Protein AF-A0A9P0I0X2-F1 (afdb_monomer)

Foldseek 3Di:
DDDDDDPPDDDDPDPDDDPPPLVVVVVLVVLLVLLLCLQVPQDDPPRDSQNVVQCVVCVVVLNNDTDDDLVSVCVSPVVSSVCCVVCVPSNVVSSVVSVFQDDKAWDDPVPDDPPDDTDIAREGEDRPRPPPDDPPFAKDFDFDKDWAADDPPPDPDPDDDDDDPPDDTGIHTYGPDIDTDPATDDPPDPDDPVLVVVLLVLLQDPCNLLLQLCQQPVLQPDPSLVSSVLLLQLQWAFWDQDPVRDIDDGGAFEAEAEDPPNCPVVSLVSSQRLKNHEAEDEQQGQALVQAAWDWDQDPPVSDTDIDGHPPRSQVVIYYHYHPVVNHDPVSVVSVVVVQPDDDDPVLSHLYYDYDYDDDDPVVVVVNVVSNVCCVVVPPPPPPPCPVSHDDSSSSNSSSVVLNVQENADEDPVRVVVLVVVLVVVQVVQVVVCVVVVDHDPDHSDVVNSVSVRSSQRSVCSSSSHNYRDDPSVPVPPVSVPPDD

Secondary structure (DSSP, 8-state):
--------------S---SHHHHHHHHHHHHHHHHHHHHHH--BTTTB-HHHHHHHHHHHTT-------HHHHHHH-HHHHHHHHH-HHHHHHHHHHHHH---EEE--GGGSPTTPPPPEEEEEE-GGGTTSS-TT--EEEEEE--EE---------TT------TT--EE-EEEEEEEE-TTTS---PPPPHHHHHHHHHHHH-TTHHHHHHHHS-TTS-S-HHHHHHHHHHHH----EE-TTSPEEP----EEEEE-TTSSHHHHHHHHHHHSSSEEEEETTT--HHHHS-EEEE-TTT--EEEEP-HHHHTTTSEEEEE-GGGS-HHHHHHHHHHT-SSS-GGGG-SEEEEE-----HHHHHHHHHHHHHHHHTTT-TT----TTPPPHHHHHHHHHHHHHH---B--HHHHHHHHHHHHHHHHHHHHHHHHHSS--SS---HHHHHHHHHHHHHHHHHTT-SB--GGGGTTTSSTT----

Organism: Spodoptera littoralis (NCBI:txid7109)

Nearest PDB structures (foldseek):
  7qhs-assembly1_2  TM=6.774E-01  e=3.201E-30  Saccharomyces cerevisiae
  8p63-assembly1_2  TM=6.779E-01  e=1.312E-28  Saccharomyces cerevisiae
  8xgc-assembly1_2  TM=6.600E-01  e=4.720E-29  Saccharomyces cerevisiae
  9bcx-assembly1_4  TM=6.907E-01  e=1.877E-25  Saccharomyces cerevisiae
  8rif-assembly1_E  TM=6.581E-01  e=1.597E-25  Saccharomyces cerevisiae

Solvent-accessible surface area (backbone atoms only — not comparable to full-atom values): 29317 Å² total; per-residue (Å²): 140,85,92,83,88,76,88,76,84,76,81,78,79,72,90,82,85,75,77,60,68,64,53,52,57,55,47,52,55,52,50,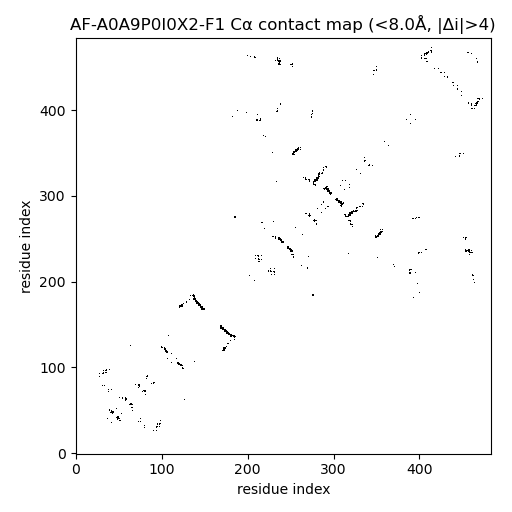27,52,51,46,37,45,48,49,73,65,46,55,51,101,77,80,44,40,61,58,47,52,45,40,53,52,28,48,76,70,72,40,95,63,70,92,77,61,64,69,60,42,37,74,75,39,51,71,60,36,51,46,39,72,76,40,46,84,70,43,52,60,38,47,56,47,38,77,48,79,82,54,76,44,70,64,62,83,87,78,55,62,91,92,64,79,86,58,70,49,46,40,45,50,55,83,89,52,55,88,73,64,64,93,88,46,48,64,50,73,43,59,52,72,53,76,41,75,53,76,82,80,83,70,93,63,91,89,64,97,72,84,83,78,81,83,75,58,47,72,36,36,40,44,79,42,76,45,66,46,95,83,62,52,80,70,82,70,81,77,50,74,66,57,51,50,52,52,49,57,47,31,69,42,92,59,44,66,63,33,51,22,60,41,50,54,73,89,58,81,74,62,63,63,59,31,43,51,50,52,36,48,62,41,23,27,50,71,43,74,46,95,86,71,52,68,48,84,17,75,68,41,79,42,85,46,66,60,90,88,72,54,60,71,60,49,45,56,46,48,31,71,37,36,59,37,42,39,78,44,44,22,77,79,42,45,44,54,46,39,37,74,27,78,44,68,40,86,87,79,69,44,81,42,78,45,69,8,50,58,62,76,25,68,97,42,42,77,39,73,42,59,70,84,65,34,56,69,70,35,50,50,54,54,42,53,79,71,50,79,94,77,64,76,74,80,67,41,62,41,78,46,77,48,77,89,75,94,42,74,71,57,48,53,51,50,49,54,49,55,48,50,58,65,71,49,74,78,56,91,71,64,67,67,57,98,61,58,60,56,61,70,57,52,20,52,47,35,49,51,34,53,74,75,44,71,35,44,83,32,73,76,49,52,54,53,52,52,54,49,52,52,50,54,50,52,51,52,55,51,49,29,67,73,67,76,44,79,68,96,71,80,91,51,72,61,56,56,53,31,55,49,29,55,51,26,7,53,26,25,65,46,67,32,61,61,51,58,80,73,72,62,66,80,54,61,59,79,77,60,67,81,132

pLDDT: mean 72.03, std 15.9, range [25.59, 91.0]

Mean predicted aligned error: 16.56 Å

Sequence (484 aa):
MEGFDDPGVFFSDNFGVEENESQDQLNLQAVKKKFKEFIRQFHTGNFNYKYRDALKRNYNLSHYWVEINIEDLSSFDEVLAEKLYKKPTEHLPILEEAAKEVLKLQEAPESIPQGEMPRHLTVYCERVLCERVAPGAGLLCLGYIPLKKLPKLGIFAEGRPRQRLVGVRSSYLRAVGLTAEEGVTGGLRPFTAEEEEQFRRLAASPDIYDRIAMSIAPSVFGAVDMKKAIACLLFGGSRKRLPDGLTRRGDINILLLGDPGTAKSQLLKFVEKVAPIGVYTSGKGSSAAGLTASVIRDPGSRNFVMEGGAMVLADGGVVCIDEFDKMREDDRVAIHEAWSSKLFLLLRFDMIFIVKDEHDQNRDITLAKHIISVHMGGDSVERETAAGELPLALLRRYSAYCRARCGPRLSASAAERLRARYVLMRTGASQHERQVDKRLSIPITVRQLEAIVRISESLARCNCSLLLQKSTSQKRYDCSKCPH

Radius of gyration: 30.85 Å; Cα contacts (8 Å, |Δi|>4): 524; chains: 1; bounding box: 115×57×82 Å

Structure (mmCIF, N/CA/C/O backbone):
data_AF-A0A9P0I0X2-F1
#
_entry.id   AF-A0A9P0I0X2-F1
#
loop_
_atom_site.group_PDB
_atom_site.id
_atom_site.type_symbol
_atom_site.label_atom_id
_atom_site.label_alt_id
_atom_site.label_comp_id
_atom_site.label_asym_id
_atom_site.label_entity_id
_atom_site.label_seq_id
_atom_site.pdbx_PDB_ins_code
_atom_site.Cartn_x
_atom_site.Cartn_y
_atom_site.Cartn_z
_atom_site.occupancy
_atom_site.B_iso_or_equiv
_atom_site.auth_seq_id
_atom_site.auth_comp_id
_atom_site.auth_asym_id
_atom_site.auth_atom_id
_atom_site.pdbx_PDB_model_num
ATOM 1 N N . MET A 1 1 ? 79.063 5.836 -27.114 1.00 44.53 1 MET A N 1
ATOM 2 C CA . MET A 1 1 ? 79.184 4.434 -27.566 1.00 44.53 1 MET A CA 1
ATOM 3 C C . MET A 1 1 ? 78.293 3.642 -26.638 1.00 44.53 1 MET A C 1
ATOM 5 O O . MET A 1 1 ? 78.526 3.731 -25.447 1.00 44.53 1 MET A O 1
ATOM 9 N N . GLU A 1 2 ? 77.196 3.011 -27.019 1.00 42.25 2 GLU A N 1
ATOM 10 C CA . GLU A 1 2 ? 76.581 2.616 -28.289 1.00 42.25 2 GLU A CA 1
ATOM 11 C C . GLU A 1 2 ? 75.063 2.633 -28.034 1.00 42.25 2 GLU A C 1
ATOM 13 O O . GLU A 1 2 ? 74.631 2.412 -26.904 1.00 42.25 2 GLU A O 1
ATOM 18 N N . GLY A 1 3 ? 74.249 2.942 -29.038 1.00 45.97 3 GLY A N 1
ATOM 19 C CA . GLY A 1 3 ? 72.805 3.060 -28.843 1.00 45.97 3 GLY A CA 1
ATOM 20 C C . GLY A 1 3 ? 72.090 3.369 -30.142 1.00 45.97 3 GLY A C 1
ATOM 21 O O . GLY A 1 3 ? 71.533 4.450 -30.290 1.00 45.97 3 GLY A O 1
ATOM 22 N N . PHE A 1 4 ? 72.165 2.436 -31.084 1.00 52.44 4 PHE A N 1
ATOM 23 C CA . PHE A 1 4 ? 71.317 2.377 -32.266 1.00 52.44 4 PHE A CA 1
ATOM 24 C C . PHE A 1 4 ? 71.009 0.902 -32.509 1.00 52.44 4 PHE A C 1
ATOM 26 O O . PHE A 1 4 ? 71.934 0.117 -32.698 1.00 52.44 4 PHE A O 1
ATOM 33 N N . ASP A 1 5 ? 69.739 0.530 -32.339 1.00 43.75 5 ASP A N 1
ATOM 34 C CA . ASP A 1 5 ? 68.935 -0.187 -33.339 1.00 43.75 5 ASP A CA 1
ATOM 35 C C . ASP A 1 5 ? 67.735 -0.861 -32.663 1.00 43.75 5 ASP A C 1
ATOM 37 O O . ASP A 1 5 ? 67.793 -2.004 -32.218 1.00 43.75 5 ASP A O 1
ATOM 41 N N . ASP A 1 6 ? 66.619 -0.136 -32.624 1.00 50.47 6 ASP A N 1
ATOM 42 C CA . ASP A 1 6 ? 65.300 -0.758 -32.688 1.00 50.47 6 ASP A CA 1
ATOM 43 C C . ASP A 1 6 ? 64.612 -0.115 -33.905 1.00 50.47 6 ASP A C 1
ATOM 45 O O . ASP A 1 6 ? 64.334 1.093 -33.879 1.00 50.47 6 ASP A O 1
ATOM 49 N N . PRO A 1 7 ? 64.452 -0.827 -35.038 1.00 48.12 7 PRO A N 1
ATOM 50 C CA . PRO A 1 7 ? 63.871 -0.256 -36.242 1.00 48.12 7 PRO A CA 1
ATOM 51 C C . PRO A 1 7 ? 62.370 -0.064 -36.019 1.00 48.12 7 PRO A C 1
ATOM 53 O O . PRO A 1 7 ? 61.549 -0.938 -36.294 1.00 48.12 7 PRO A O 1
ATOM 56 N N . GLY A 1 8 ? 62.007 1.111 -35.507 1.00 45.62 8 GLY A N 1
ATOM 57 C CA . GLY A 1 8 ? 60.630 1.576 -35.466 1.00 45.62 8 GLY A CA 1
ATOM 58 C C . GLY A 1 8 ? 60.074 1.639 -36.885 1.00 45.62 8 GLY A C 1
ATOM 59 O O . GLY A 1 8 ? 60.494 2.463 -37.696 1.00 45.62 8 GLY A O 1
ATOM 60 N N . VAL A 1 9 ? 59.134 0.751 -37.197 1.00 52.12 9 VAL A N 1
ATOM 61 C CA . VAL A 1 9 ? 58.366 0.802 -38.440 1.00 52.12 9 VAL A CA 1
ATOM 62 C C . VAL A 1 9 ? 57.439 2.013 -38.358 1.00 52.12 9 VAL A C 1
ATOM 64 O O . VAL A 1 9 ? 56.461 2.009 -37.612 1.00 52.12 9 VAL A O 1
ATOM 67 N N . PHE A 1 10 ? 57.753 3.063 -39.111 1.00 42.97 10 PHE A N 1
ATOM 68 C CA . PHE A 1 10 ? 56.876 4.217 -39.272 1.00 42.97 10 PHE A CA 1
ATOM 69 C C . PHE A 1 10 ? 55.920 3.962 -40.438 1.00 42.97 10 PHE A C 1
ATOM 71 O O . PHE A 1 10 ? 56.342 3.879 -41.590 1.00 42.97 10 PHE A O 1
ATOM 78 N N . PHE A 1 11 ? 54.627 3.861 -40.137 1.00 41.53 11 PHE A N 1
ATOM 79 C CA . PHE A 1 11 ? 53.580 4.029 -41.138 1.00 41.53 11 PHE A CA 1
ATOM 80 C C . PHE A 1 11 ? 53.363 5.528 -41.359 1.00 41.53 11 PHE A C 1
ATOM 82 O O . PHE A 1 11 ? 52.998 6.252 -40.433 1.00 41.53 11 PHE A O 1
ATOM 89 N N . SER A 1 12 ? 53.599 5.999 -42.582 1.00 40.72 12 SER A N 1
ATOM 90 C CA . SER A 1 12 ? 53.021 7.254 -43.052 1.00 40.72 12 SER A CA 1
ATOM 91 C C . SER A 1 12 ? 51.653 6.930 -43.638 1.00 40.72 12 SER A C 1
ATOM 93 O O . SER A 1 12 ? 51.576 6.357 -44.729 1.00 40.72 12 SER A O 1
ATOM 95 N N . ASP A 1 13 ? 50.583 7.289 -42.933 1.00 36.12 13 ASP A N 1
ATOM 96 C CA . ASP A 1 13 ? 49.264 7.327 -43.552 1.00 36.12 13 ASP A CA 1
ATOM 97 C C . ASP A 1 13 ? 49.298 8.412 -44.629 1.00 36.12 13 ASP A C 1
ATOM 99 O O . ASP A 1 13 ? 49.353 9.615 -44.355 1.00 36.12 13 ASP A O 1
ATOM 103 N N . ASN A 1 14 ? 49.338 7.964 -45.883 1.00 38.31 14 ASN A N 1
ATOM 104 C CA . ASN A 1 14 ? 49.023 8.809 -47.018 1.00 38.31 14 ASN A CA 1
ATOM 105 C C . ASN A 1 14 ? 47.642 9.411 -46.757 1.00 38.31 14 ASN A C 1
ATOM 107 O O . ASN A 1 14 ? 46.650 8.693 -46.638 1.00 38.31 14 ASN A O 1
ATOM 111 N N . PHE A 1 15 ? 47.598 10.738 -46.661 1.00 47.19 15 PHE A N 1
ATOM 112 C CA . PHE A 1 15 ? 46.366 11.499 -46.555 1.00 47.19 15 PHE A CA 1
ATOM 113 C C . PHE A 1 15 ? 45.419 11.119 -47.692 1.00 47.19 15 PHE A C 1
ATOM 115 O O . PHE A 1 15 ? 45.647 11.465 -48.852 1.00 47.19 15 PHE A O 1
ATOM 122 N N . GLY A 1 16 ? 44.340 10.435 -47.324 1.00 46.97 16 GLY A N 1
ATOM 123 C CA . GLY A 1 16 ? 43.192 10.223 -48.187 1.00 46.97 16 GLY A CA 1
ATOM 124 C C . GLY A 1 16 ? 42.535 8.872 -47.975 1.00 46.97 16 GLY A C 1
ATOM 125 O O . GLY A 1 16 ? 42.731 8.023 -48.824 1.00 46.97 16 GLY A O 1
ATOM 126 N N . VAL A 1 17 ? 41.788 8.701 -46.872 1.00 41.91 17 VAL A N 1
ATOM 127 C CA . VAL A 1 17 ? 40.429 8.104 -46.753 1.00 41.91 17 VAL A CA 1
ATOM 128 C C . VAL A 1 17 ? 40.004 8.212 -45.266 1.00 41.91 17 VAL A C 1
ATOM 130 O O . VAL A 1 17 ? 39.963 7.214 -44.561 1.00 41.91 17 VAL A O 1
ATOM 133 N N . GLU A 1 18 ? 39.698 9.406 -44.740 1.00 37.19 18 GLU A N 1
ATOM 134 C CA . GLU A 1 18 ? 39.177 9.545 -43.352 1.00 37.19 18 GLU A CA 1
ATOM 135 C C . GLU A 1 18 ? 37.747 10.120 -43.256 1.00 37.19 18 GLU A C 1
ATOM 137 O O . GLU A 1 18 ? 37.193 10.249 -42.164 1.00 37.19 18 GLU A O 1
ATOM 142 N N . GLU A 1 19 ? 37.074 10.398 -44.376 1.00 38.44 19 GLU A N 1
ATOM 143 C CA . GLU A 1 19 ? 35.684 10.889 -44.337 1.00 38.44 19 GLU A CA 1
ATOM 144 C C . GLU A 1 19 ? 34.623 9.774 -44.206 1.00 38.44 19 GLU A C 1
ATOM 146 O O . GLU A 1 19 ? 33.484 10.061 -43.838 1.00 38.44 19 GLU A O 1
ATOM 151 N N . ASN A 1 20 ? 34.976 8.497 -44.415 1.00 42.16 20 ASN A N 1
ATOM 152 C CA . ASN A 1 20 ? 33.991 7.402 -44.463 1.00 42.16 20 ASN A CA 1
ATOM 153 C C . ASN A 1 20 ? 33.724 6.706 -43.109 1.00 42.16 20 ASN A C 1
ATOM 155 O O . ASN A 1 20 ? 32.582 6.342 -42.827 1.00 42.16 20 ASN A O 1
ATOM 159 N N . GLU A 1 21 ? 34.709 6.564 -42.214 1.00 41.56 21 GLU A N 1
ATOM 160 C CA . GLU A 1 21 ? 34.521 5.773 -40.977 1.00 41.56 21 GLU A CA 1
ATOM 161 C C . GLU A 1 21 ? 33.634 6.461 -39.922 1.00 41.56 21 GLU A C 1
ATOM 163 O O . GLU A 1 21 ? 32.933 5.811 -39.138 1.00 41.56 21 GLU A O 1
ATOM 168 N N . SER A 1 22 ? 33.626 7.795 -39.901 1.00 41.84 22 SER A N 1
ATOM 169 C CA . SER A 1 22 ? 32.798 8.580 -38.978 1.00 41.84 22 SER A CA 1
ATOM 170 C C . SER A 1 22 ? 31.329 8.643 -39.418 1.00 41.84 22 SER A C 1
ATOM 172 O O . SER A 1 22 ? 30.432 8.643 -38.566 1.00 41.84 22 SER A O 1
ATOM 174 N N . GLN A 1 23 ? 31.067 8.609 -40.731 1.00 47.56 23 GLN A N 1
ATOM 175 C CA . GLN A 1 23 ? 29.716 8.471 -41.277 1.00 47.56 23 GLN A CA 1
ATOM 176 C C . GLN A 1 23 ? 29.130 7.090 -40.970 1.00 47.56 23 GLN A C 1
ATOM 178 O O . GLN A 1 23 ? 27.977 7.013 -40.544 1.00 47.56 23 GLN A O 1
ATOM 183 N N . ASP A 1 24 ? 29.920 6.018 -41.075 1.00 50.16 24 ASP A N 1
ATOM 184 C CA . ASP A 1 24 ? 29.448 4.653 -40.823 1.00 50.16 24 ASP A CA 1
ATOM 185 C C . ASP A 1 24 ? 29.045 4.411 -39.358 1.00 50.16 24 ASP A C 1
ATOM 187 O O . ASP A 1 24 ? 27.997 3.815 -39.099 1.00 50.16 24 ASP A O 1
ATOM 191 N N . GLN A 1 25 ? 29.767 4.953 -38.368 1.00 51.59 25 GLN A N 1
ATOM 192 C CA . GLN A 1 25 ? 29.376 4.811 -36.952 1.00 51.59 25 GLN A CA 1
ATOM 193 C C . GLN A 1 25 ? 28.094 5.582 -36.583 1.00 51.59 25 GLN A C 1
ATOM 195 O O . GLN A 1 25 ? 27.284 5.101 -35.779 1.00 51.59 25 GLN A O 1
ATOM 200 N N . LEU A 1 26 ? 27.874 6.763 -37.174 1.00 52.59 26 LEU A N 1
ATOM 201 C CA . LEU A 1 26 ? 26.610 7.503 -37.051 1.00 52.59 26 LEU A CA 1
ATOM 202 C C . LEU A 1 26 ? 25.460 6.749 -37.738 1.00 52.59 26 LEU A C 1
ATOM 204 O O . LEU A 1 26 ? 24.346 6.696 -37.207 1.00 52.59 26 LEU A O 1
ATOM 208 N N . ASN A 1 27 ? 25.751 6.098 -38.867 1.00 65.94 27 ASN A N 1
ATOM 209 C CA . ASN A 1 27 ? 24.823 5.232 -39.589 1.00 65.94 27 ASN A CA 1
ATOM 210 C C . ASN A 1 27 ? 24.427 4.017 -38.731 1.00 65.94 27 ASN A C 1
ATOM 212 O O . ASN A 1 27 ? 23.241 3.722 -38.620 1.00 65.94 27 ASN A O 1
ATOM 216 N N . LEU A 1 28 ? 25.372 3.373 -38.030 1.00 65.75 28 LEU A N 1
ATOM 217 C CA . LEU A 1 28 ? 25.104 2.221 -37.154 1.00 65.75 28 LEU A CA 1
ATOM 218 C C . LEU A 1 28 ? 24.153 2.554 -35.990 1.00 65.75 28 LEU A C 1
ATOM 220 O O . LEU A 1 28 ? 23.248 1.774 -35.687 1.00 65.75 28 LEU A O 1
ATOM 224 N N . GLN A 1 29 ? 24.309 3.710 -35.335 1.00 67.00 29 GLN A N 1
ATOM 225 C CA . GLN A 1 29 ? 23.404 4.116 -34.247 1.00 67.00 29 GLN A CA 1
ATOM 226 C C . GLN A 1 29 ? 22.014 4.519 -34.751 1.00 67.00 29 GLN A C 1
ATOM 228 O O . GLN A 1 29 ? 21.012 4.235 -34.088 1.00 67.00 29 GLN A O 1
ATOM 233 N N . ALA A 1 30 ? 21.935 5.166 -35.916 1.00 74.25 30 ALA A N 1
ATOM 234 C CA . ALA A 1 30 ? 20.662 5.465 -36.564 1.00 74.25 30 ALA A CA 1
ATOM 235 C C . ALA A 1 30 ? 19.932 4.171 -36.955 1.00 74.25 30 ALA A C 1
ATOM 237 O O . ALA A 1 30 ? 18.747 4.013 -36.668 1.00 74.25 30 ALA A O 1
ATOM 238 N N . VAL A 1 31 ? 20.666 3.206 -37.511 1.00 78.50 31 VAL A N 1
ATOM 239 C CA . VAL A 1 31 ? 20.183 1.862 -37.844 1.00 78.50 31 VAL A CA 1
ATOM 240 C C . VAL A 1 31 ? 19.693 1.119 -36.594 1.00 78.50 31 VAL A C 1
ATOM 242 O O . VAL A 1 31 ? 18.603 0.553 -36.608 1.00 78.50 31 VAL A O 1
ATOM 245 N N . LYS A 1 32 ? 20.410 1.209 -35.467 1.00 77.31 32 LYS A N 1
ATOM 246 C CA . LYS A 1 32 ? 19.977 0.634 -34.180 1.00 77.31 32 LYS A CA 1
ATOM 247 C C . LYS A 1 32 ? 18.647 1.206 -33.683 1.00 77.31 32 LYS A C 1
ATOM 249 O O . LYS A 1 32 ? 17.784 0.461 -33.221 1.00 77.31 32 LYS A O 1
ATOM 254 N N . LYS A 1 33 ? 18.466 2.529 -33.775 1.00 79.56 33 LYS A N 1
ATOM 255 C CA . LYS A 1 33 ? 17.201 3.188 -33.404 1.00 79.56 33 LYS A CA 1
ATOM 256 C C . LYS A 1 33 ? 16.052 2.731 -34.298 1.00 79.56 33 LYS A C 1
ATOM 258 O O . LYS A 1 33 ? 14.992 2.406 -33.775 1.00 79.56 33 LYS A O 1
ATOM 263 N N . LYS A 1 34 ? 16.290 2.617 -35.604 1.00 81.75 34 LYS A N 1
ATOM 264 C CA . LYS A 1 34 ? 15.298 2.122 -36.563 1.00 81.75 34 LYS A CA 1
ATOM 265 C C . LYS A 1 34 ? 14.908 0.665 -36.311 1.00 81.75 34 LYS A C 1
ATOM 267 O O . LYS A 1 34 ? 13.724 0.351 -36.301 1.00 81.75 34 LYS A O 1
ATOM 272 N N . PHE A 1 35 ? 15.864 -0.211 -35.992 1.00 81.88 35 PHE A N 1
ATOM 273 C CA . PHE A 1 35 ? 15.562 -1.589 -35.579 1.00 81.88 35 PHE A CA 1
ATOM 274 C C . PHE A 1 35 ? 14.753 -1.651 -34.274 1.00 81.88 35 PHE A C 1
ATOM 276 O O . PHE A 1 35 ? 13.837 -2.464 -34.139 1.00 81.88 35 PHE A O 1
ATOM 283 N N . LYS A 1 36 ? 15.036 -0.758 -33.319 1.00 79.44 36 LYS A N 1
ATOM 284 C CA . LYS A 1 36 ? 14.251 -0.636 -32.082 1.00 79.44 36 LYS A CA 1
ATOM 285 C C . LYS A 1 36 ? 12.819 -0.170 -32.353 1.00 79.44 36 LYS A C 1
ATOM 287 O O . LYS A 1 36 ? 11.890 -0.653 -31.708 1.00 79.44 36 LYS A O 1
ATOM 292 N N . GLU A 1 37 ? 12.641 0.772 -33.272 1.00 81.38 37 GLU A N 1
ATOM 293 C CA . GLU A 1 37 ? 11.325 1.251 -33.698 1.00 81.38 37 GLU A CA 1
ATOM 294 C C . GLU A 1 37 ? 10.554 0.162 -34.440 1.00 81.38 37 GLU A C 1
ATOM 296 O O . GLU A 1 37 ? 9.402 -0.069 -34.090 1.00 81.38 37 GLU A O 1
ATOM 301 N N . PHE A 1 38 ? 11.202 -0.596 -35.327 1.00 84.25 38 PHE A N 1
ATOM 302 C CA . PHE A 1 38 ? 10.606 -1.745 -36.014 1.00 84.25 38 PHE A CA 1
ATOM 303 C C . PHE A 1 38 ? 10.023 -2.770 -35.029 1.00 84.25 38 PHE A C 1
ATOM 305 O O . PHE A 1 38 ? 8.833 -3.074 -35.080 1.00 84.25 38 PHE A O 1
ATOM 312 N N . ILE A 1 39 ? 10.812 -3.230 -34.049 1.00 79.81 39 ILE A N 1
ATOM 313 C CA . ILE A 1 39 ? 10.345 -4.215 -33.053 1.00 79.81 39 ILE A CA 1
ATOM 314 C C . ILE A 1 39 ? 9.194 -3.656 -32.192 1.00 79.81 39 ILE A C 1
ATOM 316 O O . ILE A 1 39 ? 8.329 -4.405 -31.734 1.00 79.81 39 ILE A O 1
ATOM 320 N N . ARG A 1 40 ? 9.166 -2.338 -31.952 1.00 74.75 40 ARG A N 1
ATOM 321 C CA . ARG A 1 40 ? 8.164 -1.687 -31.092 1.00 74.75 40 ARG A CA 1
ATOM 322 C C . ARG A 1 40 ? 6.874 -1.309 -31.810 1.00 74.75 40 ARG A C 1
ATOM 324 O O . ARG A 1 40 ? 5.822 -1.341 -31.178 1.00 74.75 40 ARG A O 1
ATOM 331 N N . GLN A 1 41 ? 6.966 -0.879 -33.062 1.00 80.69 41 GLN A N 1
ATOM 332 C CA . GLN A 1 41 ? 5.885 -0.208 -33.781 1.00 80.69 41 GLN A CA 1
ATOM 333 C C . GLN A 1 41 ? 5.251 -1.089 -34.855 1.00 80.69 41 GLN A C 1
ATOM 335 O O . GLN A 1 41 ? 4.123 -0.799 -35.245 1.00 80.69 41 GLN A O 1
ATOM 340 N N . PHE A 1 42 ? 5.916 -2.161 -35.305 1.00 81.69 42 PHE A N 1
ATOM 341 C CA . PHE A 1 42 ? 5.377 -3.017 -36.358 1.00 81.69 42 PHE A CA 1
ATOM 342 C C . PHE A 1 42 ? 4.066 -3.685 -35.919 1.00 81.69 42 PHE A C 1
ATOM 344 O O . PHE A 1 42 ? 4.042 -4.532 -35.018 1.00 81.69 42 PHE A O 1
ATOM 351 N N . HIS A 1 43 ? 2.973 -3.296 -36.576 1.00 78.81 43 HIS A N 1
ATOM 352 C CA . HIS A 1 43 ? 1.633 -3.819 -36.355 1.00 78.81 43 HIS A CA 1
ATOM 353 C C . HIS A 1 43 ? 1.033 -4.298 -37.679 1.00 78.81 43 HIS A C 1
ATOM 355 O O . HIS A 1 43 ? 1.144 -3.641 -38.711 1.00 78.81 43 HIS A O 1
ATOM 361 N N . THR A 1 44 ? 0.335 -5.427 -37.651 1.00 73.44 44 THR A N 1
ATOM 362 C CA . THR A 1 44 ? -0.570 -5.813 -38.750 1.00 73.44 44 THR A CA 1
ATOM 363 C C . THR A 1 44 ? -1.957 -5.219 -38.489 1.00 73.44 44 THR A C 1
ATOM 365 O O . THR A 1 44 ? -2.240 -4.840 -37.352 1.00 73.44 44 THR A O 1
ATOM 368 N N . GLY A 1 45 ? -2.803 -5.097 -39.523 1.00 56.00 45 GLY A N 1
ATOM 369 C CA . GLY A 1 45 ? -4.020 -4.256 -39.600 1.00 56.00 45 GLY A CA 1
ATOM 370 C C . GLY A 1 45 ? -5.085 -4.338 -38.487 1.00 56.00 45 GLY A C 1
ATOM 371 O O . GLY A 1 45 ? -6.070 -3.618 -38.556 1.00 56.00 45 GLY A O 1
ATOM 372 N N . ASN A 1 46 ? -4.873 -5.135 -37.438 1.00 59.22 46 ASN A N 1
ATOM 373 C CA . ASN A 1 46 ? -5.738 -5.278 -36.266 1.00 59.22 46 ASN A CA 1
ATOM 374 C C . ASN A 1 46 ? -5.066 -4.825 -34.945 1.00 59.22 46 ASN A C 1
ATOM 376 O O . ASN A 1 46 ? -5.377 -5.379 -33.895 1.00 59.22 46 ASN A O 1
ATOM 380 N N . PHE A 1 47 ? -4.116 -3.874 -34.973 1.00 62.72 47 PHE A N 1
ATOM 381 C CA . PHE A 1 47 ? -3.338 -3.425 -33.792 1.00 62.72 47 PHE A CA 1
ATOM 382 C C . PHE A 1 47 ? -2.571 -4.547 -33.065 1.00 62.72 47 PHE A C 1
ATOM 384 O O . PHE A 1 47 ? -2.214 -4.420 -31.894 1.00 62.72 47 PHE A O 1
ATOM 391 N N . ASN A 1 48 ? -2.303 -5.651 -33.761 1.00 68.25 48 ASN A N 1
ATOM 392 C CA . ASN A 1 48 ? -1.583 -6.786 -33.205 1.00 68.25 48 ASN A CA 1
ATOM 393 C C . ASN A 1 48 ? -0.081 -6.594 -33.460 1.00 68.25 48 ASN A C 1
ATOM 395 O O . ASN A 1 48 ? 0.356 -6.557 -34.619 1.00 68.25 48 ASN A O 1
ATOM 399 N N . TYR A 1 49 ? 0.707 -6.437 -32.394 1.00 81.50 49 TYR A N 1
ATOM 400 C CA . TYR A 1 49 ? 2.143 -6.178 -32.493 1.00 81.50 49 TYR A CA 1
ATOM 401 C C . TYR A 1 49 ? 2.893 -7.503 -32.627 1.00 81.50 49 TYR A C 1
ATOM 403 O O . TYR A 1 49 ? 3.452 -8.020 -31.662 1.00 81.50 49 TYR A O 1
ATOM 411 N N . LYS A 1 50 ? 2.927 -8.045 -33.849 1.00 76.19 50 LYS A N 1
ATOM 412 C CA . LYS A 1 50 ? 3.458 -9.381 -34.180 1.00 76.19 50 LYS A CA 1
ATOM 413 C C . LYS A 1 50 ? 4.785 -9.701 -33.481 1.00 76.19 50 LYS A C 1
ATOM 415 O O . LYS A 1 50 ? 4.870 -10.704 -32.782 1.00 76.19 50 LYS A O 1
ATOM 420 N N . TYR A 1 51 ? 5.794 -8.836 -33.611 1.00 78.62 51 TYR A N 1
ATOM 421 C CA . TYR A 1 51 ? 7.130 -9.080 -33.052 1.00 78.62 51 TYR A CA 1
ATOM 422 C C . TYR A 1 51 ? 7.234 -8.798 -31.560 1.00 78.62 51 TYR A C 1
ATOM 424 O O . TYR A 1 51 ? 7.908 -9.537 -30.852 1.00 78.62 51 TYR A O 1
ATOM 432 N N . ARG A 1 52 ? 6.534 -7.784 -31.052 1.00 73.81 52 ARG A N 1
ATOM 433 C CA . ARG A 1 52 ? 6.493 -7.485 -29.616 1.00 73.81 52 ARG A CA 1
ATOM 434 C C . ARG A 1 52 ? 5.811 -8.607 -28.836 1.00 73.81 52 ARG A C 1
ATOM 436 O O . ARG A 1 52 ? 6.315 -9.025 -27.797 1.00 73.81 52 ARG A O 1
ATOM 443 N N . ASP A 1 53 ? 4.685 -9.094 -29.347 1.00 73.94 53 ASP A N 1
ATOM 444 C CA . ASP A 1 53 ? 3.876 -10.121 -28.701 1.00 73.94 53 ASP A CA 1
ATOM 445 C C . ASP A 1 53 ? 4.491 -11.512 -28.883 1.00 73.94 53 ASP A C 1
ATOM 447 O O . ASP A 1 53 ? 4.476 -12.299 -27.938 1.00 73.94 53 ASP A O 1
ATOM 451 N N . ALA A 1 54 ? 5.117 -11.801 -30.031 1.00 68.88 54 ALA A N 1
ATOM 452 C CA . ALA A 1 54 ? 5.908 -13.018 -30.221 1.00 68.88 54 ALA A CA 1
ATOM 453 C C . ALA A 1 54 ? 7.146 -13.039 -29.318 1.00 68.88 54 ALA A C 1
ATOM 455 O O . ALA A 1 54 ? 7.401 -14.049 -28.667 1.00 68.88 54 ALA A O 1
ATOM 456 N N . LEU A 1 55 ? 7.867 -11.917 -29.210 1.00 65.69 55 LEU A N 1
ATOM 457 C CA . LEU A 1 55 ? 9.018 -11.804 -28.319 1.00 65.69 55 LEU A CA 1
ATOM 458 C C . LEU A 1 55 ? 8.576 -11.993 -26.868 1.00 65.69 55 LEU A C 1
ATOM 460 O O . LEU A 1 55 ? 9.155 -12.814 -26.174 1.00 65.69 55 LEU A O 1
ATOM 464 N N . LYS A 1 56 ? 7.477 -11.363 -26.441 1.00 65.00 56 LYS A N 1
ATOM 465 C CA . LYS A 1 56 ? 6.885 -11.580 -25.112 1.00 65.00 56 LYS A CA 1
ATOM 466 C C . LYS A 1 56 ? 6.440 -13.034 -24.886 1.00 65.00 56 LYS A C 1
ATOM 468 O O . LYS A 1 56 ? 6.661 -13.588 -23.813 1.00 65.00 56 LYS A O 1
ATOM 473 N N . ARG A 1 57 ? 5.809 -13.674 -25.877 1.00 64.06 57 ARG A N 1
ATOM 474 C CA . ARG A 1 57 ? 5.310 -15.057 -25.782 1.00 64.06 57 ARG A CA 1
ATOM 475 C C . ARG A 1 57 ? 6.446 -16.074 -25.690 1.00 64.06 57 ARG A C 1
ATOM 477 O O . ARG A 1 57 ? 6.411 -16.923 -24.804 1.00 64.06 57 ARG A O 1
ATOM 484 N N . ASN A 1 58 ? 7.436 -15.976 -26.571 1.00 57.72 58 ASN A N 1
ATOM 485 C CA . ASN A 1 58 ? 8.601 -16.860 -26.584 1.00 57.72 58 ASN A CA 1
ATOM 486 C C . ASN A 1 58 ? 9.453 -16.647 -25.330 1.00 57.72 58 ASN A C 1
ATOM 488 O O . ASN A 1 58 ? 9.907 -17.613 -24.722 1.00 57.72 58 ASN A O 1
ATOM 492 N N . TYR A 1 59 ? 9.555 -15.403 -24.866 1.00 55.09 59 TYR A N 1
ATOM 493 C CA . TYR A 1 59 ? 10.233 -15.062 -23.625 1.00 55.09 59 TYR A CA 1
ATOM 494 C C . TYR A 1 59 ? 9.582 -15.707 -22.391 1.00 55.09 59 TYR A C 1
ATOM 496 O O . TYR A 1 59 ? 10.278 -16.329 -21.589 1.00 55.09 59 TYR A O 1
ATOM 504 N N . ASN A 1 60 ? 8.247 -15.674 -22.286 1.00 53.53 60 ASN A N 1
ATOM 505 C CA . ASN A 1 60 ? 7.505 -16.356 -21.215 1.00 53.53 60 ASN A CA 1
ATOM 506 C C . ASN A 1 60 ? 7.706 -17.881 -21.222 1.00 53.53 60 ASN A C 1
ATOM 508 O O . ASN A 1 60 ? 7.621 -18.522 -20.177 1.00 53.53 60 ASN A O 1
ATOM 512 N N . LEU A 1 61 ? 7.969 -18.463 -22.395 1.00 62.59 61 LEU A N 1
ATOM 513 C CA . LEU A 1 61 ? 8.260 -19.888 -22.570 1.00 62.59 61 LEU A CA 1
ATOM 514 C C . LEU A 1 61 ? 9.757 -20.221 -22.406 1.00 62.59 61 LEU A C 1
ATOM 516 O O . LEU A 1 61 ? 10.144 -21.368 -22.598 1.00 62.59 61 LEU A O 1
ATOM 520 N N . SER A 1 62 ? 10.603 -19.249 -22.031 1.00 53.00 62 SER A N 1
ATOM 521 C CA . SER A 1 62 ? 12.074 -19.375 -21.969 1.00 53.00 62 SER A CA 1
ATOM 522 C C . SER A 1 62 ? 12.744 -19.713 -23.312 1.00 53.00 62 SER A C 1
ATOM 524 O O . SER A 1 62 ? 13.864 -20.224 -23.359 1.00 53.00 62 SER A O 1
ATOM 526 N N . HIS A 1 63 ? 12.080 -19.399 -24.424 1.00 51.44 63 HIS A N 1
ATOM 527 C CA . HIS A 1 63 ? 12.630 -19.481 -25.771 1.00 51.44 63 HIS A CA 1
ATOM 528 C C . HIS A 1 63 ? 13.217 -18.120 -26.169 1.00 51.44 63 HIS A C 1
ATOM 530 O O . HIS A 1 63 ? 12.500 -17.172 -26.481 1.00 51.44 63 HIS A O 1
ATOM 536 N N . TYR A 1 64 ? 14.548 -18.013 -26.150 1.00 61.94 64 TYR A N 1
ATOM 537 C CA . TYR A 1 64 ? 15.283 -16.769 -26.429 1.00 61.94 64 TYR A CA 1
ATOM 538 C C . TYR A 1 64 ? 15.562 -16.561 -27.920 1.00 61.94 64 TYR A C 1
ATOM 540 O O . TYR A 1 64 ? 16.686 -16.267 -28.322 1.00 61.94 64 TYR A O 1
ATOM 548 N N . TRP A 1 65 ? 14.535 -16.737 -28.741 1.00 63.56 65 TRP A N 1
ATOM 549 C CA . TRP A 1 65 ? 14.594 -16.493 -30.173 1.00 63.56 65 TRP A CA 1
ATOM 550 C C . TRP A 1 65 ? 13.293 -15.842 -30.637 1.00 63.56 65 TRP A C 1
ATOM 552 O O . TRP A 1 65 ? 12.210 -16.081 -30.094 1.00 63.56 65 TRP A O 1
ATOM 562 N N . VAL A 1 66 ? 13.412 -14.989 -31.646 1.00 65.56 66 VAL A N 1
ATOM 563 C CA . VAL A 1 66 ? 12.281 -14.395 -32.348 1.00 65.56 66 VAL A CA 1
ATOM 564 C C . VAL A 1 66 ? 12.529 -14.586 -33.835 1.00 65.56 66 VAL A C 1
ATOM 566 O O . VAL A 1 66 ? 13.586 -14.225 -34.347 1.00 65.56 66 VAL A O 1
ATOM 569 N N . GLU A 1 67 ? 11.572 -15.201 -34.517 1.00 67.12 67 GLU A N 1
ATOM 570 C CA . GLU A 1 67 ? 11.602 -15.317 -35.970 1.00 67.12 67 GLU A CA 1
ATOM 571 C C . GLU A 1 67 ? 11.141 -13.990 -36.560 1.00 67.12 67 GLU A C 1
ATOM 573 O O . GLU A 1 67 ? 10.016 -13.554 -36.311 1.00 67.12 67 GLU A O 1
ATOM 578 N N . ILE A 1 68 ? 12.030 -13.330 -37.299 1.00 73.81 68 ILE A N 1
ATOM 579 C CA . ILE A 1 68 ? 11.746 -12.077 -37.995 1.00 73.81 68 ILE A CA 1
ATOM 580 C C . ILE A 1 68 ? 11.625 -12.384 -39.481 1.00 73.81 68 ILE A C 1
ATOM 582 O O . ILE A 1 68 ? 12.576 -12.866 -40.093 1.00 73.81 68 ILE A O 1
ATOM 586 N N . ASN A 1 69 ? 10.466 -12.081 -40.065 1.00 76.75 69 ASN A N 1
ATOM 587 C CA . ASN A 1 69 ? 10.292 -12.175 -41.509 1.00 76.75 69 ASN A CA 1
ATOM 588 C C . ASN A 1 69 ? 10.920 -10.948 -42.162 1.00 76.75 69 ASN A C 1
ATOM 590 O O . ASN A 1 69 ? 10.635 -9.810 -41.783 1.00 76.75 69 ASN A O 1
ATOM 594 N N . ILE A 1 70 ? 11.757 -11.178 -43.168 1.00 73.81 70 ILE A N 1
ATOM 595 C CA . ILE A 1 70 ? 12.471 -10.096 -43.851 1.00 73.81 70 ILE A CA 1
ATOM 596 C C . ILE A 1 70 ? 11.515 -9.265 -44.727 1.00 73.81 70 ILE A C 1
ATOM 598 O O . ILE A 1 70 ? 11.706 -8.062 -44.874 1.00 73.81 70 ILE A O 1
ATOM 602 N N . GLU A 1 71 ? 10.429 -9.868 -45.215 1.00 80.00 71 GLU A N 1
ATOM 603 C CA . GLU A 1 71 ? 9.350 -9.171 -45.932 1.00 80.00 71 GLU A CA 1
ATOM 604 C C . GLU A 1 71 ? 8.680 -8.098 -45.056 1.00 80.00 71 GLU A C 1
ATOM 606 O O . GLU A 1 71 ? 8.433 -6.979 -45.505 1.00 80.00 71 GLU A O 1
ATOM 611 N N . ASP A 1 72 ? 8.479 -8.399 -43.769 1.00 82.12 72 ASP A N 1
ATOM 612 C CA . ASP A 1 72 ? 7.903 -7.458 -42.806 1.00 82.12 72 ASP A CA 1
ATOM 613 C C . ASP A 1 72 ? 8.866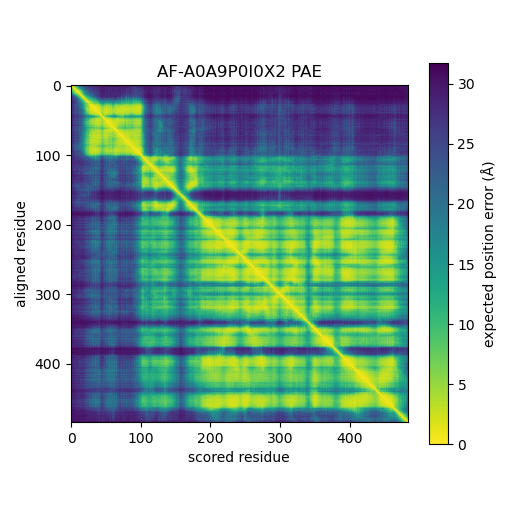 -6.286 -42.540 1.00 82.12 72 ASP A C 1
ATOM 615 O O . ASP A 1 72 ? 8.435 -5.136 -42.445 1.00 82.12 72 ASP A O 1
ATOM 619 N N . LEU A 1 73 ? 10.177 -6.549 -42.481 1.00 80.38 73 LEU A N 1
ATOM 620 C CA . LEU A 1 73 ? 11.198 -5.504 -42.363 1.00 80.38 73 LEU A CA 1
ATOM 621 C C . LEU A 1 73 ? 11.246 -4.617 -43.617 1.00 80.38 73 LEU A C 1
ATOM 623 O O . LEU A 1 73 ? 11.311 -3.396 -43.490 1.00 80.38 73 LEU A O 1
ATOM 627 N N . SER A 1 74 ? 11.146 -5.220 -44.807 1.00 82.62 74 SER A N 1
ATOM 628 C CA . SER A 1 74 ? 11.095 -4.505 -46.088 1.00 82.62 74 SER A CA 1
ATOM 629 C C . SER A 1 74 ? 9.868 -3.603 -46.197 1.00 82.62 74 SER A C 1
ATOM 631 O O . SER A 1 74 ? 9.959 -2.525 -46.775 1.00 82.62 74 SER A O 1
ATOM 633 N N . SER A 1 75 ? 8.731 -4.018 -45.627 1.00 83.19 75 SER A N 1
ATOM 634 C CA . SER A 1 75 ? 7.509 -3.205 -45.610 1.00 83.19 75 SER A CA 1
ATOM 635 C C . SER A 1 75 ? 7.583 -2.000 -44.663 1.00 83.19 75 SER A C 1
ATOM 637 O O . SER A 1 75 ? 6.867 -1.021 -44.860 1.00 83.19 75 SER A O 1
ATOM 639 N N . PHE A 1 76 ? 8.436 -2.063 -43.633 1.00 82.50 76 PHE A N 1
ATOM 640 C CA . PHE A 1 76 ? 8.603 -0.994 -42.648 1.00 82.50 76 PHE A CA 1
ATOM 641 C C . PHE A 1 76 ? 9.676 0.018 -43.069 1.00 82.50 76 PHE A C 1
ATOM 643 O O . PHE A 1 76 ? 9.450 1.223 -42.986 1.00 82.50 76 PHE A O 1
ATOM 650 N N . ASP A 1 77 ? 10.840 -0.460 -43.517 1.00 82.81 77 ASP A N 1
ATOM 651 C CA . ASP A 1 77 ? 11.926 0.375 -44.039 1.00 82.81 77 ASP A CA 1
ATOM 652 C C . ASP A 1 77 ? 12.756 -0.424 -45.063 1.00 82.81 77 ASP A C 1
ATOM 654 O O . ASP A 1 77 ? 13.588 -1.266 -44.710 1.00 82.81 77 ASP A O 1
ATOM 658 N N . GLU A 1 78 ? 12.528 -0.145 -46.348 1.00 82.69 78 GLU A N 1
ATOM 659 C CA . GLU A 1 78 ? 13.188 -0.802 -47.486 1.00 82.69 78 GLU A CA 1
ATOM 660 C C . GLU A 1 78 ? 14.717 -0.638 -47.440 1.00 82.69 78 GLU A C 1
ATOM 662 O O . GLU A 1 78 ? 15.466 -1.589 -47.666 1.00 82.69 78 GLU A O 1
ATOM 667 N N . VAL A 1 79 ? 15.197 0.539 -47.026 1.00 83.00 79 VAL A N 1
ATOM 668 C CA . VAL A 1 79 ? 16.633 0.853 -46.930 1.00 83.00 79 VAL A CA 1
ATOM 669 C C . VAL A 1 79 ? 17.297 0.047 -45.812 1.00 83.00 79 VAL A C 1
ATOM 671 O O . VAL A 1 79 ? 18.469 -0.325 -45.901 1.00 83.00 79 VAL A O 1
ATOM 674 N N . LEU A 1 80 ? 16.564 -0.221 -44.732 1.00 79.44 80 LEU A N 1
ATOM 675 C CA . LEU A 1 80 ? 17.045 -1.020 -43.608 1.00 79.44 80 LEU A CA 1
ATOM 676 C C . LEU A 1 80 ? 17.138 -2.507 -43.973 1.00 79.44 80 LEU A C 1
ATOM 678 O O . LEU A 1 80 ? 18.122 -3.161 -43.620 1.00 79.44 80 LEU A O 1
ATOM 682 N N . ALA A 1 81 ? 16.149 -3.021 -44.709 1.00 78.75 81 ALA A N 1
ATOM 683 C CA . ALA A 1 81 ? 16.150 -4.389 -45.216 1.00 78.75 81 ALA A CA 1
ATOM 684 C C . ALA A 1 81 ? 17.281 -4.609 -46.233 1.00 78.75 81 ALA A C 1
ATOM 686 O O . ALA A 1 81 ? 18.027 -5.582 -46.123 1.00 78.75 81 ALA A O 1
ATOM 687 N N . GLU A 1 82 ? 17.488 -3.669 -47.159 1.00 82.00 82 GLU A N 1
ATOM 688 C CA . GLU A 1 82 ? 18.569 -3.738 -48.146 1.00 82.00 82 GLU A CA 1
ATOM 689 C C . GLU A 1 82 ? 19.958 -3.744 -47.482 1.00 82.00 82 GLU A C 1
ATOM 691 O O . GLU A 1 82 ? 20.843 -4.510 -47.871 1.00 82.00 82 GLU A O 1
ATOM 696 N N . LYS A 1 83 ? 20.149 -2.943 -46.424 1.00 80.25 83 LYS A N 1
ATOM 697 C CA . LYS A 1 83 ? 21.382 -2.951 -45.618 1.00 80.25 83 LYS A CA 1
ATOM 698 C C . LYS A 1 83 ? 21.604 -4.290 -44.914 1.00 80.25 83 LYS A C 1
ATOM 700 O O . LYS A 1 83 ? 22.729 -4.789 -44.915 1.00 80.25 83 LYS A O 1
ATOM 705 N N . LEU A 1 84 ? 20.548 -4.893 -44.364 1.00 78.38 84 LEU A N 1
ATOM 706 C CA . LEU A 1 84 ? 20.620 -6.212 -43.728 1.00 78.38 84 LEU A CA 1
ATOM 707 C C . LEU A 1 84 ? 20.996 -7.314 -44.738 1.00 78.38 84 LEU A C 1
ATOM 709 O O . LEU A 1 84 ? 21.786 -8.192 -44.397 1.00 78.38 84 LEU A O 1
ATOM 713 N N . TYR A 1 85 ? 20.506 -7.229 -45.981 1.00 79.31 85 TYR A N 1
ATOM 714 C CA . TYR A 1 85 ? 20.886 -8.139 -47.069 1.00 79.31 85 TYR A CA 1
ATOM 715 C C . TYR A 1 85 ? 22.332 -7.949 -47.534 1.00 79.31 85 TYR A C 1
ATOM 717 O O . TYR A 1 85 ? 23.038 -8.928 -47.768 1.00 79.31 85 TYR A O 1
ATOM 725 N N . LYS A 1 86 ? 22.786 -6.697 -47.665 1.00 80.50 86 LYS A N 1
ATOM 726 C CA . LYS A 1 86 ? 24.141 -6.377 -48.137 1.00 80.50 86 LYS A CA 1
ATOM 727 C C . LYS A 1 86 ? 25.221 -6.711 -47.105 1.00 80.50 86 LYS A C 1
ATOM 729 O O . LYS A 1 86 ? 26.314 -7.115 -47.493 1.00 80.50 86 LYS A O 1
ATOM 734 N N . LYS A 1 87 ? 24.940 -6.529 -45.807 1.00 79.88 87 LYS A N 1
ATOM 735 C CA . LYS A 1 87 ? 25.902 -6.738 -44.709 1.00 79.88 87 LYS A CA 1
ATOM 736 C C . LYS A 1 87 ? 25.247 -7.376 -43.467 1.00 79.88 87 LYS A C 1
ATOM 738 O O . LYS A 1 87 ? 25.061 -6.706 -42.446 1.00 79.88 87 LYS A O 1
ATOM 743 N N . PRO A 1 88 ? 24.922 -8.680 -43.497 1.00 74.31 88 PRO A N 1
ATOM 744 C CA . PRO A 1 88 ? 24.253 -9.346 -42.376 1.00 74.31 88 PRO A CA 1
ATOM 745 C C . PRO A 1 88 ? 25.131 -9.439 -41.117 1.00 74.31 88 PRO A C 1
ATOM 747 O O . PRO A 1 88 ? 24.622 -9.346 -40.004 1.00 74.31 88 PRO A O 1
ATOM 750 N N . THR A 1 89 ? 26.452 -9.564 -41.265 1.00 74.19 89 THR A N 1
ATOM 751 C CA . THR A 1 89 ? 27.402 -9.710 -40.146 1.00 74.19 89 THR A CA 1
ATOM 752 C C . THR A 1 89 ? 27.483 -8.482 -39.240 1.00 74.19 89 THR A C 1
ATOM 754 O O . THR A 1 89 ? 27.674 -8.629 -38.037 1.00 74.19 89 THR A O 1
ATOM 757 N N . GLU A 1 90 ? 27.308 -7.279 -39.787 1.00 77.62 90 GLU A N 1
ATOM 758 C CA . GLU A 1 90 ? 27.361 -6.025 -39.026 1.00 77.62 90 GLU A CA 1
ATOM 759 C C . GLU A 1 90 ? 25.997 -5.659 -38.430 1.00 77.62 90 GLU A C 1
ATOM 761 O O . GLU A 1 90 ? 25.914 -5.172 -37.305 1.00 77.62 90 GLU A O 1
ATOM 766 N N . HIS A 1 91 ? 24.908 -5.909 -39.162 1.00 76.94 91 HIS A N 1
ATOM 767 C CA . HIS A 1 91 ? 23.576 -5.438 -38.778 1.00 76.94 91 HIS A CA 1
ATOM 768 C C . HIS A 1 91 ? 22.800 -6.399 -37.869 1.00 76.94 91 HIS A C 1
ATOM 770 O O . HIS A 1 91 ? 21.986 -5.942 -37.063 1.00 76.94 91 HIS A O 1
ATOM 776 N N . LEU A 1 92 ? 23.076 -7.703 -37.926 1.00 72.62 92 LEU A N 1
ATOM 777 C CA . LEU A 1 92 ? 22.407 -8.705 -37.091 1.00 72.62 92 LEU A CA 1
ATOM 778 C C . LEU A 1 92 ? 22.765 -8.573 -35.589 1.00 72.62 92 LEU A C 1
ATOM 780 O O . LEU A 1 92 ? 21.847 -8.576 -34.766 1.00 72.62 92 LEU A O 1
ATOM 784 N N . PRO A 1 93 ? 24.028 -8.307 -35.192 1.00 78.06 93 PRO A N 1
ATOM 785 C CA . PRO A 1 93 ? 24.363 -7.989 -33.799 1.00 78.06 93 PRO A CA 1
ATOM 786 C C . PRO A 1 93 ? 23.700 -6.699 -33.296 1.00 78.06 93 PRO A C 1
ATOM 788 O O . PRO A 1 93 ? 23.283 -6.615 -32.143 1.00 78.06 93 PRO A O 1
ATOM 791 N N . ILE A 1 94 ? 23.551 -5.689 -34.159 1.00 80.81 94 ILE A N 1
ATOM 792 C CA . ILE A 1 94 ? 22.914 -4.410 -33.806 1.00 80.81 94 ILE A CA 1
ATOM 793 C C . ILE A 1 94 ? 21.418 -4.601 -33.546 1.00 80.81 94 ILE A C 1
ATOM 795 O O . ILE A 1 94 ? 20.875 -4.000 -32.616 1.00 80.81 94 ILE A O 1
ATOM 799 N N . LEU A 1 95 ? 20.762 -5.445 -34.345 1.00 72.12 95 LEU A N 1
ATOM 800 C CA . LEU A 1 95 ? 19.373 -5.848 -34.149 1.00 72.12 95 LEU A CA 1
ATOM 801 C C . LEU A 1 95 ? 19.193 -6.558 -32.797 1.00 72.12 95 LEU A C 1
ATOM 803 O O . LEU A 1 95 ? 18.283 -6.218 -32.038 1.00 72.12 95 LEU A O 1
ATOM 807 N N . GLU A 1 96 ? 20.103 -7.471 -32.444 1.00 70.81 96 GLU A N 1
ATOM 808 C CA . GLU A 1 96 ? 20.095 -8.105 -31.124 1.00 70.81 96 GLU A CA 1
ATOM 809 C C . GLU A 1 96 ? 20.323 -7.110 -29.981 1.00 70.81 96 GLU A C 1
ATOM 811 O O . GLU A 1 96 ? 19.687 -7.207 -28.932 1.00 70.81 96 GLU A O 1
ATOM 816 N N . GLU A 1 97 ? 21.245 -6.160 -30.139 1.00 66.44 97 GLU A N 1
ATOM 817 C CA . GLU A 1 97 ? 21.494 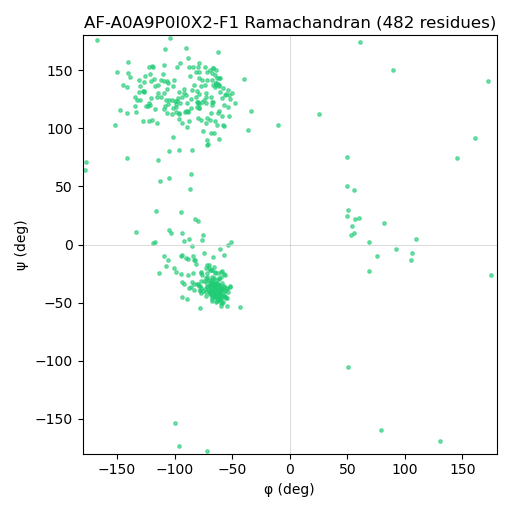-5.142 -29.121 1.00 66.44 97 GLU A CA 1
ATOM 818 C C . GLU A 1 97 ? 20.318 -4.170 -28.964 1.00 66.44 97 GLU A C 1
ATOM 820 O O . GLU A 1 97 ? 20.019 -3.743 -27.848 1.00 66.44 97 GLU A O 1
ATOM 825 N N . ALA A 1 98 ? 19.639 -3.811 -30.056 1.00 64.06 98 ALA A N 1
ATOM 826 C CA . ALA A 1 98 ? 18.456 -2.953 -30.029 1.00 64.06 98 ALA A CA 1
ATOM 827 C C . ALA A 1 98 ? 17.321 -3.580 -29.202 1.00 64.06 98 ALA A C 1
ATOM 829 O O . ALA A 1 98 ? 16.616 -2.865 -28.483 1.00 64.06 98 ALA A O 1
ATOM 830 N N . ALA A 1 99 ? 17.192 -4.911 -29.245 1.00 59.31 99 ALA A N 1
ATOM 831 C CA . ALA A 1 99 ? 16.259 -5.660 -28.410 1.00 59.31 99 ALA A CA 1
ATOM 832 C C . ALA A 1 99 ? 16.635 -5.650 -26.908 1.00 59.31 99 ALA A C 1
ATOM 834 O O . ALA A 1 99 ? 15.759 -5.837 -26.066 1.00 59.31 99 ALA A O 1
ATOM 835 N N . LYS A 1 100 ? 17.907 -5.390 -26.555 1.00 57.19 100 LYS A N 1
ATOM 836 C CA . LYS A 1 100 ? 18.454 -5.500 -25.183 1.00 57.19 100 LYS A CA 1
ATOM 837 C C . LYS A 1 100 ? 18.450 -4.177 -24.363 1.00 57.19 100 LYS A C 1
ATOM 839 O O . LYS A 1 100 ? 18.399 -4.224 -23.138 1.00 57.19 100 LYS A O 1
ATOM 844 N N . GLU A 1 101 ? 18.468 -2.982 -24.972 1.00 54.66 101 GLU A N 1
ATOM 845 C CA . GLU A 1 101 ? 18.704 -1.670 -24.295 1.00 54.66 101 GLU A CA 1
ATOM 846 C C . GLU A 1 101 ? 17.469 -0.956 -23.664 1.00 54.66 101 GLU A C 1
ATOM 848 O O . GLU A 1 101 ? 17.122 0.167 -24.055 1.00 54.66 101 GLU A O 1
ATOM 853 N N . VAL A 1 102 ? 16.764 -1.544 -22.690 1.00 55.75 102 VAL A N 1
ATOM 854 C CA . VAL A 1 102 ? 15.523 -0.925 -22.137 1.00 55.75 102 VAL A CA 1
ATOM 855 C C . VAL A 1 102 ? 15.556 -0.585 -20.624 1.00 55.75 102 VAL A C 1
ATOM 857 O O . VAL A 1 102 ? 14.597 -0.002 -20.129 1.00 55.75 102 VAL A O 1
ATOM 860 N N . LEU A 1 103 ? 16.647 -0.820 -19.877 1.00 52.41 103 LEU A N 1
ATOM 861 C CA . LEU A 1 103 ? 16.661 -0.703 -18.397 1.00 52.41 103 LEU A CA 1
ATOM 862 C C . LEU A 1 103 ? 17.414 0.533 -17.837 1.00 52.41 103 LEU A C 1
ATOM 864 O O . LEU A 1 103 ? 18.469 0.924 -18.333 1.00 52.41 103 LEU A O 1
ATOM 868 N N . LYS A 1 104 ? 16.870 1.150 -16.772 1.00 56.22 104 LYS A N 1
ATOM 869 C CA . LYS A 1 104 ? 17.439 2.297 -16.025 1.00 56.22 104 LYS A CA 1
ATOM 870 C C . LYS A 1 104 ? 17.417 2.013 -14.516 1.00 56.22 104 LYS A C 1
ATOM 872 O O . LYS A 1 104 ? 16.441 1.454 -14.029 1.00 56.22 104 LYS A O 1
ATOM 877 N N . LEU A 1 105 ? 18.465 2.420 -13.798 1.00 59.38 105 LEU A N 1
ATOM 878 C CA . LEU A 1 105 ? 18.659 2.218 -12.357 1.00 59.38 105 LEU A CA 1
ATOM 879 C C . LEU A 1 105 ? 18.744 3.559 -11.624 1.00 59.38 105 LEU A C 1
ATOM 881 O O . LEU A 1 105 ? 19.361 4.494 -12.131 1.00 59.38 105 LEU A O 1
ATOM 885 N N . GLN A 1 106 ? 18.175 3.638 -10.424 1.00 67.25 106 GLN A N 1
ATOM 886 C CA . GLN A 1 106 ? 18.222 4.811 -9.550 1.00 67.25 106 GLN A CA 1
ATOM 887 C C . GLN A 1 106 ? 18.869 4.452 -8.205 1.00 67.25 106 GLN A C 1
ATOM 889 O O . GLN A 1 106 ? 18.730 3.320 -7.744 1.00 67.25 106 GLN A O 1
ATOM 894 N N . GLU A 1 107 ? 19.583 5.404 -7.599 1.00 74.06 107 GLU A N 1
ATOM 895 C CA . GLU A 1 107 ? 20.157 5.259 -6.254 1.00 74.06 107 GLU A CA 1
ATOM 896 C C . GLU A 1 107 ? 19.070 5.113 -5.177 1.00 74.06 107 GLU A C 1
ATOM 898 O O . GLU A 1 107 ? 17.967 5.654 -5.304 1.00 74.06 107 GLU A O 1
ATOM 903 N N . ALA A 1 108 ? 19.392 4.392 -4.099 1.00 67.69 108 ALA A N 1
ATOM 904 C CA . ALA A 1 108 ? 18.496 4.257 -2.959 1.00 67.69 108 ALA A CA 1
ATOM 905 C C . ALA A 1 108 ? 18.343 5.613 -2.240 1.00 67.69 108 ALA A C 1
ATOM 907 O O . ALA A 1 108 ? 19.327 6.337 -2.084 1.00 67.69 108 ALA A O 1
ATOM 908 N N . PRO A 1 109 ? 17.139 5.964 -1.753 1.00 65.44 109 PRO A N 1
ATOM 909 C CA . PRO A 1 109 ? 16.894 7.256 -1.111 1.00 65.44 109 PRO A CA 1
ATOM 910 C C . PRO A 1 109 ? 17.716 7.468 0.171 1.00 65.44 109 PRO A C 1
ATOM 912 O O . PRO A 1 109 ? 17.978 8.606 0.547 1.00 65.44 109 PRO A O 1
ATOM 915 N N . GLU A 1 110 ? 18.141 6.387 0.828 1.00 70.19 110 GLU A N 1
ATOM 916 C CA . GLU A 1 110 ? 18.918 6.421 2.075 1.00 70.19 110 GLU A CA 1
ATOM 917 C C . GLU A 1 110 ? 20.396 6.776 1.854 1.00 70.19 110 GLU A C 1
ATOM 919 O O . GLU A 1 110 ? 21.042 7.299 2.757 1.00 70.19 110 GLU A O 1
ATOM 924 N N . SER A 1 111 ? 20.930 6.536 0.651 1.00 70.12 111 SER A N 1
ATOM 925 C CA . SER A 1 111 ? 22.336 6.795 0.312 1.00 70.12 111 SER A CA 1
ATOM 926 C C . SER A 1 111 ? 22.587 8.188 -0.277 1.00 70.12 111 SER A C 1
ATOM 928 O O . SER A 1 111 ? 23.709 8.484 -0.685 1.00 70.12 111 SER A O 1
ATOM 930 N N . ILE A 1 112 ? 21.559 9.039 -0.362 1.00 73.44 112 ILE A N 1
ATOM 931 C CA . ILE A 1 112 ? 21.664 10.368 -0.976 1.00 73.44 112 ILE A CA 1
ATOM 932 C C . ILE A 1 112 ? 22.170 11.375 0.071 1.00 73.44 112 ILE A C 1
ATOM 934 O O . ILE A 1 112 ? 21.539 11.527 1.122 1.00 73.44 112 ILE A O 1
ATOM 938 N N . PRO A 1 113 ? 23.267 12.109 -0.191 1.00 74.56 113 PRO A N 1
ATOM 939 C CA . PRO A 1 113 ? 23.696 13.194 0.684 1.00 74.56 113 PRO A CA 1
ATOM 940 C C . PRO A 1 113 ? 22.647 14.315 0.709 1.00 74.56 113 PRO A C 1
ATOM 942 O O . PRO A 1 113 ? 22.067 14.678 -0.317 1.00 74.56 113 PRO A O 1
ATOM 945 N N . GLN A 1 114 ? 22.393 14.876 1.895 1.00 72.62 114 GLN A N 1
ATOM 946 C CA . GLN A 1 114 ? 21.365 15.903 2.075 1.00 72.62 114 GLN A CA 1
ATOM 947 C C . GLN A 1 114 ? 21.628 17.110 1.159 1.00 72.62 114 GLN A C 1
ATOM 949 O O . GLN A 1 114 ? 22.664 17.761 1.264 1.00 72.62 114 GLN A O 1
ATOM 954 N N . GLY A 1 115 ? 20.670 17.415 0.278 1.00 75.31 115 GLY A N 1
ATOM 955 C CA . GLY A 1 115 ? 20.714 18.572 -0.624 1.00 75.31 115 GLY A CA 1
ATOM 956 C C . GLY A 1 115 ? 21.005 18.261 -2.097 1.00 75.31 115 GLY A C 1
ATOM 957 O O . GLY A 1 115 ? 20.861 19.163 -2.921 1.00 75.31 115 GLY A O 1
ATOM 958 N N . GLU A 1 116 ? 21.348 17.020 -2.463 1.00 70.62 116 GLU A N 1
ATOM 959 C CA . GLU A 1 116 ? 21.525 16.622 -3.869 1.00 70.62 116 GLU A CA 1
ATOM 960 C C . GLU A 1 116 ? 20.289 15.920 -4.459 1.00 70.62 116 GLU A C 1
ATOM 962 O O . GLU A 1 116 ? 19.504 15.283 -3.756 1.00 70.62 116 GLU A O 1
ATOM 967 N N . MET A 1 117 ? 20.112 16.030 -5.782 1.00 65.44 117 MET A N 1
ATOM 968 C CA . MET A 1 117 ? 19.101 15.254 -6.505 1.00 65.44 117 MET A CA 1
ATOM 969 C C . MET A 1 117 ? 19.571 13.802 -6.694 1.00 65.44 117 MET A C 1
ATOM 971 O O . MET A 1 117 ? 20.744 13.599 -7.018 1.00 65.44 117 MET A O 1
ATOM 975 N N . PRO A 1 118 ? 18.672 12.803 -6.574 1.00 67.62 118 PRO A N 1
ATOM 976 C CA . PRO A 1 118 ? 19.012 11.402 -6.807 1.00 67.62 118 PRO A CA 1
ATOM 977 C C . PRO A 1 118 ? 19.596 11.209 -8.203 1.00 67.62 118 PRO A C 1
ATOM 979 O O . PRO A 1 118 ? 18.997 11.616 -9.207 1.00 67.62 118 PRO A O 1
ATOM 982 N N . ARG A 1 119 ? 20.756 10.555 -8.276 1.00 73.62 119 ARG A N 1
ATOM 983 C CA . ARG A 1 119 ? 21.391 10.242 -9.554 1.00 73.62 119 ARG A CA 1
ATOM 984 C C . ARG A 1 119 ? 20.859 8.907 -10.070 1.00 73.62 119 ARG A C 1
ATOM 986 O O . ARG A 1 119 ? 20.401 8.041 -9.323 1.00 73.62 119 ARG A O 1
ATOM 993 N N . HIS A 1 120 ? 20.876 8.760 -11.389 1.00 73.06 120 HIS A N 1
ATOM 994 C CA . HIS A 1 120 ? 20.458 7.539 -12.066 1.00 73.06 120 HIS A CA 1
ATOM 995 C C . HIS A 1 120 ? 21.571 7.053 -12.988 1.00 73.06 120 HIS A C 1
ATOM 997 O O . HIS A 1 120 ? 22.281 7.845 -13.610 1.00 73.06 120 HIS A O 1
ATOM 1003 N N . LEU A 1 121 ? 21.701 5.735 -13.093 1.00 69.69 121 LEU A N 1
ATOM 1004 C CA . LEU A 1 121 ? 22.677 5.062 -13.934 1.00 69.69 121 LEU A CA 1
ATOM 1005 C C . LEU A 1 121 ? 21.943 4.168 -14.932 1.00 69.69 121 LEU A C 1
ATOM 1007 O O . LEU A 1 121 ? 20.951 3.518 -14.613 1.00 69.69 121 LEU A O 1
ATOM 1011 N N . THR A 1 122 ? 22.418 4.121 -16.172 1.00 75.31 122 THR A N 1
ATOM 1012 C CA . THR A 1 122 ? 21.864 3.172 -17.146 1.00 75.31 122 THR A CA 1
ATOM 1013 C C . THR A 1 122 ? 22.499 1.807 -16.913 1.00 75.31 122 THR A C 1
ATOM 1015 O O . THR A 1 122 ? 23.729 1.705 -16.882 1.00 75.31 122 THR A O 1
ATOM 1018 N N . VAL A 1 123 ? 21.669 0.774 -16.754 1.00 73.56 123 VAL A N 1
ATOM 1019 C CA . VAL A 1 123 ? 22.123 -0.604 -16.533 1.00 73.56 123 VAL A CA 1
ATOM 1020 C C . VAL A 1 123 ? 21.834 -1.436 -17.768 1.00 73.56 123 VAL A C 1
ATOM 1022 O O . VAL A 1 123 ? 20.725 -1.435 -18.296 1.00 73.56 123 VAL A O 1
ATOM 1025 N N . TYR A 1 124 ? 22.850 -2.157 -18.217 1.00 74.62 124 TYR A N 1
ATOM 1026 C CA . TYR A 1 124 ? 22.778 -3.097 -19.318 1.00 74.62 124 TYR A CA 1
ATOM 1027 C C . TYR A 1 124 ? 22.640 -4.495 -18.742 1.00 74.62 124 TYR A C 1
ATOM 1029 O O . TYR A 1 124 ? 23.560 -4.996 -18.099 1.00 74.62 124 TYR A O 1
ATOM 1037 N N . CYS A 1 125 ? 21.491 -5.111 -18.983 1.00 68.38 125 CYS A N 1
ATOM 1038 C CA . CYS A 1 125 ? 21.198 -6.469 -18.551 1.00 68.38 125 CYS A CA 1
ATOM 1039 C C . CYS A 1 125 ? 21.258 -7.395 -19.762 1.00 68.38 125 CYS A C 1
ATOM 1041 O O . CYS A 1 125 ? 20.780 -7.045 -20.842 1.00 68.38 125 CYS A O 1
ATOM 1043 N N . GLU A 1 126 ? 21.837 -8.579 -19.591 1.00 65.31 126 GLU A N 1
ATOM 1044 C CA . GLU A 1 126 ? 21.980 -9.550 -20.672 1.00 65.31 126 GLU A CA 1
ATOM 1045 C C . GLU A 1 126 ? 21.122 -10.789 -20.447 1.00 65.31 126 GLU A C 1
ATOM 1047 O O . GLU A 1 126 ? 21.049 -11.320 -19.337 1.00 65.31 126 GLU A O 1
ATOM 1052 N N . ARG A 1 127 ? 20.540 -11.297 -21.541 1.00 68.25 127 ARG A N 1
ATOM 1053 C CA . ARG A 1 127 ? 19.913 -12.624 -21.639 1.00 68.25 127 ARG A CA 1
ATOM 1054 C C . ARG A 1 127 ? 18.908 -12.885 -20.502 1.00 68.25 127 ARG A C 1
ATOM 1056 O O . ARG A 1 127 ? 17.818 -12.327 -20.500 1.00 68.25 127 ARG A O 1
ATOM 1063 N N . VAL A 1 128 ? 19.303 -13.717 -19.537 1.00 57.41 128 VAL A N 1
ATOM 1064 C CA . VAL A 1 128 ? 18.506 -14.233 -18.410 1.00 57.41 128 VAL A CA 1
ATOM 1065 C C . VAL A 1 128 ? 18.246 -13.213 -17.298 1.00 57.41 128 VAL A C 1
ATOM 1067 O O . VAL A 1 128 ? 17.524 -13.515 -16.346 1.00 57.41 128 VAL A O 1
ATOM 1070 N N . LEU A 1 129 ? 18.868 -12.034 -17.378 1.00 64.38 129 LEU A N 1
ATOM 1071 C CA . LEU A 1 129 ? 18.703 -10.948 -16.413 1.00 64.38 129 LEU A CA 1
ATOM 1072 C C . LEU A 1 129 ? 17.540 -10.007 -16.767 1.00 64.38 129 LEU A C 1
ATOM 1074 O O . LEU A 1 129 ? 17.130 -9.208 -15.926 1.00 64.38 129 LEU A O 1
ATOM 1078 N N . CYS A 1 130 ? 16.990 -10.098 -17.980 1.00 62.06 130 CYS A N 1
ATOM 1079 C CA . CYS A 1 130 ? 15.806 -9.338 -18.372 1.00 62.06 130 CYS A CA 1
ATOM 1080 C C . CYS A 1 130 ? 14.565 -9.809 -17.580 1.00 62.06 130 CYS A C 1
ATOM 1082 O O . CYS A 1 130 ? 14.505 -10.945 -17.117 1.00 62.06 130 CYS A O 1
ATOM 1084 N N . GLU A 1 131 ? 13.588 -8.924 -17.360 1.00 60.53 131 GLU A N 1
ATOM 1085 C CA . GLU A 1 131 ? 12.308 -9.188 -16.657 1.00 60.53 131 GLU A CA 1
ATOM 1086 C C . GLU A 1 131 ? 12.375 -9.819 -15.247 1.00 60.53 131 GLU A C 1
ATOM 1088 O O . GLU A 1 131 ? 11.340 -10.121 -14.659 1.00 60.53 131 GLU A O 1
ATOM 1093 N N . ARG A 1 132 ? 13.559 -9.963 -14.638 1.00 61.16 132 ARG A N 1
ATOM 1094 C CA . ARG A 1 132 ? 13.684 -10.430 -13.245 1.00 61.16 132 ARG A CA 1
ATOM 1095 C C . ARG A 1 132 ? 13.185 -9.421 -12.215 1.00 61.16 132 ARG A C 1
ATOM 1097 O O . ARG A 1 132 ? 12.919 -9.791 -11.077 1.00 61.16 132 ARG A O 1
ATOM 1104 N N . VAL A 1 133 ? 13.131 -8.147 -12.592 1.00 61.78 133 VAL A N 1
ATOM 1105 C CA . VAL A 1 133 ? 12.912 -7.030 -11.674 1.00 61.78 133 VAL A CA 1
ATOM 1106 C C . VAL A 1 133 ? 11.834 -6.118 -12.252 1.00 61.78 133 VAL A C 1
ATOM 1108 O O . VAL A 1 133 ? 11.948 -5.656 -13.388 1.00 61.78 133 VAL A O 1
ATOM 1111 N N . ALA A 1 134 ? 10.782 -5.873 -11.470 1.00 64.44 134 ALA A N 1
ATOM 1112 C CA . ALA A 1 134 ? 9.748 -4.898 -11.797 1.00 64.44 134 ALA A CA 1
ATOM 1113 C C . ALA A 1 134 ? 10.239 -3.471 -11.479 1.00 64.44 134 ALA A C 1
ATOM 1115 O O . ALA A 1 134 ? 11.021 -3.285 -10.543 1.00 64.44 134 ALA A O 1
ATOM 1116 N N . PRO A 1 135 ? 9.794 -2.446 -12.225 1.00 61.03 135 PRO A N 1
ATOM 1117 C CA . PRO A 1 135 ? 10.132 -1.063 -11.905 1.00 61.03 135 PRO A CA 1
ATOM 1118 C C . PRO A 1 135 ? 9.677 -0.709 -10.480 1.00 61.03 135 PRO A C 1
ATOM 1120 O O . PRO A 1 135 ? 8.565 -1.045 -10.078 1.00 61.03 135 PRO A O 1
ATOM 1123 N N . GLY A 1 136 ? 10.553 -0.045 -9.722 1.00 62.22 136 GLY A N 1
ATOM 1124 C CA . GLY A 1 136 ? 10.333 0.302 -8.311 1.00 62.22 136 GLY A CA 1
ATOM 1125 C C . GLY A 1 136 ? 10.864 -0.724 -7.304 1.00 62.22 136 GLY A C 1
ATOM 1126 O O . GLY A 1 136 ? 10.805 -0.479 -6.102 1.00 62.22 136 GLY A O 1
ATOM 1127 N N . ALA A 1 137 ? 11.398 -1.856 -7.766 1.00 61.75 137 ALA A N 1
ATOM 1128 C CA . ALA A 1 137 ? 11.996 -2.852 -6.892 1.00 61.75 137 ALA A CA 1
ATOM 1129 C C . ALA A 1 137 ? 13.395 -2.471 -6.400 1.00 61.75 137 ALA A C 1
ATOM 1131 O O . ALA A 1 137 ? 14.243 -2.057 -7.190 1.00 61.75 137 ALA A O 1
ATOM 1132 N N . GLY A 1 138 ? 13.643 -2.691 -5.105 1.00 66.44 138 GLY A N 1
ATOM 1133 C CA . GLY A 1 138 ? 14.997 -2.740 -4.559 1.00 66.44 138 GLY A CA 1
ATOM 1134 C C . GLY A 1 138 ? 15.767 -3.874 -5.229 1.00 66.44 138 GLY A C 1
ATOM 1135 O O . GLY A 1 138 ? 15.254 -4.987 -5.377 1.00 66.44 138 GLY A O 1
ATOM 1136 N N . LEU A 1 139 ? 16.971 -3.582 -5.704 1.00 70.31 139 LEU A N 1
ATOM 1137 C CA . LEU A 1 139 ? 17.764 -4.530 -6.470 1.00 70.31 139 LEU A CA 1
ATOM 1138 C C . LEU A 1 139 ? 19.233 -4.421 -6.086 1.00 70.31 139 LEU A C 1
ATOM 1140 O O . LEU A 1 139 ? 19.807 -3.337 -6.017 1.00 70.31 139 LEU A O 1
ATOM 1144 N N . LEU A 1 140 ? 19.847 -5.579 -5.901 1.00 72.12 140 LEU A N 1
ATOM 1145 C CA . LEU A 1 140 ? 21.281 -5.722 -5.778 1.00 72.12 140 LEU A CA 1
ATOM 1146 C C . LEU A 1 140 ? 21.813 -6.107 -7.163 1.00 72.12 140 LEU A C 1
ATOM 1148 O O . LEU A 1 140 ? 21.571 -7.209 -7.668 1.00 72.12 140 LEU A O 1
ATOM 1152 N N . CYS A 1 141 ? 22.490 -5.160 -7.811 1.00 70.50 141 CYS A N 1
ATOM 1153 C CA . CYS A 1 141 ? 23.107 -5.363 -9.117 1.00 70.50 141 CYS A CA 1
ATOM 1154 C C . CYS A 1 141 ? 24.606 -5.596 -8.949 1.00 70.50 141 CYS A C 1
ATOM 1156 O O . CYS A 1 141 ? 25.339 -4.701 -8.535 1.00 70.50 141 CYS A O 1
ATOM 1158 N N . LEU A 1 142 ? 25.071 -6.778 -9.347 1.00 71.81 142 LEU A N 1
ATOM 1159 C CA . LEU A 1 142 ? 26.488 -7.077 -9.495 1.00 71.81 142 LEU A CA 1
ATOM 1160 C C . LEU A 1 142 ? 26.875 -6.852 -10.951 1.00 71.81 142 LEU A C 1
ATOM 1162 O O . LEU A 1 142 ? 26.305 -7.447 -11.868 1.00 71.81 142 LEU A O 1
ATOM 1166 N N . GLY A 1 143 ? 27.842 -5.977 -11.176 1.00 73.06 143 GLY A N 1
ATOM 1167 C CA . GLY A 1 143 ? 28.266 -5.604 -12.512 1.00 73.06 143 GLY A CA 1
ATOM 1168 C C . GLY A 1 143 ? 29.570 -4.830 -12.500 1.00 73.06 143 GLY A C 1
ATOM 1169 O O . GLY A 1 143 ? 30.102 -4.497 -11.445 1.00 73.06 143 GLY A O 1
ATOM 1170 N N . TYR A 1 144 ? 30.069 -4.527 -13.690 1.00 75.56 144 TYR A N 1
ATOM 1171 C CA . TYR A 1 144 ? 31.219 -3.648 -13.874 1.00 75.56 144 TYR A CA 1
ATOM 1172 C C . TYR A 1 144 ? 30.802 -2.424 -14.686 1.00 75.56 144 TYR A C 1
ATOM 1174 O O . TYR A 1 144 ? 29.847 -2.481 -15.464 1.00 75.56 144 TYR A O 1
ATOM 1182 N N . ILE A 1 145 ? 31.501 -1.305 -14.495 1.00 80.44 145 ILE A N 1
ATOM 1183 C CA . ILE A 1 145 ? 31.212 -0.036 -15.173 1.00 80.44 145 ILE A CA 1
ATOM 1184 C C . ILE A 1 145 ? 32.210 0.143 -16.324 1.00 80.44 145 ILE A C 1
ATOM 1186 O O . ILE A 1 145 ? 33.313 0.648 -16.104 1.00 80.44 145 ILE A O 1
ATOM 1190 N N . PRO A 1 146 ? 31.883 -0.280 -17.557 1.00 75.44 146 PRO A N 1
ATOM 1191 C CA . PRO A 1 146 ? 32.685 0.075 -18.717 1.00 75.44 146 PRO A CA 1
ATOM 1192 C C . PRO A 1 146 ? 32.507 1.556 -19.081 1.00 75.44 146 PRO A C 1
ATOM 1194 O O . PRO A 1 146 ? 31.436 2.153 -18.941 1.00 75.44 146 PRO A O 1
ATOM 1197 N N . LEU A 1 147 ? 33.570 2.148 -19.622 1.00 75.06 147 LEU A N 1
ATOM 1198 C CA . LEU A 1 147 ? 33.530 3.493 -20.188 1.00 75.06 147 LEU A CA 1
ATOM 1199 C C . LEU A 1 147 ? 33.124 3.405 -21.659 1.00 75.06 147 LEU A C 1
ATOM 1201 O O . LEU A 1 147 ? 33.890 2.912 -22.489 1.00 75.06 147 LEU A O 1
ATOM 1205 N N . LYS A 1 148 ? 31.948 3.935 -22.009 1.00 65.38 148 LYS A N 1
ATOM 1206 C CA . LYS A 1 148 ? 31.596 4.151 -23.414 1.00 65.38 148 LYS A CA 1
ATOM 1207 C C . LYS A 1 148 ? 32.283 5.428 -23.872 1.00 65.38 148 LYS A C 1
ATOM 1209 O O . LYS A 1 148 ? 32.060 6.510 -23.317 1.00 65.38 148 LYS A O 1
ATOM 1214 N N . LYS A 1 149 ? 33.117 5.325 -24.907 1.00 58.88 149 LYS A N 1
ATOM 1215 C CA . LYS A 1 149 ? 33.524 6.517 -25.654 1.00 58.88 149 LYS A CA 1
ATOM 1216 C C . LYS A 1 149 ? 32.239 7.099 -26.239 1.00 58.88 149 LYS A C 1
ATOM 1218 O O . LYS A 1 149 ? 31.584 6.433 -27.040 1.00 58.88 149 LYS A O 1
ATOM 1223 N N . LEU A 1 150 ? 31.841 8.299 -25.807 1.00 53.69 150 LEU A N 1
ATOM 1224 C CA . LEU A 1 150 ? 30.890 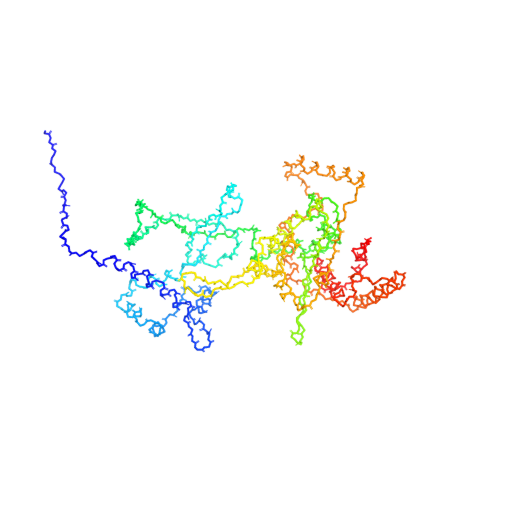9.036 -26.628 1.00 53.69 150 LEU A CA 1
ATOM 1225 C C . LEU A 1 150 ? 31.594 9.304 -27.957 1.00 53.69 150 LEU A C 1
ATOM 1227 O O . LEU A 1 150 ? 32.780 9.660 -27.938 1.00 53.69 150 LEU A O 1
ATOM 1231 N N . PRO A 1 151 ? 30.896 9.164 -29.093 1.00 49.53 151 PRO A N 1
ATOM 1232 C CA . PRO A 1 151 ? 31.385 9.798 -30.301 1.00 49.53 151 PRO A CA 1
ATOM 1233 C C . PRO A 1 151 ? 31.602 11.272 -29.950 1.00 49.53 151 PRO A C 1
ATOM 1235 O O . PRO A 1 151 ? 30.729 11.896 -29.338 1.00 49.53 151 PRO A O 1
ATOM 1238 N N . LYS A 1 152 ? 32.794 11.808 -30.240 1.00 46.91 152 LYS A N 1
ATOM 1239 C CA . LYS A 1 152 ? 33.041 13.246 -30.119 1.00 46.91 152 LYS A CA 1
ATOM 1240 C C . LYS A 1 152 ? 32.002 13.903 -31.019 1.00 46.91 152 LYS A C 1
ATOM 1242 O O . LYS A 1 152 ? 32.133 13.849 -32.236 1.00 46.91 152 LYS A O 1
ATOM 1247 N N . LEU A 1 153 ? 30.937 14.432 -30.428 1.00 42.66 153 LEU A N 1
ATOM 1248 C CA . LEU A 1 153 ? 29.891 15.120 -31.163 1.00 42.66 153 LEU A CA 1
ATOM 1249 C C . LEU A 1 153 ? 30.509 16.446 -31.615 1.00 42.66 153 LEU A C 1
ATOM 1251 O O . LEU A 1 153 ? 30.473 17.446 -30.901 1.00 42.66 153 LEU A O 1
ATOM 1255 N N . GLY A 1 154 ? 31.197 16.417 -32.754 1.00 44.97 154 GLY A N 1
ATOM 1256 C CA . GLY A 1 154 ? 31.642 17.612 -33.445 1.00 44.97 154 GLY A CA 1
ATOM 1257 C C . GLY A 1 154 ? 30.399 18.303 -33.969 1.00 44.97 154 GLY A C 1
ATOM 1258 O O . GLY A 1 154 ? 29.869 17.909 -34.999 1.00 44.97 154 GLY A O 1
ATOM 1259 N N . ILE A 1 155 ? 29.890 19.285 -33.231 1.00 43.59 155 ILE A N 1
ATOM 1260 C CA . ILE A 1 155 ? 28.819 20.139 -33.730 1.00 43.59 155 ILE A CA 1
ATOM 1261 C C . ILE A 1 155 ? 29.366 21.551 -33.838 1.00 43.59 155 ILE A C 1
ATOM 1263 O O . ILE A 1 155 ? 29.524 22.263 -32.846 1.00 43.59 155 ILE A O 1
ATOM 1267 N N . PHE A 1 156 ? 29.630 21.933 -35.085 1.00 40.69 156 PHE A N 1
ATOM 1268 C CA . PHE A 1 156 ? 29.542 23.311 -35.530 1.00 40.69 156 PHE A CA 1
ATOM 1269 C C . PHE A 1 156 ? 28.114 23.797 -35.255 1.00 40.69 156 PHE A C 1
ATOM 1271 O O . PHE A 1 156 ? 27.172 23.434 -35.952 1.00 40.69 156 PHE A O 1
ATOM 1278 N N . ALA A 1 157 ? 27.950 24.578 -34.191 1.00 36.97 157 ALA A N 1
ATOM 1279 C CA . ALA A 1 157 ? 26.804 25.452 -34.006 1.00 36.97 157 ALA A CA 1
ATOM 1280 C C . ALA A 1 157 ? 27.367 26.869 -33.913 1.00 36.97 157 ALA A C 1
ATOM 1282 O O . ALA A 1 157 ? 28.043 27.213 -32.939 1.00 36.97 157 ALA A O 1
ATOM 1283 N N . GLU A 1 158 ? 27.158 27.651 -34.969 1.00 40.62 158 GLU A N 1
ATOM 1284 C CA . GLU A 1 158 ? 27.564 29.051 -35.038 1.00 40.62 158 GLU A CA 1
ATOM 1285 C C . GLU A 1 158 ? 27.019 29.837 -33.834 1.00 40.62 158 GLU A C 1
ATOM 1287 O O . GLU A 1 158 ? 25.842 29.745 -33.482 1.00 40.62 158 GLU A O 1
ATOM 1292 N N . GLY A 1 159 ? 27.887 30.634 -33.204 1.00 40.28 159 GLY A N 1
ATOM 1293 C CA . GLY A 1 159 ? 27.450 31.791 -32.416 1.00 40.28 159 GLY A CA 1
ATOM 1294 C C . GLY A 1 159 ? 27.579 31.744 -30.890 1.00 40.28 159 GLY A C 1
ATOM 1295 O O . GLY A 1 159 ? 27.168 32.708 -30.248 1.00 40.28 159 GLY A O 1
ATOM 1296 N N . ARG A 1 160 ? 28.172 30.720 -30.256 1.00 43.31 160 ARG A N 1
ATOM 1297 C CA . ARG A 1 160 ? 28.609 30.844 -28.842 1.00 43.31 160 ARG A CA 1
ATOM 1298 C C . ARG A 1 160 ? 30.021 30.300 -28.630 1.00 43.31 160 ARG A C 1
ATOM 1300 O O . ARG A 1 160 ? 30.249 29.130 -28.935 1.00 43.31 160 ARG A O 1
ATOM 1307 N N . PRO A 1 161 ? 30.954 31.075 -28.041 1.00 37.47 161 PRO A N 1
ATOM 1308 C CA . PRO A 1 161 ? 32.241 30.527 -27.647 1.00 37.47 161 PRO A CA 1
ATOM 1309 C C . PRO A 1 161 ? 31.989 29.554 -26.492 1.00 37.47 161 PRO A C 1
ATOM 1311 O O . PRO A 1 161 ? 31.530 29.949 -25.420 1.00 37.47 161 PRO A O 1
ATOM 1314 N N . ARG A 1 162 ? 32.221 28.258 -26.716 1.00 44.91 162 ARG A N 1
ATOM 1315 C CA . ARG A 1 162 ? 32.123 27.241 -25.666 1.00 44.91 162 ARG A CA 1
ATOM 1316 C C . ARG A 1 162 ? 33.445 26.515 -25.491 1.00 44.91 162 ARG A C 1
ATOM 1318 O O . ARG A 1 162 ? 34.026 25.964 -26.421 1.00 44.91 162 ARG A O 1
ATOM 1325 N N . GLN A 1 163 ? 33.874 26.545 -24.240 1.00 47.12 163 GLN A N 1
ATOM 1326 C CA . GLN A 1 163 ? 35.004 25.855 -23.648 1.00 47.12 163 GLN A CA 1
ATOM 1327 C C . GLN A 1 163 ? 35.004 24.376 -24.064 1.00 47.12 163 GLN A C 1
ATOM 1329 O O . GLN A 1 163 ? 34.031 23.655 -23.838 1.00 47.12 163 GLN A O 1
ATOM 1334 N N . ARG A 1 164 ? 36.090 23.931 -24.708 1.00 42.06 164 ARG A N 1
ATOM 1335 C CA . ARG A 1 164 ? 36.306 22.526 -25.077 1.00 42.06 164 ARG A CA 1
ATOM 1336 C C . ARG A 1 164 ? 36.385 21.685 -23.799 1.00 42.06 164 ARG A C 1
ATOM 1338 O O . ARG A 1 164 ? 37.425 21.672 -23.148 1.00 42.06 164 ARG A O 1
ATOM 1345 N N . LEU A 1 165 ? 35.322 20.959 -23.449 1.00 48.28 165 LEU A N 1
ATOM 1346 C CA . LEU A 1 165 ? 35.425 19.877 -22.467 1.00 48.28 165 LEU A CA 1
ATOM 1347 C C . LEU A 1 165 ? 36.099 18.676 -23.139 1.00 48.28 165 LEU A C 1
ATOM 1349 O O . LEU A 1 165 ? 35.484 17.906 -23.878 1.00 48.28 165 LEU A O 1
ATOM 1353 N N . VAL A 1 166 ? 37.403 18.557 -22.919 1.00 51.00 166 VAL A N 1
ATOM 1354 C CA . VAL A 1 166 ? 38.226 17.450 -23.403 1.00 51.00 166 VAL A CA 1
ATOM 1355 C C . VAL A 1 166 ? 37.824 16.162 -22.673 1.00 51.00 166 VAL A C 1
ATOM 1357 O O . VAL A 1 166 ? 37.823 16.109 -21.450 1.00 51.00 166 VAL A O 1
ATOM 1360 N N . GLY A 1 167 ? 37.513 15.102 -23.426 1.00 62.31 167 GLY A N 1
ATOM 1361 C CA . GLY A 1 167 ? 37.562 13.723 -22.920 1.00 62.31 167 GLY A CA 1
ATOM 1362 C C . GLY A 1 167 ? 36.371 13.204 -22.103 1.00 62.31 167 GLY A C 1
ATOM 1363 O O . GLY A 1 167 ? 36.529 12.187 -21.431 1.00 62.31 167 GLY A O 1
ATOM 1364 N N . VAL A 1 168 ? 35.188 13.822 -22.165 1.00 59.91 168 VAL A N 1
ATOM 1365 C CA . VAL A 1 168 ? 34.008 13.330 -21.425 1.00 59.91 168 VAL A CA 1
ATOM 1366 C C . VAL A 1 168 ? 33.526 11.985 -21.993 1.00 59.91 168 VAL A C 1
ATOM 1368 O O . VAL A 1 168 ? 33.173 11.878 -23.169 1.00 59.91 168 VAL A O 1
ATOM 1371 N N . ARG A 1 169 ? 33.516 10.944 -21.153 1.00 68.00 169 ARG A N 1
ATOM 1372 C CA . ARG A 1 169 ? 33.021 9.589 -21.462 1.00 68.00 169 ARG A CA 1
ATOM 1373 C C . ARG A 1 169 ? 31.732 9.331 -20.682 1.00 68.00 169 ARG A C 1
ATOM 1375 O O . ARG A 1 169 ? 31.594 9.820 -19.567 1.00 68.00 169 ARG A O 1
ATOM 1382 N N . SER A 1 170 ? 30.806 8.559 -21.251 1.00 68.31 170 SER A N 1
ATOM 1383 C CA . SER A 1 170 ? 29.593 8.141 -20.543 1.00 68.31 170 SER A CA 1
ATOM 1384 C C . SER A 1 170 ? 29.864 6.793 -19.906 1.00 68.31 170 SER A C 1
ATOM 1386 O O . SER A 1 170 ? 30.316 5.854 -20.565 1.00 68.31 170 SER A O 1
ATOM 1388 N N . SER A 1 171 ? 29.612 6.711 -18.609 1.00 73.88 171 SER A N 1
ATOM 1389 C CA . SER A 1 171 ? 29.612 5.457 -17.878 1.00 73.88 171 SER A CA 1
ATOM 1390 C C . SER A 1 171 ? 28.233 4.811 -17.969 1.00 73.88 171 SER A C 1
ATOM 1392 O O . SER A 1 171 ? 27.197 5.477 -17.988 1.00 73.88 171 SER A O 1
ATOM 1394 N N . TYR A 1 172 ? 28.229 3.489 -18.034 1.00 78.19 172 TYR A N 1
ATOM 1395 C CA . TYR A 1 172 ? 27.042 2.677 -17.818 1.00 78.19 172 TYR A CA 1
ATOM 1396 C C . TYR A 1 172 ? 27.447 1.445 -17.019 1.00 78.19 172 TYR A C 1
ATOM 1398 O O . TYR A 1 172 ? 28.615 1.069 -17.033 1.00 78.19 172 TYR A O 1
ATOM 1406 N N . LEU A 1 173 ? 26.508 0.820 -16.318 1.00 75.38 173 LEU A N 1
ATOM 1407 C CA . LEU A 1 173 ? 26.771 -0.406 -15.566 1.00 75.38 173 LEU A CA 1
ATOM 1408 C C . LEU A 1 173 ? 26.352 -1.607 -16.409 1.00 75.38 173 LEU A C 1
ATOM 1410 O O . LEU A 1 173 ? 25.213 -1.668 -16.861 1.00 75.38 173 LEU A O 1
ATOM 1414 N N . ARG A 1 174 ? 27.246 -2.568 -16.629 1.00 77.88 174 ARG A N 1
ATOM 1415 C CA . ARG A 1 174 ? 26.905 -3.852 -17.251 1.00 77.88 174 ARG A CA 1
ATOM 1416 C C . ARG A 1 174 ? 26.654 -4.874 -16.150 1.00 77.88 174 ARG A C 1
ATOM 1418 O O . ARG A 1 174 ? 27.576 -5.224 -15.417 1.00 77.88 174 ARG A O 1
ATOM 1425 N N . ALA A 1 175 ? 25.405 -5.309 -16.018 1.00 73.25 175 ALA A N 1
ATOM 1426 C CA . ALA A 1 175 ? 24.973 -6.265 -15.011 1.00 73.25 175 ALA A CA 1
ATOM 1427 C C . ALA A 1 175 ? 25.402 -7.683 -15.403 1.00 73.25 175 ALA A C 1
ATOM 1429 O O . ALA A 1 175 ? 25.036 -8.189 -16.463 1.00 73.25 175 ALA A O 1
ATOM 1430 N N . VAL A 1 176 ? 26.169 -8.317 -14.520 1.00 70.81 176 VAL A N 1
ATOM 1431 C CA . VAL A 1 176 ? 26.557 -9.734 -14.583 1.00 70.81 176 VAL A CA 1
ATOM 1432 C C . VAL A 1 176 ? 25.576 -10.582 -13.771 1.00 70.81 176 VAL A C 1
ATOM 1434 O O . VAL A 1 176 ? 25.269 -11.710 -14.145 1.00 70.81 176 VAL A O 1
ATOM 1437 N N . GLY A 1 177 ? 25.032 -10.019 -12.689 1.00 64.31 177 GLY A N 1
ATOM 1438 C CA . GLY A 1 177 ? 24.013 -10.645 -11.858 1.00 64.31 177 GLY A CA 1
ATOM 1439 C C . GLY A 1 177 ? 23.022 -9.615 -11.330 1.00 64.31 177 GLY A C 1
ATOM 1440 O O . GLY A 1 177 ? 23.409 -8.532 -10.896 1.00 64.31 177 GLY A O 1
ATOM 1441 N N . LEU A 1 178 ? 21.739 -9.965 -11.365 1.00 67.19 178 LEU A N 1
ATOM 1442 C CA . LEU A 1 178 ? 20.668 -9.199 -10.737 1.00 67.19 178 LEU A CA 1
ATOM 1443 C C . LEU A 1 178 ? 19.951 -10.096 -9.744 1.00 67.19 178 LEU A C 1
ATOM 1445 O O . LEU A 1 178 ? 19.400 -11.140 -10.118 1.00 67.19 178 LEU A O 1
ATOM 1449 N N . THR A 1 179 ? 19.934 -9.654 -8.498 1.00 68.19 179 THR A N 1
ATOM 1450 C CA . THR A 1 179 ? 19.133 -10.239 -7.430 1.00 68.19 179 THR A CA 1
ATOM 1451 C C . THR A 1 179 ? 18.214 -9.151 -6.901 1.00 68.19 179 THR A C 1
ATOM 1453 O O . THR A 1 179 ? 18.683 -8.099 -6.471 1.00 68.19 179 THR A O 1
ATOM 1456 N N . ALA A 1 180 ? 16.904 -9.375 -6.981 1.00 66.75 180 ALA A N 1
ATOM 1457 C CA . ALA A 1 180 ? 15.940 -8.489 -6.342 1.00 66.75 180 ALA A CA 1
ATOM 1458 C C . ALA A 1 180 ? 16.101 -8.602 -4.822 1.00 66.75 180 ALA A C 1
ATOM 1460 O O . ALA A 1 180 ? 16.277 -9.702 -4.299 1.00 66.75 180 ALA A O 1
ATOM 1461 N N . GLU A 1 181 ? 16.068 -7.471 -4.130 1.00 62.53 181 GLU A N 1
ATOM 1462 C CA . GLU A 1 181 ? 16.183 -7.449 -2.680 1.00 62.53 181 GLU A CA 1
ATOM 1463 C C . GLU A 1 181 ? 14.873 -7.945 -2.052 1.00 62.53 181 GLU A C 1
ATOM 1465 O O . GLU A 1 181 ? 13.781 -7.431 -2.335 1.00 62.53 181 GLU A O 1
ATOM 1470 N N . GLU A 1 182 ? 14.977 -8.977 -1.210 1.00 53.94 182 GLU A N 1
ATOM 1471 C CA . GLU A 1 182 ? 13.846 -9.548 -0.483 1.00 53.94 182 GLU A CA 1
ATOM 1472 C C . GLU A 1 182 ? 13.389 -8.568 0.606 1.00 53.94 182 GLU A C 1
ATOM 1474 O O . GLU A 1 182 ? 13.805 -8.634 1.757 1.00 53.94 182 GLU A O 1
ATOM 1479 N N . GLY A 1 183 ? 12.518 -7.627 0.247 1.00 49.75 183 GLY A N 1
ATOM 1480 C CA . GLY A 1 183 ? 11.952 -6.719 1.243 1.00 49.75 183 GLY A CA 1
ATOM 1481 C C . GLY A 1 183 ? 11.063 -5.614 0.703 1.00 49.75 183 GLY A C 1
ATOM 1482 O O . GLY A 1 183 ? 10.175 -5.166 1.422 1.00 49.75 183 GLY A O 1
ATOM 1483 N N . VAL A 1 184 ? 11.242 -5.185 -0.552 1.00 45.34 184 VAL A N 1
ATOM 1484 C CA . VAL A 1 184 ? 10.667 -3.896 -0.980 1.00 45.34 184 VAL A CA 1
ATOM 1485 C C . VAL A 1 184 ? 9.559 -4.018 -2.029 1.00 45.34 184 VAL A C 1
ATOM 1487 O O . VAL A 1 184 ? 8.651 -3.191 -2.018 1.00 45.34 184 VAL A O 1
ATOM 1490 N N . THR A 1 185 ? 9.489 -5.076 -2.846 1.00 42.03 185 THR A N 1
ATOM 1491 C CA . THR A 1 185 ? 8.472 -5.146 -3.925 1.00 42.03 185 THR A CA 1
ATOM 1492 C C . THR A 1 185 ? 7.950 -6.544 -4.251 1.00 42.03 185 THR A C 1
ATOM 1494 O O . THR A 1 185 ? 8.653 -7.401 -4.769 1.00 42.03 185 THR A O 1
ATOM 1497 N N . GLY A 1 186 ? 6.650 -6.724 -4.001 1.00 45.44 186 GLY A N 1
ATOM 1498 C CA . GLY A 1 186 ? 5.624 -6.923 -5.038 1.00 45.44 186 GLY A CA 1
ATOM 1499 C C . GLY A 1 186 ? 5.594 -8.205 -5.878 1.00 45.44 186 GLY A C 1
ATOM 1500 O O . GLY A 1 186 ? 4.526 -8.547 -6.377 1.00 45.44 186 GLY A O 1
ATOM 1501 N N . GLY A 1 187 ? 6.691 -8.942 -6.025 1.00 47.50 187 GLY A N 1
ATOM 1502 C CA . GLY A 1 187 ? 6.638 -10.304 -6.542 1.00 47.50 187 GLY A CA 1
ATOM 1503 C C . GLY A 1 187 ? 6.206 -11.221 -5.409 1.00 47.50 187 GLY A C 1
ATOM 1504 O O . GLY A 1 187 ? 6.973 -11.423 -4.471 1.00 47.50 187 GLY A O 1
ATOM 1505 N N . LEU A 1 188 ? 4.983 -11.759 -5.452 1.00 52.84 188 LEU A N 1
ATOM 1506 C CA . LEU A 1 188 ? 4.561 -12.806 -4.519 1.00 52.84 188 LEU A CA 1
ATOM 1507 C C . LEU A 1 188 ? 5.463 -14.028 -4.728 1.00 52.84 188 LEU A C 1
ATOM 1509 O O . LEU A 1 188 ? 5.167 -14.896 -5.548 1.00 52.84 188 LEU A O 1
ATOM 1513 N N . ARG A 1 189 ? 6.572 -14.091 -3.981 1.00 63.38 189 ARG A N 1
ATOM 1514 C CA . ARG A 1 189 ? 7.326 -15.327 -3.793 1.00 63.38 189 ARG A CA 1
ATOM 1515 C C . ARG A 1 189 ? 6.312 -16.393 -3.367 1.00 63.38 189 ARG A C 1
ATOM 1517 O O . ARG A 1 189 ? 5.519 -16.119 -2.457 1.00 63.38 189 ARG A O 1
ATOM 1524 N N . PRO A 1 190 ? 6.301 -17.575 -4.006 1.00 66.50 190 PRO A N 1
ATOM 1525 C CA . PRO A 1 190 ? 5.445 -18.657 -3.553 1.00 66.50 190 PRO A CA 1
ATOM 1526 C C . PRO A 1 190 ? 5.756 -18.940 -2.082 1.00 66.50 190 PRO A C 1
ATOM 1528 O O . PRO A 1 190 ? 6.921 -19.039 -1.689 1.00 66.50 190 PRO A O 1
ATOM 1531 N N . PHE A 1 191 ? 4.708 -18.988 -1.264 1.00 78.38 191 PHE A N 1
ATOM 1532 C CA . PHE A 1 191 ? 4.838 -19.226 0.168 1.00 78.38 191 PHE A CA 1
ATOM 1533 C C . PHE A 1 191 ? 5.459 -20.601 0.409 1.00 78.38 191 PHE A C 1
ATOM 1535 O O . PHE A 1 191 ? 5.106 -21.573 -0.265 1.00 78.38 191 PHE A O 1
ATOM 1542 N N . THR A 1 192 ? 6.390 -20.688 1.357 1.00 86.56 192 THR A N 1
ATOM 1543 C CA . THR A 1 192 ? 6.901 -21.996 1.778 1.00 86.56 192 THR A CA 1
ATOM 1544 C C . THR A 1 192 ? 5.840 -22.710 2.615 1.00 86.56 192 THR A C 1
ATOM 1546 O O . THR A 1 192 ? 5.007 -22.075 3.265 1.00 86.56 192 THR A O 1
ATOM 1549 N N . ALA A 1 193 ? 5.854 -24.045 2.621 1.00 86.31 193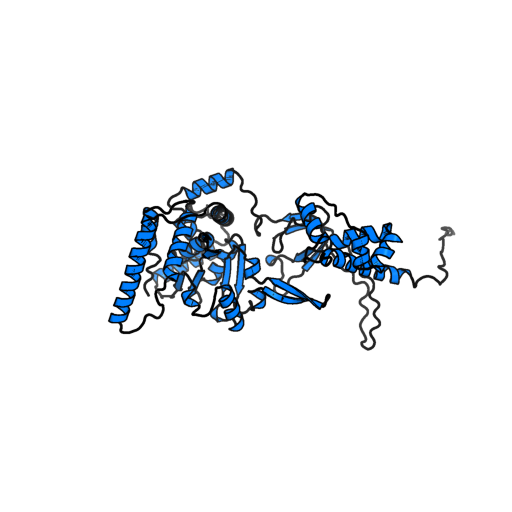 ALA A N 1
ATOM 1550 C CA . ALA A 1 193 ? 4.899 -24.822 3.414 1.00 86.31 193 ALA A CA 1
ATOM 1551 C C . ALA A 1 193 ? 4.982 -24.492 4.919 1.00 86.31 193 ALA A C 1
ATOM 1553 O O . ALA A 1 193 ? 3.964 -24.486 5.609 1.00 86.31 193 ALA A O 1
ATOM 1554 N N . GLU A 1 194 ? 6.181 -24.163 5.408 1.00 87.88 194 GLU A N 1
ATOM 1555 C CA . GLU A 1 194 ? 6.427 -23.742 6.790 1.00 87.88 194 GLU A CA 1
ATOM 1556 C C . GLU A 1 194 ? 5.796 -22.379 7.106 1.00 87.88 194 GLU A C 1
ATOM 1558 O O . GLU A 1 194 ? 5.119 -22.237 8.124 1.00 87.88 194 GLU A O 1
ATOM 1563 N N . GLU A 1 195 ? 5.955 -21.390 6.218 1.00 85.81 195 GLU A N 1
ATOM 1564 C CA . GLU A 1 195 ? 5.329 -20.069 6.361 1.00 85.81 195 GLU A CA 1
ATOM 1565 C C . GLU A 1 195 ? 3.801 -20.173 6.353 1.00 85.81 195 GLU A C 1
ATOM 1567 O O . GLU A 1 195 ? 3.125 -19.539 7.162 1.00 85.81 195 GLU A O 1
ATOM 1572 N N . GLU A 1 196 ? 3.234 -21.001 5.471 1.00 84.62 196 GLU A N 1
ATOM 1573 C CA . GLU A 1 196 ? 1.785 -21.212 5.431 1.00 84.62 196 GLU A CA 1
ATOM 1574 C C . GLU A 1 196 ? 1.249 -21.809 6.728 1.00 84.62 196 GLU A C 1
ATOM 1576 O O . GLU A 1 196 ? 0.178 -21.416 7.197 1.00 84.62 196 GLU A O 1
ATOM 1581 N N . GLU A 1 197 ? 1.981 -22.750 7.317 1.00 87.12 197 GLU A N 1
ATOM 1582 C CA . GLU A 1 197 ? 1.604 -23.361 8.583 1.00 87.12 197 GLU A CA 1
ATOM 1583 C C . GLU A 1 197 ? 1.681 -22.349 9.735 1.00 87.12 197 GLU A C 1
ATOM 1585 O O . GLU A 1 197 ? 0.761 -22.272 10.553 1.00 87.12 197 GLU A O 1
ATOM 1590 N N . GLN A 1 198 ? 2.705 -21.490 9.757 1.00 87.81 198 GLN A N 1
ATOM 1591 C CA . GLN A 1 198 ? 2.779 -20.370 10.699 1.00 87.81 198 GLN A CA 1
ATOM 1592 C C . GLN A 1 198 ? 1.593 -19.409 10.531 1.00 87.81 198 GLN A C 1
ATOM 1594 O O . GLN A 1 198 ? 0.956 -19.039 11.519 1.00 87.81 198 GLN A O 1
ATOM 1599 N N . PHE A 1 199 ? 1.231 -19.051 9.295 1.00 87.69 199 PHE A N 1
ATOM 1600 C CA . PHE A 1 199 ? 0.081 -18.185 9.024 1.00 87.69 199 PHE A CA 1
ATOM 1601 C C . PHE A 1 199 ? -1.247 -18.820 9.439 1.00 87.69 199 PHE A C 1
ATOM 1603 O O . PHE A 1 199 ? -2.100 -18.124 9.989 1.00 87.69 199 PHE A O 1
ATOM 1610 N N . ARG A 1 200 ? -1.430 -20.133 9.242 1.00 85.31 200 ARG A N 1
ATOM 1611 C CA . ARG A 1 200 ? -2.629 -20.844 9.720 1.00 85.31 200 ARG A CA 1
ATOM 1612 C C . ARG A 1 200 ? -2.707 -20.877 11.242 1.00 85.31 200 ARG A C 1
ATOM 1614 O O . ARG A 1 200 ? -3.778 -20.622 11.788 1.00 85.31 200 ARG A O 1
ATOM 1621 N N . ARG A 1 201 ? -1.591 -21.139 11.929 1.00 86.75 201 ARG A N 1
ATOM 1622 C CA . ARG A 1 201 ? -1.530 -21.114 13.401 1.00 86.75 201 ARG A CA 1
ATOM 1623 C C . ARG A 1 201 ? -1.860 -19.733 13.954 1.00 86.75 201 ARG A C 1
ATOM 1625 O O . ARG A 1 201 ? -2.626 -19.626 14.908 1.00 86.75 201 ARG A O 1
ATOM 1632 N N . LEU A 1 202 ? -1.343 -18.679 13.323 1.00 84.69 202 LEU A N 1
ATOM 1633 C CA . LEU A 1 202 ? -1.675 -17.301 13.681 1.00 84.69 202 LEU A CA 1
ATOM 1634 C C . LEU A 1 202 ? -3.162 -17.013 13.458 1.00 84.69 202 LEU A C 1
ATOM 1636 O O . LEU A 1 202 ? -3.824 -16.526 14.374 1.00 84.69 202 LEU A O 1
ATOM 1640 N N . ALA A 1 203 ? -3.709 -17.371 12.295 1.00 84.25 203 ALA A N 1
ATOM 1641 C CA . ALA A 1 203 ? -5.120 -17.160 11.970 1.00 84.25 203 ALA A CA 1
ATOM 1642 C C . ALA A 1 203 ? -6.084 -17.901 12.917 1.00 84.25 203 ALA A C 1
ATOM 1644 O O . ALA A 1 203 ? -7.195 -17.426 13.150 1.00 84.25 203 ALA A O 1
ATOM 1645 N N . ALA A 1 204 ? -5.665 -19.043 13.472 1.00 83.38 204 ALA A N 1
ATOM 1646 C CA . ALA A 1 204 ? -6.446 -19.814 14.438 1.00 83.38 204 ALA A CA 1
ATOM 1647 C C . ALA A 1 204 ? -6.514 -19.158 15.830 1.00 83.38 204 ALA A C 1
ATOM 1649 O O . ALA A 1 204 ? -7.414 -19.472 16.610 1.00 83.38 204 ALA A O 1
ATOM 1650 N N . SER A 1 205 ? -5.587 -18.249 16.154 1.00 83.12 205 SER A N 1
ATOM 1651 C CA . SER A 1 205 ? -5.579 -17.576 17.454 1.00 83.12 205 SER A CA 1
ATOM 1652 C C . SER A 1 205 ? -6.721 -16.542 17.566 1.00 83.12 205 SER A C 1
ATOM 1654 O O . SER A 1 205 ? -6.887 -15.702 16.678 1.00 83.12 205 SER A O 1
ATOM 1656 N N . PRO A 1 206 ? -7.526 -16.563 18.648 1.00 76.62 206 PRO A N 1
ATOM 1657 C CA . PRO A 1 206 ? -8.714 -15.710 18.778 1.00 76.62 206 PRO A CA 1
ATOM 1658 C C . PRO A 1 206 ? -8.399 -14.220 19.005 1.00 76.62 206 PRO A C 1
ATOM 1660 O O . PRO A 1 206 ? -9.262 -13.373 18.756 1.00 76.62 206 PRO A O 1
ATOM 1663 N N . ASP A 1 207 ? -7.169 -13.899 19.416 1.00 83.31 207 ASP A N 1
ATOM 1664 C CA . ASP A 1 207 ? -6.722 -12.543 19.766 1.00 83.31 207 ASP A CA 1
ATOM 1665 C C . ASP A 1 207 ? -5.867 -11.883 18.669 1.00 83.31 207 ASP A C 1
ATOM 1667 O O . ASP A 1 207 ? -5.297 -10.809 18.870 1.00 83.31 207 ASP A O 1
ATOM 1671 N N . ILE A 1 208 ? -5.798 -12.489 17.475 1.00 84.75 208 ILE A N 1
ATOM 1672 C CA . ILE A 1 208 ? -4.973 -11.999 16.361 1.00 84.75 208 ILE A CA 1
ATOM 1673 C C . ILE A 1 208 ? -5.266 -10.540 15.993 1.00 84.75 208 ILE A C 1
ATOM 1675 O O . ILE A 1 208 ? -4.351 -9.781 15.684 1.00 84.75 208 ILE A O 1
ATOM 1679 N N . TYR A 1 209 ? -6.530 -10.122 16.048 1.00 84.25 209 TYR A N 1
ATOM 1680 C CA . TYR A 1 209 ? -6.921 -8.777 15.638 1.00 84.25 209 TYR A CA 1
ATOM 1681 C C . TYR A 1 209 ? -6.368 -7.695 16.570 1.00 84.25 209 TYR A C 1
ATOM 1683 O O . TYR A 1 209 ? -5.800 -6.708 16.104 1.00 84.25 209 TYR A O 1
ATOM 1691 N N . ASP A 1 210 ? -6.499 -7.892 17.883 1.00 85.25 210 ASP A N 1
ATOM 1692 C CA . ASP A 1 210 ? -5.973 -6.950 18.871 1.00 85.25 210 ASP A CA 1
ATOM 1693 C C . ASP A 1 210 ? -4.434 -6.981 18.873 1.00 85.25 210 ASP A C 1
ATOM 1695 O O . ASP A 1 210 ? -3.794 -5.933 18.946 1.00 85.25 210 ASP A O 1
ATOM 1699 N N . ARG A 1 211 ? -3.840 -8.160 18.645 1.00 85.81 211 ARG A N 1
ATOM 1700 C CA . ARG A 1 211 ? -2.393 -8.346 18.484 1.00 85.81 211 ARG A CA 1
ATOM 1701 C C . ARG A 1 211 ? -1.822 -7.567 17.288 1.00 85.81 211 ARG A C 1
ATOM 1703 O O . ARG A 1 211 ? -0.823 -6.857 17.419 1.00 85.81 211 ARG A O 1
ATOM 1710 N N . ILE A 1 212 ? -2.478 -7.646 16.128 1.00 87.06 212 ILE A N 1
ATOM 1711 C CA . ILE A 1 212 ? -2.117 -6.871 14.929 1.00 87.06 212 ILE A CA 1
ATOM 1712 C C . ILE A 1 212 ? -2.294 -5.374 15.191 1.00 87.06 212 ILE A C 1
ATOM 1714 O O . ILE A 1 212 ? -1.419 -4.592 14.832 1.00 87.06 212 ILE A O 1
ATOM 1718 N N . ALA A 1 213 ? -3.389 -4.967 15.839 1.00 86.69 213 ALA A N 1
ATOM 1719 C CA . ALA A 1 213 ? -3.642 -3.560 16.139 1.00 86.69 213 ALA A CA 1
ATOM 1720 C C . ALA A 1 213 ? -2.570 -2.956 17.062 1.00 86.69 213 ALA A C 1
ATOM 1722 O O . ALA A 1 213 ? -2.147 -1.826 16.833 1.00 86.69 213 ALA A O 1
ATOM 1723 N N . MET A 1 214 ? -2.090 -3.703 18.061 1.00 83.94 214 MET A N 1
ATOM 1724 C CA . MET A 1 214 ? -0.988 -3.265 18.929 1.00 83.94 214 MET A CA 1
ATOM 1725 C C . MET A 1 214 ? 0.355 -3.211 18.189 1.00 83.94 214 MET A C 1
ATOM 1727 O O . MET A 1 214 ? 1.146 -2.307 18.438 1.00 83.94 214 MET A O 1
ATOM 1731 N N . SER A 1 215 ? 0.572 -4.119 17.231 1.00 85.00 215 SER A N 1
ATOM 1732 C CA . SER A 1 215 ? 1.792 -4.162 16.409 1.00 85.00 215 SER A CA 1
ATOM 1733 C C . SER A 1 215 ? 1.892 -2.996 15.409 1.00 85.00 215 SER A C 1
ATOM 1735 O O . SER A 1 215 ? 2.970 -2.715 14.884 1.00 85.00 215 SER A O 1
ATOM 1737 N N . ILE A 1 216 ? 0.784 -2.304 15.112 1.00 85.56 216 ILE A N 1
ATOM 1738 C CA . ILE A 1 216 ? 0.781 -1.148 14.208 1.00 85.56 216 ILE A CA 1
ATOM 1739 C C . ILE A 1 216 ? 1.300 0.093 14.948 1.00 85.56 216 ILE A C 1
ATOM 1741 O O . ILE A 1 216 ? 0.677 0.579 15.895 1.00 85.56 216 ILE A O 1
ATOM 1745 N N . ALA A 1 217 ? 2.420 0.638 14.466 1.00 80.00 217 ALA A N 1
ATOM 1746 C CA . ALA A 1 217 ? 3.084 1.837 14.979 1.00 80.00 217 ALA A CA 1
ATOM 1747 C C . ALA A 1 217 ? 3.291 1.808 16.513 1.00 80.00 217 ALA A C 1
ATOM 1749 O O . ALA A 1 217 ? 2.583 2.516 17.238 1.00 80.00 217 ALA A O 1
ATOM 1750 N N . PRO A 1 218 ? 4.260 1.023 17.028 1.00 80.31 218 PRO A N 1
ATOM 1751 C CA . PRO A 1 218 ? 4.527 0.927 18.470 1.00 80.31 218 PRO A CA 1
ATOM 1752 C C . PRO A 1 218 ? 5.036 2.248 19.074 1.00 80.31 218 PRO A C 1
ATOM 1754 O O . PRO A 1 218 ? 4.844 2.514 20.258 1.00 80.31 218 PRO A O 1
ATOM 1757 N N . SER A 1 219 ? 5.632 3.124 18.257 1.00 82.25 219 SER A N 1
ATOM 1758 C CA . SER A 1 219 ? 6.067 4.459 18.682 1.00 82.25 219 SER A CA 1
ATOM 1759 C C . SER A 1 219 ? 4.902 5.388 19.030 1.00 82.25 219 SER A C 1
ATOM 1761 O O . SER A 1 219 ? 5.061 6.273 19.866 1.00 82.25 219 SER A O 1
ATOM 1763 N N . VAL A 1 220 ? 3.730 5.188 18.423 1.00 84.31 220 VAL A N 1
ATOM 1764 C CA . VAL A 1 220 ? 2.548 6.025 18.647 1.00 84.31 220 VAL A CA 1
ATOM 1765 C C . VAL A 1 220 ? 1.719 5.426 19.777 1.00 84.31 220 VAL A C 1
ATOM 1767 O O . VAL A 1 220 ? 1.164 4.333 19.640 1.00 84.31 220 VAL A O 1
ATOM 1770 N N . PHE A 1 221 ? 1.623 6.147 20.892 1.00 82.06 221 PHE A N 1
ATOM 1771 C CA . PHE A 1 221 ? 0.805 5.750 22.035 1.00 82.06 221 PHE A CA 1
ATOM 1772 C C . PHE A 1 221 ? -0.679 6.066 21.805 1.00 82.06 221 PHE A C 1
ATOM 1774 O O . PHE A 1 221 ? -1.032 7.099 21.240 1.00 82.06 221 PHE A O 1
ATOM 1781 N N . GLY A 1 222 ? -1.556 5.185 22.287 1.00 80.12 222 GLY A N 1
ATOM 1782 C CA .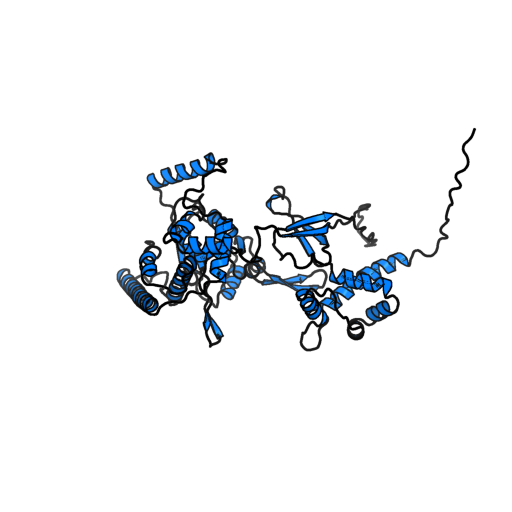 GLY A 1 222 ? -3.004 5.384 22.244 1.00 80.12 222 GLY A CA 1
ATOM 1783 C C . GLY A 1 222 ? -3.657 5.090 20.887 1.00 80.12 222 GLY A C 1
ATOM 1784 O O . GLY A 1 222 ? -3.139 4.334 20.064 1.00 80.12 222 GLY A O 1
ATOM 1785 N N . ALA A 1 223 ? -4.857 5.652 20.705 1.00 80.31 223 ALA A N 1
ATOM 1786 C CA . ALA A 1 223 ? -5.678 5.557 19.495 1.00 80.31 223 ALA A CA 1
ATOM 1787 C C . ALA A 1 223 ? -5.883 4.135 18.937 1.00 80.31 223 ALA A C 1
ATOM 1789 O O . ALA A 1 223 ? -5.723 3.874 17.740 1.00 80.31 223 ALA A O 1
ATOM 1790 N N . VAL A 1 224 ? -6.284 3.210 19.811 1.00 85.50 224 VAL A N 1
ATOM 1791 C CA . VAL A 1 224 ? -6.498 1.799 19.457 1.00 85.50 224 VAL A CA 1
ATOM 1792 C C . VAL A 1 224 ? -7.518 1.648 18.322 1.00 85.50 224 VAL A C 1
ATOM 1794 O O . VAL A 1 224 ? -7.325 0.814 17.441 1.00 85.50 224 VAL A O 1
ATOM 1797 N N . ASP A 1 225 ? -8.551 2.492 18.278 1.00 88.12 225 ASP A N 1
ATOM 1798 C CA . ASP A 1 225 ? -9.564 2.461 17.216 1.00 88.12 225 ASP A CA 1
ATOM 1799 C C . ASP A 1 225 ? -8.998 2.832 15.841 1.00 88.12 225 ASP A C 1
ATOM 1801 O O . ASP A 1 225 ? -9.310 2.171 14.847 1.00 88.12 225 ASP A O 1
ATOM 1805 N N . MET A 1 226 ? -8.098 3.822 15.778 1.00 88.19 226 MET A N 1
ATOM 1806 C CA . MET A 1 226 ? -7.417 4.176 14.529 1.00 88.19 226 MET A CA 1
ATOM 1807 C C . MET A 1 226 ? -6.535 3.019 14.049 1.00 88.19 226 MET A C 1
ATOM 1809 O O . MET A 1 226 ? -6.592 2.638 12.879 1.00 88.19 226 MET A O 1
ATOM 1813 N N . LYS A 1 227 ? -5.771 2.399 14.957 1.00 89.06 227 LYS A N 1
ATOM 1814 C CA . LYS A 1 227 ? -4.917 1.240 14.639 1.00 89.06 227 LYS A CA 1
ATOM 1815 C C . LYS A 1 227 ? -5.734 0.034 14.163 1.00 89.06 227 LYS A C 1
ATOM 1817 O O . LYS A 1 227 ? -5.374 -0.611 13.180 1.00 89.06 227 LYS A O 1
ATOM 1822 N N . LYS A 1 228 ? -6.880 -0.224 14.797 1.00 88.94 228 LYS A N 1
ATOM 1823 C CA . LYS A 1 228 ? -7.857 -1.251 14.397 1.00 88.94 228 LYS A CA 1
ATOM 1824 C C . LYS A 1 228 ? -8.411 -1.005 12.992 1.00 88.94 228 LYS A C 1
ATOM 1826 O O . LYS A 1 228 ? -8.483 -1.925 12.174 1.00 88.94 228 LYS A O 1
ATOM 1831 N N . ALA A 1 229 ? -8.752 0.240 12.677 1.00 89.94 229 ALA A N 1
ATOM 1832 C CA . ALA A 1 229 ? -9.213 0.607 11.345 1.00 89.94 229 ALA A CA 1
ATOM 1833 C C . ALA A 1 229 ? -8.134 0.380 10.274 1.00 89.94 229 ALA A C 1
ATOM 1835 O O . ALA A 1 229 ? -8.415 -0.196 9.222 1.00 89.94 229 ALA A O 1
ATOM 1836 N N . ILE A 1 230 ? -6.886 0.752 10.562 1.00 91.00 230 ILE A N 1
ATOM 1837 C CA . ILE A 1 230 ? -5.745 0.530 9.663 1.00 91.00 230 ILE A CA 1
ATOM 1838 C C . ILE A 1 230 ? -5.483 -0.961 9.450 1.00 91.00 230 ILE A C 1
ATOM 1840 O O . ILE A 1 230 ? -5.228 -1.380 8.322 1.00 91.00 230 ILE A O 1
ATOM 1844 N N . ALA A 1 231 ? -5.614 -1.787 10.491 1.00 89.75 231 ALA A N 1
ATOM 1845 C CA . ALA A 1 231 ? -5.537 -3.237 10.336 1.00 89.75 231 ALA A CA 1
ATOM 1846 C C . ALA A 1 231 ? -6.572 -3.736 9.310 1.00 89.75 231 ALA A C 1
ATOM 1848 O O . ALA A 1 231 ? -6.234 -4.491 8.400 1.00 89.75 231 ALA A O 1
ATOM 1849 N N . CYS A 1 232 ? -7.817 -3.252 9.381 1.00 89.31 232 CYS A N 1
ATOM 1850 C CA . CYS A 1 232 ? -8.850 -3.587 8.396 1.00 89.31 232 CYS A CA 1
ATOM 1851 C C . CYS A 1 232 ? -8.506 -3.110 6.974 1.00 89.31 232 CYS A C 1
ATOM 1853 O O . CYS A 1 232 ? -8.780 -3.833 6.013 1.00 89.31 232 CYS A O 1
ATOM 1855 N N . LEU A 1 233 ? -7.888 -1.933 6.832 1.00 90.88 233 LEU A N 1
ATOM 1856 C CA . LEU A 1 233 ? -7.434 -1.393 5.545 1.00 90.88 233 LEU A CA 1
ATOM 1857 C C . LEU A 1 233 ? -6.395 -2.301 4.872 1.00 90.88 233 LEU A C 1
ATOM 1859 O O . LEU A 1 233 ? -6.494 -2.561 3.673 1.00 90.88 233 LEU A O 1
ATOM 1863 N N . LEU A 1 234 ? -5.433 -2.823 5.640 1.00 89.56 234 LEU A N 1
ATOM 1864 C CA . LEU A 1 234 ? -4.361 -3.682 5.124 1.00 89.56 234 LEU A CA 1
ATOM 1865 C C . LEU A 1 234 ? -4.882 -5.009 4.553 1.00 89.56 234 LEU A C 1
ATOM 1867 O O . LEU A 1 234 ? -4.341 -5.501 3.561 1.00 89.56 234 LEU A O 1
ATOM 1871 N N . PHE A 1 235 ? -5.943 -5.579 5.129 1.00 87.81 235 PHE A N 1
ATOM 1872 C CA . PHE A 1 235 ? -6.563 -6.805 4.612 1.00 87.81 235 PHE A CA 1
ATOM 1873 C C . PHE A 1 235 ? -7.585 -6.539 3.498 1.00 87.81 235 PHE A C 1
ATOM 1875 O O . PHE A 1 235 ? -7.729 -7.366 2.593 1.00 87.81 235 PHE A O 1
ATOM 1882 N N . GLY A 1 236 ? -8.293 -5.405 3.546 1.00 86.06 236 GLY A N 1
ATOM 1883 C CA . GLY A 1 236 ? -9.340 -5.034 2.588 1.00 86.06 236 GLY A CA 1
ATOM 1884 C C . GLY A 1 236 ? -10.529 -6.010 2.550 1.00 86.06 236 GLY A C 1
ATOM 1885 O O . GLY A 1 236 ? -10.525 -7.062 3.188 1.00 86.06 236 GLY A O 1
ATOM 1886 N N . GLY A 1 237 ? -11.568 -5.678 1.784 1.00 85.12 237 GLY A N 1
ATOM 1887 C CA . GLY A 1 237 ? -12.741 -6.532 1.555 1.00 85.12 237 GLY A CA 1
ATOM 1888 C C . GLY A 1 237 ? -12.653 -7.351 0.262 1.00 85.12 237 GLY A C 1
ATOM 1889 O O . GLY A 1 237 ? -11.626 -7.388 -0.422 1.00 85.12 237 GLY A O 1
ATOM 1890 N N . SER A 1 238 ? -13.732 -8.044 -0.101 1.00 85.44 238 SER A N 1
ATOM 1891 C CA . SER A 1 238 ? -13.774 -8.870 -1.313 1.00 85.44 238 SER A CA 1
ATOM 1892 C C . SER A 1 238 ? -14.302 -8.088 -2.521 1.00 85.44 238 SER A C 1
ATOM 1894 O O . SER A 1 238 ? -15.353 -7.450 -2.469 1.00 85.44 238 SER A O 1
ATOM 1896 N N . ARG A 1 239 ? -13.582 -8.142 -3.651 1.00 84.50 239 ARG A N 1
ATOM 1897 C CA . ARG A 1 239 ? -14.082 -7.600 -4.922 1.00 84.50 239 ARG A CA 1
ATOM 1898 C C . ARG A 1 239 ? -15.067 -8.600 -5.520 1.00 84.50 239 ARG A C 1
ATOM 1900 O O . ARG A 1 239 ? -14.698 -9.740 -5.793 1.00 84.50 239 ARG A O 1
ATOM 1907 N N . LYS A 1 240 ? -16.315 -8.181 -5.739 1.00 84.88 240 LYS A N 1
ATOM 1908 C CA . LYS A 1 240 ? -17.370 -9.049 -6.289 1.00 84.88 240 LYS A CA 1
ATOM 1909 C C . LYS A 1 240 ? -17.752 -8.582 -7.682 1.00 84.88 240 LYS A C 1
ATOM 1911 O O . LYS A 1 240 ? -18.085 -7.414 -7.872 1.00 84.88 240 LYS A O 1
ATOM 1916 N N . ARG A 1 241 ? -17.717 -9.499 -8.646 1.00 84.62 241 ARG A N 1
ATOM 1917 C CA . ARG A 1 241 ? -18.293 -9.297 -9.978 1.00 84.62 241 ARG A CA 1
ATOM 1918 C C . ARG A 1 241 ? -19.661 -9.965 -9.989 1.00 84.62 241 ARG A C 1
ATOM 1920 O O . ARG A 1 241 ? -19.751 -11.158 -9.707 1.00 84.62 241 ARG A O 1
ATOM 1927 N N . LEU A 1 242 ? -20.706 -9.177 -10.210 1.00 86.19 242 LEU A N 1
ATOM 1928 C CA . LEU A 1 242 ? -22.050 -9.702 -10.411 1.00 86.19 242 LEU A CA 1
ATOM 1929 C C . LEU A 1 242 ? -22.176 -10.214 -11.857 1.00 86.19 242 LEU A C 1
ATOM 1931 O O . LEU A 1 242 ? -21.424 -9.752 -12.720 1.00 86.19 242 LEU A O 1
ATOM 1935 N N . PRO A 1 243 ? -23.106 -11.147 -12.131 1.00 84.38 243 PRO A N 1
ATOM 1936 C CA . PRO A 1 243 ? -23.376 -11.613 -13.494 1.00 84.38 243 PRO A CA 1
ATOM 1937 C C . PRO A 1 243 ? -23.768 -10.468 -14.445 1.00 84.38 243 PRO A C 1
ATOM 1939 O O . PRO A 1 243 ? -23.468 -10.540 -15.629 1.00 84.38 243 PRO A O 1
ATOM 1942 N N . ASP A 1 244 ? -24.313 -9.371 -13.913 1.00 85.75 244 ASP A N 1
ATOM 1943 C CA . ASP A 1 244 ? -24.729 -8.178 -14.668 1.00 85.75 244 ASP A CA 1
ATOM 1944 C C . ASP A 1 244 ? -23.555 -7.284 -15.129 1.00 85.75 244 ASP A C 1
ATOM 1946 O O . ASP A 1 244 ? -23.756 -6.145 -15.542 1.00 85.75 244 ASP A O 1
ATOM 1950 N N . GLY A 1 245 ? -22.303 -7.723 -14.965 1.00 81.75 245 GLY A N 1
ATOM 1951 C CA . GLY A 1 245 ? -21.105 -6.936 -15.292 1.00 81.75 245 GLY A CA 1
ATOM 1952 C C . GLY A 1 245 ? -20.768 -5.830 -14.281 1.00 81.75 245 GLY A C 1
ATOM 1953 O O . GLY A 1 245 ? -19.663 -5.286 -14.299 1.00 81.75 245 GLY A O 1
ATOM 1954 N N . LEU A 1 246 ? -21.666 -5.536 -13.335 1.00 82.19 246 LEU A N 1
ATOM 1955 C CA . LEU A 1 246 ? -21.408 -4.605 -12.238 1.00 82.19 246 LEU A CA 1
ATOM 1956 C C . LEU A 1 246 ? -20.357 -5.173 -11.277 1.00 82.19 246 LEU A C 1
ATOM 1958 O O . LEU A 1 246 ? -20.532 -6.231 -10.664 1.00 82.19 246 LEU A O 1
ATOM 1962 N N . THR A 1 247 ? -19.264 -4.433 -11.087 1.00 77.88 247 THR A N 1
ATOM 1963 C CA . THR A 1 247 ? -18.237 -4.778 -10.099 1.00 77.88 247 THR A CA 1
ATOM 1964 C C . THR A 1 247 ? -18.431 -3.964 -8.829 1.00 77.88 247 THR A C 1
ATOM 1966 O O . THR A 1 247 ? -18.375 -2.736 -8.859 1.00 77.88 247 THR A O 1
ATOM 1969 N N . ARG A 1 248 ? -18.627 -4.637 -7.694 1.00 81.12 248 ARG A N 1
ATOM 1970 C CA . ARG A 1 248 ? -18.651 -3.988 -6.381 1.00 81.12 248 ARG A CA 1
ATOM 1971 C C . ARG A 1 248 ? -17.228 -3.853 -5.855 1.00 81.12 248 ARG A C 1
ATOM 1973 O O . ARG A 1 248 ? -16.443 -4.805 -5.885 1.00 81.12 248 ARG A O 1
ATOM 1980 N N . ARG A 1 249 ? -16.914 -2.652 -5.371 1.00 83.50 249 ARG A N 1
ATOM 1981 C CA . ARG A 1 249 ? -15.626 -2.316 -4.761 1.00 83.50 249 ARG A CA 1
ATOM 1982 C C . ARG A 1 249 ? -15.420 -3.100 -3.462 1.00 83.50 249 ARG A C 1
ATOM 1984 O O . ARG A 1 249 ? -16.340 -3.160 -2.646 1.00 83.50 249 ARG A O 1
ATOM 1991 N N . GLY A 1 250 ? -14.219 -3.652 -3.284 1.00 79.25 250 GLY A N 1
ATOM 1992 C CA . GLY A 1 250 ? -13.800 -4.358 -2.068 1.00 79.25 250 GLY A CA 1
ATOM 1993 C C . GLY A 1 250 ? -12.920 -3.525 -1.130 1.00 79.25 250 GLY A C 1
ATOM 1994 O O . GLY A 1 250 ? -12.844 -3.837 0.053 1.00 79.25 250 GLY A O 1
ATOM 1995 N N . ASP A 1 251 ? -12.283 -2.464 -1.622 1.00 86.00 251 ASP A N 1
ATOM 1996 C CA . ASP A 1 251 ? -11.317 -1.695 -0.830 1.00 86.00 251 ASP A CA 1
ATOM 1997 C C . ASP A 1 251 ? -11.990 -0.691 0.105 1.00 86.00 251 ASP A C 1
ATOM 1999 O O . ASP A 1 251 ? -13.056 -0.148 -0.206 1.00 86.00 251 ASP A O 1
ATOM 2003 N N . ILE A 1 252 ? -11.338 -0.453 1.242 1.00 88.69 252 ILE A N 1
ATOM 2004 C CA . ILE A 1 252 ? -11.801 0.432 2.310 1.00 88.69 252 ILE A CA 1
ATOM 2005 C C . ILE A 1 252 ? -11.059 1.764 2.198 1.00 88.69 252 ILE A C 1
ATOM 2007 O O . ILE A 1 252 ? -9.868 1.784 1.906 1.00 88.69 252 ILE A O 1
ATOM 2011 N N . ASN A 1 253 ? -11.757 2.870 2.449 1.00 88.62 253 ASN A N 1
ATOM 2012 C CA . ASN A 1 253 ? -11.160 4.204 2.527 1.00 88.62 253 ASN A CA 1
ATOM 2013 C C . ASN A 1 253 ? -11.281 4.771 3.942 1.00 88.62 253 ASN A C 1
ATOM 2015 O O . ASN A 1 253 ? -12.384 4.816 4.488 1.00 88.62 253 ASN A O 1
ATOM 2019 N N . ILE A 1 254 ? -10.174 5.268 4.493 1.00 89.62 254 ILE A N 1
ATOM 2020 C CA . ILE A 1 254 ? -10.121 5.888 5.821 1.00 89.62 254 ILE A CA 1
ATOM 2021 C C . ILE A 1 254 ? -9.706 7.349 5.672 1.00 89.62 254 ILE A C 1
ATOM 2023 O O . ILE A 1 254 ? -8.788 7.653 4.914 1.00 89.62 254 ILE A O 1
ATOM 2027 N N . LEU A 1 255 ? -10.377 8.238 6.403 1.00 88.75 255 LEU A N 1
ATOM 2028 C CA . LEU A 1 255 ? -10.006 9.641 6.536 1.00 88.75 255 LEU A CA 1
ATOM 2029 C C . LEU A 1 255 ? -9.629 9.938 7.989 1.00 88.75 255 LEU A C 1
ATOM 2031 O O . LEU A 1 255 ? -10.413 9.670 8.901 1.00 88.75 255 LEU A O 1
ATOM 2035 N N . LEU A 1 256 ? -8.443 10.510 8.190 1.00 88.75 256 LEU A N 1
ATOM 2036 C CA . LEU A 1 256 ? -7.966 10.974 9.490 1.00 88.75 256 LEU A CA 1
ATOM 2037 C C . LEU A 1 256 ? -7.970 12.506 9.491 1.00 88.75 256 LEU A C 1
ATOM 2039 O O . LEU A 1 256 ? -7.285 13.126 8.684 1.00 88.75 256 LEU A O 1
ATOM 2043 N N . LEU A 1 257 ? -8.738 13.110 10.395 1.00 87.75 257 LEU A N 1
ATOM 2044 C CA . LEU A 1 257 ? -8.852 14.558 10.572 1.00 87.75 257 LEU A CA 1
ATOM 2045 C C . LEU A 1 257 ? -8.408 14.958 11.975 1.00 87.75 257 LEU A C 1
ATOM 2047 O O . LEU A 1 257 ? -8.479 14.172 12.918 1.00 87.75 257 LEU A O 1
ATOM 2051 N N . GLY A 1 258 ? -7.942 16.192 12.118 1.00 8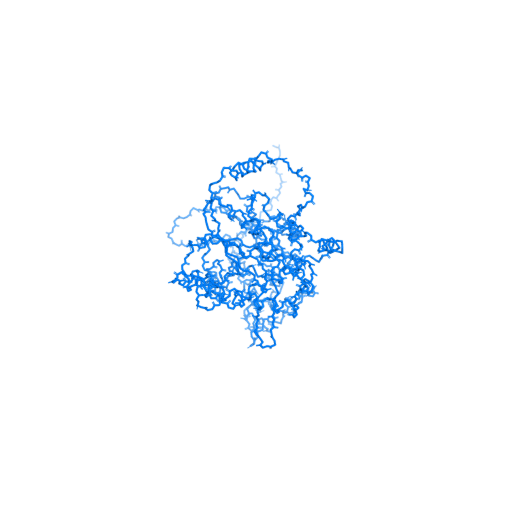6.25 258 GLY A N 1
ATOM 2052 C CA . GLY A 1 258 ? -7.691 16.822 13.414 1.00 86.25 258 GLY A CA 1
ATOM 2053 C C . GLY A 1 258 ? -6.319 17.464 13.514 1.00 86.25 258 GLY A C 1
ATOM 2054 O O . GLY A 1 258 ? -5.587 17.510 12.524 1.00 86.25 258 GLY A O 1
ATOM 2055 N N . ASP A 1 259 ? -5.957 17.838 14.730 1.00 85.94 259 ASP A N 1
ATOM 2056 C CA . ASP A 1 259 ? -4.884 18.796 14.977 1.00 85.94 259 ASP A CA 1
ATOM 2057 C C . ASP A 1 259 ? -3.478 18.264 14.638 1.00 85.94 259 ASP A C 1
ATOM 2059 O O . ASP A 1 259 ? -3.228 17.042 14.699 1.00 85.94 259 ASP A O 1
ATOM 2063 N N . PRO A 1 260 ? -2.551 19.163 14.246 1.00 82.81 260 PRO A N 1
ATOM 2064 C CA . PRO A 1 260 ? -1.138 18.824 14.114 1.00 82.81 260 PRO A CA 1
ATOM 2065 C C . PRO A 1 260 ? -0.580 18.368 15.471 1.00 82.81 260 PRO A C 1
ATOM 2067 O O . PRO A 1 260 ? -0.967 18.886 16.507 1.00 82.81 260 PRO A O 1
ATOM 2070 N N . GLY A 1 261 ? 0.327 17.386 15.469 1.00 79.62 261 GLY A N 1
ATOM 2071 C CA . GLY A 1 261 ? 0.906 16.811 16.699 1.00 79.62 261 GLY A CA 1
ATOM 2072 C C . GLY A 1 261 ? 0.376 15.420 17.068 1.00 79.62 261 GLY A C 1
ATOM 2073 O O . GLY A 1 261 ? 1.026 14.680 17.793 1.00 79.62 261 GLY A O 1
ATOM 2074 N N . THR A 1 262 ? -0.718 14.977 16.447 1.00 83.81 262 THR A N 1
ATOM 2075 C CA . THR A 1 262 ? -1.359 13.666 16.695 1.00 83.81 262 THR A CA 1
ATOM 2076 C C . THR A 1 262 ? -0.682 12.464 15.999 1.00 83.81 262 THR A C 1
ATOM 2078 O O . THR A 1 262 ? -1.309 11.433 15.768 1.00 83.81 262 THR A O 1
ATOM 2081 N N . ALA A 1 263 ? 0.593 12.590 15.607 1.00 84.44 263 ALA A N 1
ATOM 2082 C CA . ALA A 1 263 ? 1.415 11.560 14.941 1.00 84.44 263 ALA A CA 1
ATOM 2083 C C . ALA A 1 263 ? 0.844 10.920 13.644 1.00 84.44 263 ALA A C 1
ATOM 2085 O O . ALA A 1 263 ? 1.361 9.904 13.170 1.00 84.44 263 ALA A O 1
ATOM 2086 N N . LYS A 1 264 ? -0.169 11.526 13.007 1.00 88.31 264 LYS A N 1
ATOM 2087 C CA . LYS A 1 264 ? -0.819 11.012 11.779 1.00 88.31 264 LYS A CA 1
ATOM 2088 C C . LYS A 1 264 ? 0.161 10.726 10.637 1.00 88.31 264 LYS A C 1
ATOM 2090 O O . LYS A 1 264 ? 0.116 9.647 10.053 1.00 88.31 264 LYS A O 1
ATOM 2095 N N . SER A 1 265 ? 1.090 11.641 10.358 1.00 88.31 265 SER A N 1
ATOM 2096 C CA . SER A 1 265 ? 2.082 11.463 9.287 1.00 88.31 265 SER A CA 1
ATOM 2097 C C . SER A 1 265 ? 3.051 10.307 9.568 1.00 88.31 265 SER A C 1
ATOM 2099 O O . SER A 1 265 ? 3.449 9.602 8.644 1.00 88.31 265 SER A O 1
ATOM 2101 N N . GLN A 1 266 ? 3.413 10.061 10.835 1.00 87.88 266 GLN A N 1
ATOM 2102 C CA . GLN A 1 266 ? 4.233 8.897 11.204 1.00 87.88 266 GLN A CA 1
ATOM 2103 C C . GLN A 1 266 ? 3.470 7.593 10.974 1.00 87.88 266 GLN A C 1
ATOM 2105 O O . GLN A 1 266 ? 4.026 6.623 10.463 1.00 87.88 266 GLN A O 1
ATOM 2110 N N . LEU A 1 267 ? 2.179 7.590 11.297 1.00 89.31 267 LEU A N 1
ATOM 2111 C CA . LEU A 1 267 ? 1.306 6.450 11.084 1.00 89.31 267 LEU A CA 1
ATOM 2112 C C . LEU A 1 267 ? 1.104 6.153 9.584 1.00 89.31 267 LEU A C 1
ATOM 2114 O O . LEU A 1 267 ? 1.184 4.993 9.191 1.00 89.31 267 LEU A O 1
ATOM 2118 N N . LEU A 1 268 ? 0.956 7.171 8.727 1.00 90.44 268 LEU A N 1
ATOM 2119 C CA . LEU A 1 268 ? 0.893 6.987 7.267 1.00 90.44 268 LEU A CA 1
ATOM 2120 C C . LEU A 1 268 ? 2.186 6.388 6.692 1.00 90.44 268 LEU A C 1
ATOM 2122 O O . LEU A 1 268 ? 2.120 5.450 5.896 1.00 90.44 268 LEU A O 1
ATOM 2126 N N . LYS A 1 269 ? 3.353 6.877 7.135 1.00 89.31 269 LYS A N 1
ATOM 2127 C CA . LYS A 1 269 ? 4.669 6.323 6.760 1.00 89.31 269 LYS A CA 1
ATOM 2128 C C . LYS A 1 269 ? 4.845 4.880 7.235 1.00 89.31 269 LYS A C 1
ATOM 2130 O O . LYS A 1 269 ? 5.473 4.067 6.566 1.00 89.31 269 LYS A O 1
ATOM 2135 N N . PHE A 1 270 ? 4.289 4.537 8.393 1.00 89.12 270 PHE A N 1
ATOM 2136 C CA . PHE A 1 270 ? 4.301 3.161 8.878 1.00 89.12 270 PHE A CA 1
ATOM 2137 C C . PHE A 1 270 ? 3.425 2.248 8.005 1.00 89.12 270 PHE A C 1
ATOM 2139 O O . PHE A 1 270 ? 3.848 1.151 7.646 1.00 89.12 270 PHE A O 1
ATOM 2146 N N . VAL A 1 271 ? 2.229 2.706 7.618 1.00 90.50 271 VAL A N 1
ATOM 2147 C CA . VAL A 1 271 ? 1.323 1.953 6.732 1.00 90.50 271 VAL A CA 1
ATOM 2148 C C . VAL A 1 271 ? 1.949 1.701 5.366 1.00 90.50 271 VAL A C 1
ATOM 2150 O O . VAL A 1 271 ? 1.828 0.591 4.856 1.00 90.50 271 VAL A O 1
ATOM 2153 N N . GLU A 1 272 ? 2.655 2.682 4.805 1.00 87.88 272 GLU A N 1
ATOM 2154 C CA . GLU A 1 272 ? 3.415 2.519 3.560 1.00 87.88 272 GLU A CA 1
ATOM 2155 C C . GLU A 1 272 ? 4.411 1.351 3.650 1.00 87.88 272 GLU A C 1
ATOM 2157 O O . GLU A 1 272 ? 4.440 0.501 2.763 1.00 87.88 272 GLU A O 1
ATOM 2162 N N . LYS A 1 273 ? 5.172 1.262 4.750 1.00 85.25 273 LYS A N 1
ATOM 2163 C CA . LYS A 1 273 ? 6.169 0.198 4.968 1.00 85.25 273 LYS A CA 1
ATOM 2164 C C . LYS A 1 273 ? 5.546 -1.184 5.174 1.00 85.25 273 LYS A C 1
ATOM 2166 O O . LYS A 1 273 ? 6.137 -2.199 4.804 1.00 85.25 273 LYS A O 1
ATOM 2171 N N . VAL A 1 274 ? 4.379 -1.230 5.811 1.00 86.56 274 VAL A N 1
ATOM 2172 C CA . VAL A 1 274 ? 3.686 -2.476 6.160 1.00 86.56 274 VAL A CA 1
ATOM 2173 C C . VAL A 1 274 ? 2.859 -3.029 5.002 1.00 86.56 274 VAL A C 1
ATOM 2175 O O . VAL A 1 274 ? 2.722 -4.248 4.870 1.00 86.56 274 VAL A O 1
ATOM 2178 N N . ALA A 1 275 ? 2.284 -2.158 4.174 1.00 85.75 275 ALA A N 1
ATOM 2179 C CA . ALA A 1 275 ? 1.483 -2.573 3.036 1.00 85.75 275 ALA A CA 1
ATOM 2180 C C . ALA A 1 275 ? 2.330 -3.391 2.037 1.00 85.75 275 ALA A C 1
ATOM 2182 O O . ALA A 1 275 ? 3.502 -3.090 1.810 1.00 85.75 275 ALA A O 1
ATOM 2183 N N . PRO A 1 276 ? 1.756 -4.430 1.397 1.00 81.00 276 PRO A N 1
ATOM 2184 C CA . PRO A 1 276 ? 2.482 -5.224 0.405 1.00 81.00 276 PRO A CA 1
ATOM 2185 C C . PRO A 1 276 ? 2.938 -4.372 -0.785 1.00 81.00 276 PRO A C 1
ATOM 2187 O O . PRO A 1 276 ? 4.047 -4.564 -1.286 1.00 81.00 276 PRO A O 1
ATOM 2190 N N . ILE A 1 277 ? 2.091 -3.423 -1.187 1.00 84.00 277 ILE A N 1
ATOM 2191 C CA . ILE A 1 277 ? 2.360 -2.350 -2.141 1.00 84.00 277 ILE A CA 1
ATOM 2192 C C . ILE A 1 277 ? 1.809 -1.081 -1.487 1.00 84.00 277 ILE A C 1
ATOM 2194 O O . ILE A 1 277 ? 0.603 -0.992 -1.238 1.00 84.00 277 ILE A O 1
ATOM 2198 N N . GLY A 1 278 ? 2.693 -0.147 -1.153 1.00 85.62 278 GLY A N 1
ATOM 2199 C CA . GLY A 1 278 ? 2.368 1.110 -0.490 1.00 85.62 278 GLY A CA 1
ATOM 2200 C C . GLY A 1 278 ? 3.033 2.262 -1.227 1.00 85.62 278 GLY A C 1
ATOM 2201 O O . GLY A 1 278 ? 4.217 2.173 -1.531 1.00 85.62 278 GLY A O 1
ATOM 2202 N N . VAL A 1 279 ? 2.282 3.320 -1.528 1.00 85.81 279 VAL A N 1
ATOM 2203 C CA . VAL A 1 279 ? 2.846 4.550 -2.101 1.00 85.81 279 VAL A CA 1
ATOM 2204 C C . VAL A 1 279 ? 2.452 5.720 -1.215 1.00 85.81 279 VAL A C 1
ATOM 2206 O O . VAL A 1 279 ? 1.263 5.985 -1.022 1.00 85.81 279 VAL A O 1
ATOM 2209 N N . TYR A 1 280 ? 3.447 6.409 -0.663 1.00 88.31 280 TYR A N 1
ATOM 2210 C CA . TYR A 1 280 ? 3.241 7.638 0.090 1.00 88.31 280 TYR A CA 1
ATOM 2211 C C . TYR A 1 280 ? 3.357 8.864 -0.815 1.00 88.31 280 TYR A C 1
ATOM 2213 O O . TYR A 1 280 ? 4.288 9.007 -1.604 1.00 88.31 280 TYR A O 1
ATOM 2221 N N . THR A 1 281 ? 2.400 9.773 -0.674 1.00 85.00 281 THR A N 1
ATOM 2222 C CA . THR A 1 281 ? 2.307 11.002 -1.458 1.00 85.00 281 THR A CA 1
ATOM 2223 C C . THR A 1 281 ? 1.893 12.163 -0.556 1.00 85.00 281 THR A C 1
ATOM 2225 O O . THR A 1 281 ? 1.123 11.997 0.390 1.00 85.00 281 THR A O 1
ATOM 2228 N N . SER A 1 282 ? 2.423 13.356 -0.824 1.00 85.19 282 SER A N 1
ATOM 2229 C CA . SER A 1 282 ? 2.048 14.585 -0.113 1.00 85.19 282 SER A CA 1
ATOM 2230 C C . SER A 1 282 ? 1.199 15.463 -1.022 1.00 85.19 282 SER A C 1
ATOM 2232 O O . SER A 1 282 ? 1.570 15.691 -2.175 1.00 85.19 282 SER A O 1
ATOM 2234 N N . GLY A 1 283 ? 0.093 15.997 -0.510 1.00 71.56 283 GLY A N 1
ATOM 2235 C CA . GLY A 1 283 ? -0.888 16.759 -1.280 1.00 71.56 283 GLY A CA 1
ATOM 2236 C C . GLY A 1 283 ? -0.326 17.972 -2.029 1.00 71.56 283 GLY A C 1
ATOM 2237 O O . GLY A 1 283 ? -0.854 18.338 -3.072 1.00 71.56 283 GLY A O 1
ATOM 2238 N N . LYS A 1 284 ? 0.783 18.563 -1.565 1.00 74.31 284 LYS A N 1
ATOM 2239 C CA . LYS A 1 284 ? 1.455 19.680 -2.258 1.00 74.31 284 LYS A CA 1
ATOM 2240 C C . LYS A 1 284 ? 2.339 19.255 -3.432 1.00 74.31 284 LYS A C 1
ATOM 2242 O O . LYS A 1 284 ? 2.474 20.008 -4.392 1.00 74.31 284 LYS A O 1
ATOM 2247 N N . GLY A 1 285 ? 2.983 18.093 -3.327 1.00 63.78 285 GLY A N 1
ATOM 2248 C CA . GLY A 1 285 ? 3.925 17.577 -4.331 1.00 63.78 285 GLY A CA 1
ATOM 2249 C C . GLY A 1 285 ? 3.281 16.642 -5.353 1.00 63.78 285 GLY A C 1
ATOM 2250 O O . GLY A 1 285 ? 3.912 16.277 -6.340 1.00 63.78 285 GLY A O 1
ATOM 2251 N N . SER A 1 286 ? 2.029 16.258 -5.121 1.00 64.06 286 SER A N 1
ATOM 2252 C CA . SER A 1 286 ? 1.323 15.248 -5.902 1.00 64.06 286 SER A CA 1
ATOM 2253 C C . SER A 1 286 ? 0.325 15.939 -6.817 1.00 64.06 286 SER A C 1
ATOM 2255 O O . SER A 1 286 ? -0.854 16.049 -6.501 1.00 64.06 286 SER A O 1
ATOM 2257 N N . SER A 1 287 ? 0.825 16.463 -7.935 1.00 62.88 287 SER A N 1
ATOM 2258 C CA . SER A 1 287 ? -0.027 17.000 -8.999 1.00 62.88 287 SER A CA 1
ATOM 2259 C C . SER A 1 287 ? -0.925 15.902 -9.586 1.00 62.88 287 SER A C 1
ATOM 2261 O O . SER A 1 287 ? -0.656 14.711 -9.412 1.00 62.88 287 SER A O 1
ATOM 2263 N N . ALA A 1 288 ? -1.960 16.267 -10.347 1.00 60.03 288 ALA A N 1
ATOM 2264 C CA . ALA A 1 288 ? -2.824 15.325 -11.062 1.00 60.03 288 ALA A CA 1
ATOM 2265 C C . ALA A 1 288 ? -2.001 14.358 -11.918 1.00 60.03 288 ALA A C 1
ATOM 2267 O O . ALA A 1 288 ? -2.325 13.176 -11.988 1.00 60.03 288 ALA A O 1
ATOM 2268 N N . ALA A 1 289 ? -0.894 14.837 -12.495 1.00 61.44 289 ALA A N 1
ATOM 2269 C CA . ALA A 1 289 ? 0.034 14.012 -13.255 1.00 61.44 289 ALA A CA 1
ATOM 2270 C C . ALA A 1 289 ? 0.826 13.013 -12.397 1.00 61.44 289 ALA A C 1
ATOM 2272 O O . ALA A 1 289 ? 1.169 11.939 -12.879 1.00 61.44 289 ALA A O 1
ATOM 2273 N N . GLY A 1 290 ? 1.093 13.358 -11.135 1.00 69.06 290 GLY A N 1
ATOM 2274 C CA . GLY A 1 290 ? 1.753 12.488 -10.164 1.00 69.06 290 GLY A CA 1
ATOM 2275 C C . GLY A 1 290 ? 0.808 11.516 -9.452 1.00 69.06 290 GLY A C 1
ATOM 2276 O O . GLY A 1 290 ? 1.261 10.469 -9.006 1.00 69.06 290 GLY A O 1
ATOM 2277 N N . LEU A 1 291 ? -0.493 11.814 -9.347 1.00 73.44 291 LEU A N 1
ATOM 2278 C CA . LEU A 1 291 ? -1.490 10.928 -8.719 1.00 73.44 291 LEU A CA 1
ATOM 2279 C C . LEU A 1 291 ? -2.188 10.017 -9.729 1.00 73.44 291 LEU A C 1
ATOM 2281 O O . LEU A 1 291 ? -2.332 8.819 -9.482 1.00 73.44 291 LEU A O 1
ATOM 2285 N N . THR A 1 292 ? -2.611 10.578 -10.859 1.00 76.44 292 THR A N 1
ATOM 2286 C CA . THR A 1 292 ? -3.334 9.874 -11.928 1.00 76.44 292 THR A CA 1
ATOM 2287 C C . THR A 1 292 ? -2.427 9.593 -13.125 1.00 76.44 292 THR A C 1
ATOM 2289 O O . THR A 1 292 ? -1.248 9.926 -13.110 1.00 76.44 292 THR A O 1
ATOM 2292 N N . ALA A 1 293 ? -2.939 8.923 -14.159 1.00 76.94 293 ALA A N 1
ATOM 2293 C CA . ALA A 1 293 ? -2.177 8.732 -15.388 1.00 76.94 293 ALA A CA 1
ATOM 2294 C C . ALA A 1 293 ? -2.097 10.055 -16.167 1.00 76.94 293 ALA A C 1
ATOM 2296 O O . ALA A 1 293 ? -3.127 10.658 -16.466 1.00 76.94 293 ALA A O 1
ATOM 2297 N N . SER A 1 294 ? -0.888 10.486 -16.521 1.00 76.56 294 SER A N 1
ATOM 2298 C CA . SER A 1 294 ? -0.659 11.656 -17.370 1.00 76.56 294 SER A CA 1
ATOM 2299 C C . SER A 1 294 ? -0.150 11.256 -18.743 1.00 76.56 294 SER A C 1
ATOM 2301 O O . SER A 1 294 ? 0.449 10.200 -18.932 1.00 76.56 294 SER A O 1
ATOM 2303 N N . VAL A 1 295 ? -0.408 12.108 -19.730 1.00 81.19 295 VAL A N 1
ATOM 2304 C CA . VAL A 1 295 ? 0.133 11.951 -21.078 1.00 81.19 295 VAL A CA 1
ATOM 2305 C C . VAL A 1 295 ? 1.215 13.004 -21.259 1.00 81.19 295 VAL A C 1
ATOM 2307 O O . VAL A 1 295 ? 0.927 14.199 -21.285 1.00 81.19 295 VAL A O 1
ATOM 2310 N N . ILE A 1 296 ? 2.462 12.557 -21.375 1.00 82.44 296 ILE A N 1
ATOM 2311 C CA . ILE A 1 296 ? 3.631 13.410 -21.574 1.00 82.44 296 ILE A CA 1
ATOM 2312 C C . ILE A 1 296 ? 4.140 13.205 -22.994 1.00 82.44 296 ILE A C 1
ATOM 2314 O O . ILE A 1 296 ? 4.157 12.097 -23.528 1.00 82.44 296 ILE A O 1
ATOM 2318 N N . ARG A 1 297 ? 4.563 14.290 -23.638 1.00 82.50 297 ARG A N 1
ATOM 2319 C CA . ARG A 1 297 ? 5.208 14.208 -24.945 1.00 82.50 297 ARG A CA 1
ATOM 2320 C C . ARG A 1 297 ? 6.698 13.955 -24.756 1.00 82.50 297 ARG A C 1
ATOM 2322 O O . ARG A 1 297 ? 7.392 14.795 -24.189 1.00 82.50 297 ARG A O 1
ATOM 2329 N N . ASP A 1 298 ? 7.187 12.822 -25.249 1.00 80.19 298 ASP A N 1
ATOM 2330 C CA . ASP A 1 298 ? 8.612 12.503 -25.194 1.00 80.19 298 ASP A CA 1
ATOM 2331 C C . ASP A 1 298 ? 9.400 13.479 -26.094 1.00 80.19 298 ASP A C 1
ATOM 2333 O O . ASP A 1 298 ? 9.114 13.563 -27.293 1.00 80.19 298 ASP A O 1
ATOM 2337 N N . PRO A 1 299 ? 10.384 14.234 -25.567 1.00 77.50 299 PRO A N 1
ATOM 2338 C CA . PRO A 1 299 ? 11.132 15.214 -26.353 1.00 77.50 299 PRO A CA 1
ATOM 2339 C C . PRO A 1 299 ? 11.976 14.584 -27.469 1.00 77.50 299 PRO A C 1
ATOM 2341 O O . PRO A 1 299 ? 12.262 15.259 -28.458 1.00 77.50 299 PRO A O 1
ATOM 2344 N N . GLY A 1 300 ? 12.361 13.308 -27.338 1.00 77.94 300 GLY A N 1
ATOM 2345 C CA . GLY A 1 300 ? 13.157 12.605 -28.346 1.00 77.94 300 GLY A CA 1
ATOM 2346 C C . GLY A 1 300 ? 12.327 12.147 -29.542 1.00 77.94 300 GLY A C 1
ATOM 2347 O O . GLY A 1 300 ? 12.646 12.473 -30.683 1.00 77.94 300 GLY A O 1
ATOM 2348 N N . SER A 1 301 ? 11.255 11.399 -29.282 1.00 77.44 301 SER A N 1
ATOM 2349 C CA . SER A 1 301 ? 10.400 10.836 -30.335 1.00 77.44 301 SER A CA 1
ATOM 2350 C C . SER A 1 301 ? 9.243 11.745 -30.761 1.00 77.44 301 SER A C 1
ATOM 2352 O O . SER A 1 301 ? 8.582 11.460 -31.754 1.00 77.44 301 SER A O 1
ATOM 2354 N N . ARG A 1 302 ? 8.963 12.827 -30.016 1.00 78.56 302 ARG A N 1
ATOM 2355 C CA . ARG A 1 302 ? 7.768 13.688 -30.149 1.00 78.56 302 ARG A CA 1
ATOM 2356 C C . ARG A 1 302 ? 6.432 12.945 -30.040 1.00 78.56 302 ARG A C 1
ATOM 2358 O O . ARG A 1 302 ? 5.393 13.574 -30.266 1.00 78.56 302 ARG A O 1
ATOM 2365 N N . ASN A 1 303 ? 6.452 11.673 -29.652 1.00 83.75 303 ASN A N 1
ATOM 2366 C CA . ASN A 1 303 ? 5.274 10.849 -29.441 1.00 83.75 303 ASN A CA 1
ATOM 2367 C C . ASN A 1 303 ? 4.700 11.077 -28.044 1.00 83.75 303 ASN A C 1
ATOM 2369 O O . ASN A 1 303 ? 5.408 11.443 -27.103 1.00 83.75 303 ASN A O 1
ATOM 2373 N N . PHE A 1 304 ? 3.397 10.854 -27.920 1.00 82.75 304 PHE A N 1
ATOM 2374 C CA . PHE A 1 304 ? 2.716 10.876 -26.636 1.00 82.75 304 PHE A CA 1
ATOM 2375 C C . PHE A 1 304 ? 2.956 9.550 -25.916 1.00 82.75 304 PHE A C 1
ATOM 2377 O O . PHE A 1 304 ? 2.655 8.480 -26.442 1.00 82.75 304 PHE A O 1
ATOM 2384 N N . VAL A 1 305 ? 3.520 9.633 -24.717 1.00 81.94 305 VAL A N 1
ATOM 2385 C CA . VAL A 1 305 ? 3.749 8.508 -23.814 1.00 81.94 305 VAL A CA 1
ATOM 2386 C C . VAL A 1 305 ? 2.874 8.718 -22.588 1.00 81.94 305 VAL A C 1
ATOM 2388 O O . VAL A 1 305 ? 2.749 9.831 -22.081 1.00 81.94 305 VAL A O 1
ATOM 2391 N N . MET A 1 306 ? 2.236 7.649 -22.126 1.00 76.31 306 MET A N 1
ATOM 2392 C CA . MET A 1 306 ? 1.452 7.683 -20.899 1.00 76.31 306 MET A CA 1
ATOM 2393 C C . MET A 1 306 ? 2.365 7.349 -19.718 1.00 76.31 306 MET A C 1
ATOM 2395 O O . MET A 1 306 ? 2.982 6.284 -19.701 1.00 76.31 306 MET A O 1
ATOM 2399 N N . GLU A 1 307 ? 2.453 8.250 -18.747 1.00 77.88 307 GLU A N 1
ATOM 2400 C CA . GLU A 1 307 ? 3.134 8.029 -17.476 1.00 77.88 307 GLU A CA 1
ATOM 2401 C C . GLU A 1 307 ? 2.084 7.751 -16.397 1.00 77.88 307 GLU A C 1
ATOM 2403 O O . GLU A 1 307 ? 1.129 8.508 -16.213 1.00 77.88 307 GLU A O 1
ATOM 2408 N N . GLY A 1 308 ? 2.217 6.615 -15.715 1.00 75.06 308 GLY A N 1
ATOM 2409 C CA . GLY A 1 308 ? 1.313 6.245 -14.632 1.00 75.06 308 GLY A CA 1
ATOM 2410 C C . GLY A 1 308 ? 1.698 6.955 -13.338 1.00 75.06 308 GLY A C 1
ATOM 2411 O O . GLY A 1 308 ? 2.812 6.771 -12.860 1.00 75.06 308 GLY A O 1
ATOM 2412 N N . GLY A 1 309 ? 0.772 7.714 -12.750 1.00 78.50 309 GLY A N 1
ATOM 2413 C CA . GLY A 1 309 ? 0.947 8.284 -11.415 1.00 78.50 309 GLY A CA 1
ATOM 2414 C C . GLY A 1 309 ? 0.859 7.247 -10.288 1.00 78.50 309 GLY A C 1
ATOM 2415 O O . GLY A 1 309 ? 0.643 6.052 -10.506 1.00 78.50 309 GLY A O 1
ATOM 2416 N N . ALA A 1 310 ? 0.970 7.724 -9.050 1.00 78.56 310 ALA A N 1
ATOM 2417 C CA . ALA A 1 310 ? 0.998 6.937 -7.821 1.00 78.56 310 ALA A CA 1
ATOM 2418 C C . ALA A 1 310 ? -0.165 5.939 -7.689 1.00 78.56 310 ALA A C 1
ATOM 2420 O O . ALA A 1 310 ? 0.039 4.824 -7.215 1.00 78.56 310 ALA A O 1
ATOM 2421 N N . MET A 1 311 ? -1.374 6.292 -8.144 1.00 77.81 311 MET A N 1
ATOM 2422 C CA . MET A 1 311 ? -2.518 5.373 -8.101 1.00 77.81 311 MET A CA 1
ATOM 2423 C C . MET A 1 311 ? -2.366 4.185 -9.055 1.00 77.81 311 MET A C 1
ATOM 2425 O O . MET A 1 311 ? -2.851 3.100 -8.747 1.00 77.81 311 MET A O 1
ATOM 2429 N N . VAL A 1 312 ? -1.704 4.379 -10.199 1.00 80.25 312 VAL A N 1
ATOM 2430 C CA . VAL A 1 312 ? -1.450 3.313 -11.182 1.00 80.25 312 VAL A CA 1
ATOM 2431 C C . VAL A 1 312 ? -0.368 2.367 -10.665 1.00 80.25 312 VAL A C 1
ATOM 2433 O O . VAL A 1 312 ? -0.475 1.156 -10.828 1.00 80.25 312 VAL A O 1
ATOM 2436 N N . LEU A 1 313 ? 0.648 2.917 -9.994 1.00 78.50 313 LEU A N 1
ATOM 2437 C CA . LEU A 1 313 ? 1.714 2.141 -9.356 1.00 78.50 313 LEU A CA 1
ATOM 2438 C C . LEU A 1 313 ? 1.202 1.308 -8.172 1.00 78.50 313 LEU A C 1
ATOM 2440 O O . LEU A 1 313 ? 1.735 0.238 -7.889 1.00 78.50 313 LEU A O 1
ATOM 2444 N N . ALA A 1 314 ? 0.155 1.782 -7.496 1.00 80.44 314 ALA A N 1
ATOM 2445 C CA . ALA A 1 314 ? -0.426 1.145 -6.321 1.00 80.44 314 ALA A CA 1
ATOM 2446 C C . ALA A 1 314 ? -1.618 0.216 -6.628 1.00 80.44 314 ALA A C 1
ATOM 2448 O O . ALA A 1 314 ? -2.487 0.048 -5.766 1.00 80.44 314 ALA A O 1
ATOM 2449 N N . ASP A 1 315 ? -1.697 -0.393 -7.818 1.00 80.00 315 ASP A N 1
ATOM 2450 C CA . ASP A 1 315 ? -2.793 -1.321 -8.134 1.00 80.00 315 ASP A CA 1
ATOM 2451 C C . ASP A 1 315 ? -2.831 -2.504 -7.146 1.00 80.00 315 ASP A C 1
ATOM 2453 O O . ASP A 1 315 ? -1.832 -3.175 -6.887 1.00 80.00 315 ASP A O 1
ATOM 2457 N N . GLY A 1 316 ? -3.995 -2.727 -6.530 1.00 75.62 316 GLY A N 1
ATOM 2458 C CA . GLY A 1 316 ? -4.180 -3.710 -5.454 1.00 75.62 316 GLY A CA 1
ATOM 2459 C C . GLY A 1 316 ? -3.483 -3.384 -4.119 1.00 75.62 316 GLY A C 1
ATOM 2460 O O . GLY A 1 316 ? -3.575 -4.182 -3.181 1.00 75.62 316 GLY A O 1
ATOM 2461 N N . GLY A 1 317 ? -2.814 -2.231 -4.019 1.00 84.56 317 GLY A N 1
ATOM 2462 C CA . GLY A 1 317 ? -2.074 -1.757 -2.851 1.00 84.56 317 GLY A CA 1
ATOM 2463 C C . GLY A 1 317 ? -2.828 -0.740 -1.991 1.00 84.56 317 GLY A C 1
ATOM 2464 O O . GLY A 1 317 ? -4.059 -0.728 -1.924 1.00 84.56 317 GLY A O 1
ATOM 2465 N N . VAL A 1 318 ? -2.064 0.100 -1.290 1.00 88.12 318 VAL A N 1
ATOM 2466 C CA . VAL A 1 318 ? -2.558 1.220 -0.476 1.00 88.12 318 VAL A CA 1
ATOM 2467 C C . VAL A 1 318 ? -1.827 2.498 -0.887 1.00 88.12 318 VAL A C 1
ATOM 2469 O O . VAL A 1 318 ? -0.602 2.520 -0.971 1.00 88.12 318 VAL A O 1
ATOM 2472 N N . VAL A 1 319 ? -2.578 3.575 -1.116 1.00 87.44 319 VAL A N 1
ATOM 2473 C CA . VAL A 1 319 ? -2.019 4.917 -1.329 1.00 87.44 319 VAL A CA 1
ATOM 2474 C C . VAL A 1 319 ? -2.249 5.739 -0.069 1.00 87.44 319 VAL A C 1
ATOM 2476 O O . VAL A 1 319 ? -3.386 5.884 0.382 1.00 87.44 319 VAL A O 1
ATOM 2479 N N . CYS A 1 320 ? -1.172 6.280 0.488 1.00 89.75 320 CYS A N 1
ATOM 2480 C CA . CYS A 1 320 ? -1.212 7.202 1.613 1.00 89.75 320 CYS A CA 1
ATOM 2481 C C . CYS A 1 320 ? -1.076 8.632 1.081 1.00 89.75 320 CYS A C 1
ATOM 2483 O O . CYS A 1 320 ? -0.096 8.948 0.406 1.00 89.75 320 CYS A O 1
ATOM 2485 N N . ILE A 1 321 ? -2.048 9.492 1.390 1.00 87.81 321 ILE A N 1
ATOM 2486 C CA . ILE A 1 321 ? -2.026 10.914 1.030 1.00 87.81 321 ILE A CA 1
ATOM 2487 C C . ILE A 1 321 ? -2.009 11.719 2.326 1.00 87.81 321 ILE A C 1
ATOM 2489 O O . ILE A 1 321 ? -2.958 11.643 3.107 1.00 87.81 321 ILE A O 1
ATOM 2493 N N . ASP A 1 322 ? -0.937 12.473 2.547 1.00 89.25 322 ASP A N 1
ATOM 2494 C CA . ASP A 1 322 ? -0.869 13.475 3.615 1.00 89.25 322 ASP A CA 1
ATOM 2495 C C . ASP A 1 322 ? -1.226 14.864 3.065 1.00 89.25 322 ASP A C 1
ATOM 2497 O O . ASP A 1 322 ? -1.069 15.115 1.870 1.00 89.25 322 ASP A O 1
ATOM 2501 N N . GLU A 1 323 ? -1.682 15.779 3.920 1.00 85.56 323 GLU A N 1
ATOM 2502 C CA . GLU A 1 323 ? -2.023 17.161 3.542 1.00 85.56 323 GLU A CA 1
ATOM 2503 C C . GLU A 1 323 ? -3.061 17.261 2.404 1.00 85.56 323 GLU A C 1
ATOM 2505 O O . GLU A 1 323 ? -2.905 18.014 1.439 1.00 85.56 323 GLU A O 1
ATOM 2510 N N . PHE A 1 324 ? -4.146 16.487 2.506 1.00 78.88 324 PHE A N 1
ATOM 2511 C CA . PHE A 1 324 ? -5.220 16.473 1.502 1.00 78.88 324 PHE A CA 1
ATOM 2512 C C . PHE A 1 324 ? -5.892 17.852 1.306 1.00 78.88 324 PHE A C 1
ATOM 2514 O O . PHE A 1 324 ? -6.412 18.169 0.232 1.00 78.88 324 PHE A O 1
ATOM 2521 N N . ASP A 1 325 ? -5.883 18.690 2.343 1.00 78.62 325 ASP A N 1
ATOM 2522 C CA . ASP A 1 325 ? -6.413 20.055 2.312 1.00 78.62 325 ASP A CA 1
ATOM 2523 C C . ASP A 1 325 ? -5.627 20.975 1.364 1.00 78.62 325 ASP A C 1
ATOM 2525 O O . ASP A 1 325 ? -6.230 21.803 0.684 1.00 78.62 325 ASP A O 1
ATOM 2529 N N . LYS A 1 326 ? -4.307 20.780 1.273 1.00 80.88 326 LYS A N 1
ATOM 2530 C CA . LYS A 1 326 ? -3.359 21.595 0.499 1.00 80.88 326 LYS A CA 1
ATOM 2531 C C . LYS A 1 326 ? -3.248 21.201 -0.978 1.00 80.88 326 LYS A C 1
ATOM 2533 O O . LYS A 1 326 ? -2.491 21.836 -1.712 1.00 80.88 326 LYS A O 1
ATOM 2538 N N . MET A 1 327 ? -3.974 20.175 -1.418 1.00 75.94 327 MET A N 1
ATOM 2539 C CA . MET A 1 327 ? -4.047 19.801 -2.833 1.00 75.94 327 MET A CA 1
ATOM 2540 C C . MET A 1 327 ? -4.775 20.856 -3.670 1.00 75.94 327 MET A C 1
ATOM 2542 O O . MET A 1 327 ? -5.745 21.465 -3.212 1.00 75.94 327 MET A O 1
ATOM 2546 N N . ARG A 1 328 ? -4.360 21.006 -4.934 1.00 76.12 328 ARG A N 1
ATOM 2547 C CA . ARG A 1 328 ? -5.070 21.846 -5.908 1.00 76.12 328 ARG A CA 1
ATOM 2548 C C . ARG A 1 328 ? -6.444 21.254 -6.220 1.00 76.12 328 ARG A C 1
ATOM 2550 O O . ARG A 1 328 ? -6.653 20.042 -6.148 1.00 76.12 328 ARG A O 1
ATOM 2557 N N . GLU A 1 329 ? -7.386 22.115 -6.588 1.00 74.00 329 GLU A N 1
ATOM 2558 C CA . GLU A 1 329 ? -8.749 21.684 -6.909 1.00 74.00 329 GLU A CA 1
ATOM 2559 C C . GLU A 1 329 ? -8.795 20.777 -8.147 1.00 74.00 329 GLU A C 1
ATOM 2561 O O . GLU A 1 329 ? -9.510 19.776 -8.123 1.00 74.00 329 GLU A O 1
ATOM 2566 N N . ASP A 1 330 ? -7.966 21.039 -9.163 1.00 71.25 330 ASP A N 1
ATOM 2567 C CA . ASP A 1 330 ? -7.862 20.207 -10.373 1.00 71.25 330 ASP A CA 1
ATOM 2568 C C . ASP A 1 330 ? -7.447 18.760 -10.046 1.00 71.25 330 ASP A C 1
ATOM 2570 O O . ASP A 1 330 ? -8.064 17.793 -10.502 1.00 71.25 330 ASP A O 1
ATOM 2574 N N . ASP A 1 331 ? -6.455 18.604 -9.166 1.00 70.00 331 ASP A N 1
ATOM 2575 C CA . ASP A 1 331 ? -5.951 17.304 -8.705 1.00 70.00 331 ASP A CA 1
ATOM 2576 C C . ASP A 1 331 ? -7.015 16.556 -7.890 1.00 70.00 331 ASP A C 1
ATOM 2578 O O . ASP A 1 331 ? -7.161 15.331 -7.971 1.00 70.00 331 ASP A O 1
ATOM 2582 N N . ARG A 1 332 ? -7.820 17.308 -7.131 1.00 68.44 332 ARG A N 1
ATOM 2583 C CA . ARG A 1 332 ? -8.945 16.766 -6.373 1.00 68.44 332 ARG A CA 1
ATOM 2584 C C . ARG A 1 332 ? -10.011 16.201 -7.314 1.00 68.44 332 ARG A C 1
ATOM 2586 O O . ARG A 1 332 ? -10.524 15.114 -7.048 1.00 68.44 332 ARG A O 1
ATOM 2593 N N . VAL A 1 333 ? -10.331 16.891 -8.416 1.00 68.62 333 VAL A N 1
ATOM 2594 C CA . VAL A 1 333 ? -11.312 16.433 -9.422 1.00 68.62 333 VAL A CA 1
ATOM 2595 C C . VAL A 1 333 ? -10.868 15.131 -10.092 1.00 68.62 333 VAL A C 1
ATOM 2597 O O . VAL A 1 333 ? -11.690 14.229 -10.248 1.00 68.62 333 VAL A O 1
ATOM 2600 N N . ALA A 1 334 ? -9.580 14.980 -10.403 1.00 64.06 334 ALA A N 1
ATOM 2601 C CA . ALA A 1 334 ? -9.048 13.757 -11.007 1.00 64.06 334 ALA A CA 1
ATOM 2602 C C . ALA A 1 334 ? -9.207 12.531 -10.082 1.00 64.06 334 ALA A C 1
ATOM 2604 O O . ALA A 1 334 ? -9.667 11.467 -10.506 1.00 64.06 334 ALA A O 1
ATOM 2605 N N . ILE A 1 335 ? -8.936 12.697 -8.781 1.00 65.94 335 ILE A N 1
ATOM 2606 C CA . ILE A 1 335 ? -9.219 11.659 -7.775 1.00 65.94 335 ILE A CA 1
ATOM 2607 C C . ILE A 1 335 ? -10.731 11.415 -7.655 1.00 65.94 335 ILE A C 1
ATOM 2609 O O . ILE A 1 335 ? -11.185 10.275 -7.523 1.00 65.94 335 ILE A O 1
ATOM 2613 N N . HIS A 1 336 ? -11.540 12.475 -7.718 1.00 63.31 336 HIS A N 1
ATOM 2614 C CA . HIS A 1 336 ? -12.994 12.362 -7.662 1.00 63.31 336 HIS A CA 1
ATOM 2615 C C . HIS A 1 336 ? -13.575 11.550 -8.822 1.00 63.31 336 HIS A C 1
ATOM 2617 O O . HIS A 1 336 ? -14.522 10.794 -8.592 1.00 63.31 336 HIS A O 1
ATOM 2623 N N . GLU A 1 337 ? -13.028 11.691 -10.027 1.00 59.34 337 GLU A N 1
ATOM 2624 C CA . GLU A 1 337 ? -13.449 10.956 -11.219 1.00 59.34 337 GLU A CA 1
ATOM 2625 C C . GLU A 1 337 ? -13.002 9.489 -11.163 1.00 59.34 337 GLU A C 1
ATOM 2627 O O . GLU A 1 337 ? -13.835 8.595 -11.334 1.00 59.34 337 GLU A O 1
ATOM 2632 N N . ALA A 1 338 ? -11.750 9.229 -10.761 1.00 50.91 338 ALA A N 1
ATOM 2633 C CA . ALA A 1 338 ? -11.233 7.876 -10.520 1.00 50.91 338 ALA A CA 1
ATOM 2634 C C . ALA A 1 338 ? -12.024 7.107 -9.439 1.00 50.91 338 ALA A C 1
ATOM 2636 O O . ALA A 1 338 ? -12.034 5.875 -9.413 1.00 50.91 338 ALA A O 1
ATOM 2637 N N . TRP A 1 339 ? -12.716 7.821 -8.544 1.00 52.38 339 TRP A N 1
ATOM 2638 C CA . TRP A 1 339 ? -13.537 7.259 -7.467 1.00 52.38 339 TRP A CA 1
ATOM 2639 C C . TRP A 1 339 ? -15.070 7.349 -7.713 1.00 52.38 339 TRP A C 1
ATOM 2641 O O . TRP A 1 339 ? -15.828 7.055 -6.781 1.00 52.38 339 TRP A O 1
ATOM 2651 N N . SER A 1 340 ? -15.524 7.671 -8.946 1.00 35.69 340 SER A N 1
ATOM 2652 C CA . SER A 1 340 ? -16.922 7.804 -9.460 1.00 35.69 340 SER A CA 1
ATOM 2653 C C . SER A 1 340 ? -17.584 9.195 -9.341 1.00 35.69 340 SER A C 1
ATOM 2655 O O . SER A 1 340 ? -17.330 9.942 -8.414 1.00 35.69 340 SER A O 1
ATOM 2657 N N . SER A 1 341 ? -18.491 9.536 -10.262 1.00 32.66 341 SER A N 1
ATOM 2658 C CA . SER A 1 341 ? -19.178 10.828 -10.515 1.00 32.66 341 SER A CA 1
ATOM 2659 C C . SER A 1 341 ? -19.659 11.701 -9.320 1.00 32.66 341 SER A C 1
ATOM 2661 O O . SER A 1 341 ? -20.113 11.213 -8.286 1.00 32.66 341 SER A O 1
ATOM 2663 N N . LYS A 1 342 ? -19.516 13.031 -9.505 1.00 35.97 342 LYS A N 1
ATOM 2664 C CA . LYS A 1 342 ? -19.943 14.222 -8.716 1.00 35.97 342 LYS A CA 1
ATOM 2665 C C . LYS A 1 342 ? -20.919 13.990 -7.537 1.00 35.97 342 LYS A C 1
ATOM 2667 O O . LYS A 1 342 ? -22.112 13.863 -7.772 1.00 35.97 342 LYS A O 1
ATOM 2672 N N . LEU A 1 343 ? -20.396 14.009 -6.293 1.00 32.69 343 LEU A N 1
ATOM 2673 C CA . LEU A 1 343 ? -20.929 14.676 -5.070 1.00 32.69 343 LEU A CA 1
ATOM 2674 C C . LEU A 1 343 ? -20.103 14.269 -3.809 1.00 32.69 343 LEU A C 1
ATOM 2676 O O . LEU A 1 343 ? -19.687 13.112 -3.699 1.00 32.69 343 LEU A O 1
ATOM 2680 N N . PHE A 1 344 ? -19.856 15.246 -2.914 1.00 47.91 344 PHE A N 1
ATOM 2681 C CA . PHE A 1 344 ? -19.178 15.262 -1.590 1.00 47.91 344 PHE A CA 1
ATOM 2682 C C . PHE A 1 344 ? -18.117 14.182 -1.274 1.00 47.91 344 PHE A C 1
ATOM 2684 O O . PHE A 1 344 ? -18.429 13.017 -1.029 1.00 47.91 344 PHE A O 1
ATOM 2691 N N . LEU A 1 345 ? -16.851 14.613 -1.153 1.00 50.62 345 LEU A N 1
ATOM 2692 C CA . LEU A 1 345 ? -15.684 13.789 -0.793 1.00 50.62 345 LEU A CA 1
ATOM 2693 C C . LEU A 1 345 ? -15.872 12.994 0.518 1.00 50.62 345 LEU A C 1
ATOM 2695 O O . LEU A 1 345 ? -15.518 11.820 0.585 1.00 50.62 345 LEU A O 1
ATOM 2699 N N . LEU A 1 346 ? -16.467 13.618 1.541 1.00 56.19 346 LEU A N 1
ATOM 2700 C CA . LEU A 1 346 ? -16.635 13.033 2.879 1.00 56.19 346 LEU A CA 1
ATOM 2701 C C . LEU A 1 346 ? -17.529 11.787 2.874 1.00 56.19 346 LEU A C 1
ATOM 2703 O O . LEU A 1 346 ? -17.247 10.823 3.574 1.00 56.19 346 LEU A O 1
ATOM 2707 N N . LEU A 1 347 ? -18.555 11.752 2.018 1.00 51.50 347 LEU A N 1
ATOM 2708 C CA . LEU A 1 347 ? -19.474 10.614 1.905 1.00 51.50 347 LEU A CA 1
ATOM 2709 C C . LEU A 1 347 ? -18.870 9.418 1.158 1.00 51.50 347 LEU A C 1
ATOM 2711 O O . LEU A 1 347 ? -19.587 8.459 0.879 1.00 51.50 347 LEU A O 1
ATOM 2715 N N . ARG A 1 348 ? -17.590 9.474 0.769 1.00 65.75 348 ARG A N 1
ATOM 2716 C CA . ARG A 1 348 ? -16.890 8.389 0.057 1.00 65.75 348 ARG A CA 1
ATOM 2717 C C . ARG A 1 348 ? -15.905 7.621 0.921 1.00 65.75 348 ARG A C 1
ATOM 2719 O O . ARG A 1 348 ? -15.425 6.575 0.482 1.00 65.75 348 ARG A O 1
ATOM 2726 N N . PHE A 1 349 ? -15.590 8.157 2.092 1.00 75.25 349 PHE A N 1
ATOM 2727 C CA . PHE A 1 349 ? -14.796 7.466 3.087 1.00 75.25 349 PHE A CA 1
ATOM 2728 C C . PHE A 1 349 ? -15.704 6.543 3.886 1.00 75.25 349 PHE A C 1
ATOM 2730 O O . PHE A 1 349 ? -16.828 6.898 4.235 1.00 75.25 349 PHE A O 1
ATOM 2737 N N . ASP A 1 350 ? -15.209 5.336 4.126 1.00 82.00 350 ASP A N 1
ATOM 2738 C CA . ASP A 1 350 ? -15.935 4.309 4.862 1.00 82.00 350 ASP A CA 1
ATOM 2739 C C . ASP A 1 350 ? -15.805 4.563 6.375 1.00 82.00 350 ASP A C 1
ATOM 2741 O O . ASP A 1 350 ? -16.754 4.340 7.124 1.00 82.00 350 ASP A O 1
ATOM 2745 N N . MET A 1 351 ? -14.652 5.085 6.815 1.00 85.19 351 MET A N 1
ATOM 2746 C CA . MET A 1 351 ? -14.405 5.524 8.190 1.00 85.19 351 MET A CA 1
ATOM 2747 C C . MET A 1 351 ? -13.821 6.936 8.220 1.00 85.19 351 MET A C 1
ATOM 2749 O O . MET A 1 351 ? -12.901 7.248 7.461 1.00 85.19 351 MET A O 1
ATOM 2753 N N . ILE A 1 352 ? -14.331 7.764 9.131 1.00 87.25 352 ILE A N 1
ATOM 2754 C CA . ILE A 1 352 ? -13.829 9.113 9.396 1.00 87.25 352 ILE A CA 1
ATOM 2755 C C . ILE A 1 352 ? -13.467 9.175 10.876 1.00 87.25 352 ILE A C 1
ATOM 2757 O O . ILE A 1 352 ? -14.337 8.999 11.726 1.00 87.25 352 ILE A O 1
ATOM 2761 N N . PHE A 1 353 ? -12.197 9.432 11.173 1.00 88.00 353 PHE A N 1
ATOM 2762 C CA . PHE A 1 353 ? -11.723 9.654 12.535 1.00 88.00 353 PHE A CA 1
ATOM 2763 C C . PHE A 1 353 ? -11.399 11.126 12.727 1.00 88.00 353 PHE A C 1
ATOM 2765 O O . PHE A 1 353 ? -10.595 11.691 11.986 1.00 88.00 353 PHE A O 1
ATOM 2772 N N . ILE A 1 354 ? -12.020 11.733 13.733 1.00 87.19 354 ILE A N 1
ATOM 2773 C CA . ILE A 1 354 ? -11.693 13.080 14.189 1.00 87.19 354 ILE A CA 1
ATOM 2774 C C . ILE A 1 354 ? -10.861 12.912 15.453 1.00 87.19 354 ILE A C 1
ATOM 2776 O O . ILE A 1 354 ? -11.355 12.426 16.466 1.00 87.19 354 ILE A O 1
ATOM 2780 N N . VAL A 1 355 ? -9.587 13.276 15.370 1.00 84.56 355 VAL A N 1
ATOM 2781 C CA . VAL A 1 355 ? -8.667 13.258 16.505 1.00 84.56 355 VAL A CA 1
ATOM 2782 C C . VAL A 1 355 ? -8.629 14.659 17.087 1.00 84.56 355 VAL A C 1
ATOM 2784 O O . VAL A 1 355 ? -8.160 15.579 16.420 1.00 84.56 355 VAL A O 1
ATOM 2787 N N . LYS A 1 356 ? -9.137 14.812 18.306 1.00 84.00 356 LYS A N 1
ATOM 2788 C CA . LYS A 1 356 ? -9.018 16.042 19.089 1.00 84.00 356 LYS A CA 1
ATOM 2789 C C . LYS A 1 356 ? -7.913 15.845 20.118 1.00 84.00 356 LYS A C 1
ATOM 2791 O O . LYS A 1 356 ? -7.843 14.774 20.723 1.00 84.00 356 LYS A O 1
ATOM 2796 N N . ASP A 1 357 ? -7.071 16.854 20.283 1.00 83.12 357 ASP A N 1
ATOM 2797 C CA . ASP A 1 357 ? -6.091 16.882 21.363 1.00 83.12 357 ASP A CA 1
ATOM 2798 C C . ASP A 1 357 ? -6.724 17.541 22.597 1.00 83.12 357 ASP A C 1
ATOM 2800 O O . ASP A 1 357 ? -6.927 18.755 22.649 1.00 83.12 357 ASP A O 1
ATOM 2804 N N . GLU A 1 358 ? -7.146 16.717 23.556 1.00 83.69 358 GLU A N 1
ATOM 2805 C CA . GLU A 1 358 ? -7.682 17.184 24.835 1.00 83.69 358 GLU A CA 1
ATOM 2806 C C . GLU A 1 358 ? -6.581 17.127 25.893 1.00 83.69 358 GLU A C 1
ATOM 2808 O O . GLU A 1 358 ? -6.019 16.061 26.146 1.00 83.69 358 GLU A O 1
ATOM 2813 N N . HIS A 1 359 ? -6.314 18.267 26.532 1.00 81.88 359 HIS A N 1
ATOM 2814 C CA . HIS A 1 359 ? -5.288 18.402 27.561 1.00 81.88 359 HIS A CA 1
ATOM 2815 C C . HIS A 1 359 ? -5.741 17.690 28.845 1.00 81.88 359 HIS A C 1
ATOM 2817 O O . HIS A 1 359 ? -6.642 18.164 29.541 1.00 81.88 359 HIS A O 1
ATOM 2823 N N . ASP A 1 360 ? -5.116 16.560 29.166 1.00 89.88 360 ASP A N 1
ATOM 2824 C CA . ASP A 1 360 ? -5.361 15.797 30.391 1.00 89.88 360 ASP A CA 1
ATOM 2825 C C . ASP A 1 360 ? -4.018 15.408 31.009 1.00 89.88 360 ASP A C 1
ATOM 2827 O O . ASP A 1 360 ? -3.250 14.647 30.424 1.00 89.88 360 ASP A O 1
ATOM 2831 N N . GLN A 1 361 ? -3.763 15.874 32.235 1.00 90.06 361 GLN A N 1
ATOM 2832 C CA . GLN A 1 361 ? -2.497 15.659 32.939 1.00 90.06 361 GLN A CA 1
ATOM 2833 C C . GLN A 1 361 ? -2.118 14.176 33.040 1.00 90.06 361 GLN A C 1
ATOM 2835 O O . GLN A 1 361 ? -0.947 13.825 32.900 1.00 90.06 361 GLN A O 1
ATOM 2840 N N . ASN A 1 362 ? -3.087 13.280 33.254 1.00 89.75 362 ASN A N 1
ATOM 2841 C CA . ASN A 1 362 ? -2.798 11.850 33.379 1.00 89.75 362 ASN A CA 1
ATOM 2842 C C . ASN A 1 362 ? -2.370 11.240 32.038 1.00 89.75 362 ASN A C 1
ATOM 2844 O O . ASN A 1 362 ? -1.446 10.414 31.980 1.00 89.75 362 ASN A O 1
ATOM 2848 N N . ARG A 1 363 ? -3.031 11.655 30.951 1.00 85.31 363 ARG A N 1
ATOM 2849 C CA . ARG A 1 363 ? -2.668 11.246 29.591 1.00 85.31 363 ARG A CA 1
ATOM 2850 C C . ARG A 1 363 ? -1.323 11.833 29.201 1.00 85.31 363 ARG A C 1
ATOM 2852 O O . ARG A 1 363 ? -0.488 11.079 28.719 1.00 85.31 363 ARG A O 1
ATOM 2859 N N . ASP A 1 364 ? -1.074 13.098 29.512 1.00 88.31 364 ASP A N 1
ATOM 2860 C CA . ASP A 1 364 ? 0.172 13.799 29.202 1.00 88.31 364 ASP A CA 1
ATOM 2861 C C . ASP A 1 364 ? 1.368 13.178 29.923 1.00 88.31 364 ASP A C 1
ATOM 2863 O O . ASP A 1 364 ? 2.402 12.943 29.304 1.00 88.31 364 ASP A O 1
ATOM 2867 N N . ILE A 1 365 ? 1.227 12.808 31.202 1.00 90.88 365 ILE A N 1
ATOM 2868 C CA . ILE A 1 365 ? 2.276 12.085 31.939 1.00 90.88 365 ILE A CA 1
ATOM 2869 C C . ILE A 1 365 ? 2.566 10.735 31.275 1.00 90.88 365 ILE A C 1
ATOM 2871 O O . ILE A 1 365 ? 3.727 10.342 31.145 1.00 90.88 365 ILE A O 1
ATOM 2875 N N . THR A 1 366 ? 1.529 10.008 30.856 1.00 88.12 366 THR A N 1
ATOM 2876 C CA . THR A 1 366 ? 1.692 8.697 30.212 1.00 88.12 366 THR A CA 1
ATOM 2877 C C . THR A 1 366 ? 2.320 8.834 28.821 1.00 88.12 366 THR A C 1
ATOM 2879 O O . THR A 1 366 ? 3.236 8.084 28.486 1.00 88.12 366 THR A O 1
ATOM 2882 N N . LEU A 1 367 ? 1.889 9.830 28.044 1.00 86.00 367 LEU A N 1
ATOM 2883 C CA . LEU A 1 367 ? 2.441 10.187 26.740 1.00 86.00 367 LEU A CA 1
ATOM 2884 C C . LEU A 1 367 ? 3.905 10.609 26.859 1.00 86.00 367 LEU A C 1
ATOM 2886 O O . LEU A 1 367 ? 4.745 10.089 26.130 1.00 86.00 367 LEU A O 1
ATOM 2890 N N . ALA A 1 368 ? 4.232 11.483 27.810 1.00 88.31 368 ALA A N 1
ATOM 2891 C CA . ALA A 1 368 ? 5.593 11.936 28.065 1.00 88.31 368 ALA A CA 1
ATOM 2892 C C . ALA A 1 368 ? 6.497 10.766 28.467 1.00 88.31 368 ALA A C 1
ATOM 2894 O O . ALA A 1 368 ? 7.561 10.591 27.876 1.00 88.31 368 ALA A O 1
ATOM 2895 N N . LYS A 1 369 ? 6.055 9.910 29.401 1.00 88.69 369 LYS A N 1
ATOM 2896 C CA . LYS A 1 369 ? 6.784 8.686 29.774 1.00 88.69 369 LYS A CA 1
ATOM 2897 C C . LYS A 1 369 ? 7.030 7.787 28.564 1.00 88.69 369 LYS A C 1
ATOM 2899 O O . LYS A 1 369 ? 8.149 7.313 28.385 1.00 88.69 369 LYS A O 1
ATOM 2904 N N . HIS A 1 370 ? 6.020 7.584 27.716 1.00 84.50 370 HIS A N 1
ATOM 2905 C CA . HIS A 1 370 ? 6.149 6.774 26.504 1.00 84.50 370 HIS A CA 1
ATOM 2906 C C . HIS A 1 370 ? 7.134 7.391 25.504 1.00 84.50 370 HIS A C 1
ATOM 2908 O O . HIS A 1 370 ? 8.056 6.711 25.065 1.00 84.50 370 HIS A O 1
ATOM 2914 N N . ILE A 1 371 ? 7.012 8.683 25.192 1.00 85.19 371 ILE A N 1
ATOM 2915 C CA . ILE A 1 371 ? 7.896 9.386 24.248 1.00 85.19 371 ILE A CA 1
ATOM 2916 C C . ILE A 1 371 ? 9.346 9.373 24.741 1.00 85.19 371 ILE A C 1
ATOM 2918 O O . ILE A 1 371 ? 10.253 9.091 23.954 1.00 85.19 371 ILE A O 1
ATOM 2922 N N . ILE A 1 372 ? 9.560 9.629 26.034 1.00 87.31 372 ILE A N 1
ATOM 2923 C CA . ILE A 1 372 ? 10.878 9.554 26.669 1.00 87.31 372 ILE A CA 1
ATOM 2924 C C . ILE A 1 372 ? 11.411 8.122 26.586 1.00 87.31 372 ILE A C 1
ATOM 2926 O O . ILE A 1 372 ? 12.556 7.939 26.199 1.00 87.31 372 ILE A O 1
ATOM 2930 N N . SER A 1 373 ? 10.589 7.098 26.846 1.00 83.88 373 SER A N 1
ATOM 2931 C CA . SER A 1 373 ? 11.017 5.696 26.730 1.00 83.88 373 SER A CA 1
ATOM 2932 C C . SER A 1 373 ? 11.426 5.307 25.305 1.00 83.88 373 SER A C 1
ATOM 2934 O O . SER A 1 373 ? 12.369 4.540 25.117 1.00 83.88 373 SER A O 1
ATOM 2936 N N . VAL A 1 374 ? 10.756 5.863 24.291 1.00 81.81 374 VAL A N 1
ATOM 2937 C CA . VAL A 1 374 ? 11.085 5.639 22.878 1.00 81.81 374 VAL A CA 1
ATOM 2938 C C . VAL A 1 374 ? 12.399 6.333 22.510 1.00 81.81 374 VAL A C 1
ATOM 2940 O O . VAL A 1 374 ? 13.188 5.750 21.777 1.00 81.81 374 VAL A O 1
ATOM 2943 N N . HIS A 1 375 ? 12.660 7.532 23.039 1.00 82.19 375 HIS A N 1
ATOM 2944 C CA . HIS A 1 375 ? 13.909 8.260 22.783 1.00 82.19 375 HIS A CA 1
ATOM 2945 C C . HIS A 1 375 ? 15.100 7.724 23.593 1.00 82.19 375 HIS A C 1
ATOM 2947 O O . HIS A 1 375 ? 16.209 7.672 23.074 1.00 82.19 375 HIS A O 1
ATOM 2953 N N . MET A 1 376 ? 14.888 7.309 24.847 1.00 79.12 376 MET A N 1
ATOM 2954 C CA . MET A 1 376 ? 15.930 6.741 25.714 1.00 79.12 376 MET A CA 1
ATOM 2955 C C . MET A 1 376 ? 16.295 5.306 25.323 1.00 79.12 376 MET A C 1
ATOM 2957 O O . MET A 1 376 ? 17.440 4.903 25.481 1.00 79.12 376 MET A O 1
ATOM 2961 N N . GLY A 1 377 ? 15.337 4.534 24.802 1.00 63.09 377 GLY A N 1
ATOM 2962 C CA . GLY A 1 377 ? 15.540 3.163 24.328 1.00 63.09 377 GLY A CA 1
ATOM 2963 C C . GLY A 1 377 ? 16.105 3.061 22.910 1.00 63.09 377 GLY A C 1
ATOM 2964 O O . GLY A 1 377 ? 15.909 2.032 22.271 1.00 63.09 377 GLY A O 1
ATOM 2965 N N . GLY A 1 378 ? 16.763 4.110 22.403 1.00 52.78 378 GLY A N 1
ATOM 2966 C CA . GLY A 1 378 ? 17.296 4.186 21.039 1.00 52.78 378 GLY A CA 1
ATOM 2967 C C . GLY A 1 378 ? 18.348 3.131 20.665 1.00 52.78 378 GLY A C 1
ATOM 2968 O O . GLY A 1 378 ? 18.730 3.098 19.503 1.00 52.78 378 GLY A O 1
ATOM 2969 N N . ASP A 1 379 ? 18.769 2.266 21.599 1.00 46.75 379 ASP A N 1
ATOM 2970 C CA . ASP A 1 379 ? 19.805 1.240 21.386 1.00 46.75 379 ASP A CA 1
ATOM 2971 C C . ASP A 1 379 ? 19.458 -0.172 21.916 1.00 46.75 379 ASP A C 1
ATOM 2973 O O . ASP A 1 379 ? 20.307 -1.060 21.911 1.00 46.75 379 ASP A O 1
ATOM 2977 N N . SER A 1 380 ? 18.213 -0.453 22.330 1.00 45.50 380 SER A N 1
ATOM 2978 C CA . SER A 1 380 ? 17.788 -1.842 22.584 1.00 45.50 380 SER A CA 1
ATOM 2979 C C . SER A 1 380 ? 17.067 -2.432 21.372 1.00 45.50 380 SER A C 1
ATOM 2981 O O . SER A 1 380 ? 15.844 -2.553 21.310 1.00 45.50 380 SER A O 1
ATOM 2983 N N . VAL A 1 381 ? 17.890 -2.881 20.420 1.00 46.12 381 VAL A N 1
ATOM 2984 C CA . VAL A 1 381 ? 17.546 -3.857 19.366 1.00 46.12 381 VAL A CA 1
ATOM 2985 C C . VAL A 1 381 ? 17.026 -5.184 19.960 1.00 46.12 381 VAL A C 1
ATOM 2987 O O . VAL A 1 381 ? 16.438 -5.997 19.255 1.00 46.12 381 VAL A O 1
ATOM 2990 N N . GLU A 1 382 ? 17.119 -5.362 21.278 1.00 43.47 382 GLU A N 1
ATOM 2991 C CA . GLU A 1 382 ? 16.558 -6.480 22.036 1.00 43.47 382 GLU A CA 1
ATOM 2992 C C . GLU A 1 382 ? 15.428 -6.028 22.974 1.00 43.47 382 GLU A C 1
ATOM 2994 O O . GLU A 1 382 ? 15.419 -6.324 24.168 1.00 43.47 382 GLU A O 1
ATOM 2999 N N . ARG A 1 383 ? 14.396 -5.355 22.448 1.00 47.97 383 ARG A N 1
ATOM 3000 C CA . ARG A 1 383 ? 13.071 -5.686 22.986 1.00 47.97 383 ARG A CA 1
ATOM 3001 C C . ARG A 1 383 ? 12.841 -7.127 22.568 1.00 47.97 383 ARG A C 1
ATOM 3003 O O . ARG A 1 383 ? 12.440 -7.365 21.429 1.00 47.97 383 ARG A O 1
ATOM 3010 N N . GLU A 1 384 ? 13.149 -8.071 23.466 1.00 40.81 384 GLU A N 1
ATOM 3011 C CA . GLU A 1 384 ? 12.503 -9.382 23.473 1.00 40.81 384 GLU A CA 1
ATOM 3012 C C . GLU A 1 384 ? 11.084 -9.128 23.011 1.00 40.81 384 GLU A C 1
ATOM 3014 O O . GLU A 1 384 ? 10.390 -8.329 23.643 1.00 40.81 384 GLU A O 1
ATOM 3019 N N . THR A 1 385 ? 10.741 -9.672 21.844 1.00 46.38 385 THR A N 1
ATOM 3020 C CA . THR A 1 385 ? 9.431 -9.562 21.216 1.00 46.38 385 THR A CA 1
ATOM 3021 C C . THR A 1 385 ? 8.396 -9.600 22.322 1.00 46.38 385 THR A C 1
ATOM 3023 O O . THR A 1 385 ? 8.118 -10.686 22.841 1.00 46.38 385 THR A O 1
ATOM 3026 N N . ALA A 1 386 ? 7.900 -8.429 22.754 1.00 49.03 386 ALA A N 1
ATOM 3027 C CA . ALA A 1 386 ? 6.909 -8.369 23.816 1.00 49.03 386 ALA A CA 1
ATOM 3028 C C . ALA A 1 386 ? 5.834 -9.329 23.335 1.00 49.03 386 ALA A C 1
ATOM 3030 O O . ALA A 1 386 ? 5.467 -9.222 22.170 1.00 49.03 386 ALA A O 1
ATOM 3031 N N . ALA A 1 387 ? 5.457 -10.332 24.131 1.00 47.91 387 ALA A N 1
ATOM 3032 C CA . ALA A 1 387 ? 4.911 -11.622 23.673 1.00 47.91 387 ALA A CA 1
ATOM 3033 C C . ALA A 1 387 ? 3.687 -11.575 22.711 1.00 47.91 387 ALA A C 1
ATOM 3035 O O . ALA A 1 387 ? 3.203 -12.612 22.255 1.00 47.91 387 ALA A O 1
ATOM 3036 N N . GLY A 1 388 ? 3.197 -10.383 22.364 1.00 58.53 388 GLY A N 1
ATOM 3037 C CA . GLY A 1 388 ? 2.227 -10.071 21.325 1.00 58.53 388 GLY A CA 1
ATOM 3038 C C . GLY A 1 388 ? 2.728 -9.329 20.063 1.00 58.53 388 GLY A C 1
ATOM 3039 O O . GLY A 1 388 ? 1.968 -9.271 19.108 1.00 58.53 388 GLY A O 1
ATOM 3040 N N . GLU A 1 389 ? 3.935 -8.786 19.934 1.00 69.94 389 GLU A N 1
ATOM 3041 C CA . GLU A 1 389 ? 4.291 -7.989 18.743 1.00 69.94 389 GLU A CA 1
ATOM 3042 C C . GLU A 1 389 ? 4.668 -8.869 17.542 1.00 69.94 389 GLU A C 1
ATOM 3044 O O . GLU A 1 389 ? 5.415 -9.842 17.664 1.00 69.94 389 GLU A O 1
ATOM 3049 N N . LEU A 1 390 ? 4.097 -8.562 16.373 1.00 78.81 390 LEU A N 1
ATOM 3050 C CA . LEU A 1 390 ? 4.405 -9.246 15.118 1.00 78.81 390 LEU A CA 1
ATOM 3051 C C . LEU A 1 390 ? 5.453 -8.442 14.338 1.00 78.81 390 LEU A C 1
ATOM 3053 O O . LEU A 1 390 ? 5.257 -7.243 14.124 1.00 78.81 390 LEU A O 1
ATOM 3057 N N . PRO A 1 391 ? 6.529 -9.080 13.843 1.00 83.56 391 PRO A N 1
ATOM 3058 C CA . PRO A 1 391 ? 7.515 -8.387 13.030 1.00 83.56 391 PRO A CA 1
ATOM 3059 C C . PRO A 1 391 ? 6.886 -7.866 11.731 1.00 83.56 391 PRO A C 1
ATOM 3061 O O . PRO A 1 391 ? 6.043 -8.523 11.113 1.00 83.56 391 PRO A O 1
ATOM 3064 N N . LEU A 1 392 ? 7.329 -6.686 11.286 1.00 82.31 392 LEU A N 1
ATOM 3065 C CA . LEU A 1 392 ? 6.772 -5.983 10.119 1.00 82.31 392 LEU A CA 1
ATOM 3066 C C . LEU A 1 392 ? 6.797 -6.843 8.849 1.00 82.31 392 LEU A C 1
ATOM 3068 O O . LEU A 1 392 ? 5.824 -6.866 8.095 1.00 82.31 392 LEU A O 1
ATOM 3072 N N . ALA A 1 393 ? 7.881 -7.596 8.645 1.00 82.19 393 ALA A N 1
ATOM 3073 C CA . ALA A 1 393 ? 8.032 -8.503 7.510 1.00 82.19 393 ALA A CA 1
ATOM 3074 C C . ALA A 1 393 ? 6.963 -9.609 7.509 1.00 82.19 393 ALA A C 1
ATOM 3076 O O . ALA A 1 393 ? 6.345 -9.883 6.478 1.00 82.19 393 ALA A O 1
ATOM 3077 N N . LEU A 1 394 ? 6.688 -10.199 8.676 1.00 85.50 394 LEU A N 1
ATOM 3078 C CA . LEU A 1 394 ? 5.654 -11.219 8.834 1.00 85.50 394 LEU A CA 1
ATOM 3079 C C . LEU A 1 394 ? 4.264 -10.625 8.593 1.00 85.50 394 LEU A C 1
ATOM 3081 O O . LEU A 1 394 ? 3.464 -11.234 7.891 1.00 85.50 394 LEU A O 1
ATOM 3085 N N . LEU A 1 395 ? 3.987 -9.421 9.107 1.00 85.75 395 LEU A N 1
ATOM 3086 C CA . LEU A 1 395 ? 2.699 -8.746 8.917 1.00 85.75 395 LEU A CA 1
ATOM 3087 C C . LEU A 1 395 ? 2.446 -8.429 7.437 1.00 85.75 395 LEU A C 1
ATOM 3089 O O . LEU A 1 395 ? 1.362 -8.709 6.916 1.00 85.75 395 LEU A O 1
ATOM 3093 N N . ARG A 1 396 ? 3.466 -7.929 6.730 1.00 86.56 396 ARG A N 1
ATOM 3094 C CA . ARG A 1 396 ? 3.407 -7.672 5.286 1.00 86.56 396 ARG A CA 1
ATOM 3095 C C . ARG A 1 396 ? 3.093 -8.951 4.509 1.00 86.56 396 ARG A C 1
ATOM 3097 O O . ARG A 1 396 ? 2.139 -8.967 3.727 1.00 86.56 396 ARG A O 1
ATOM 3104 N N . ARG A 1 397 ? 3.824 -10.043 4.763 1.00 85.50 397 ARG A N 1
ATOM 3105 C CA . ARG A 1 397 ? 3.598 -11.335 4.087 1.00 85.50 397 ARG A CA 1
ATOM 3106 C C . ARG A 1 397 ? 2.253 -11.965 4.448 1.00 85.50 397 ARG A C 1
ATOM 3108 O O . ARG A 1 397 ? 1.570 -12.468 3.558 1.00 85.50 397 ARG A O 1
ATOM 3115 N N . TYR A 1 398 ? 1.834 -11.866 5.707 1.00 87.12 398 TYR A N 1
ATOM 3116 C CA . TYR A 1 398 ? 0.533 -12.344 6.170 1.00 87.12 398 TYR A CA 1
ATOM 3117 C C . TYR A 1 398 ? -0.622 -11.593 5.494 1.00 87.12 398 TYR A C 1
ATOM 3119 O O . TYR A 1 398 ? -1.568 -12.211 5.007 1.00 87.12 398 TYR A O 1
ATOM 3127 N N . SER A 1 399 ? -0.531 -10.262 5.377 1.00 87.25 399 SER A N 1
ATOM 3128 C CA . SER A 1 399 ? -1.548 -9.461 4.681 1.00 87.25 399 SER A CA 1
ATOM 3129 C C . SER A 1 399 ? -1.694 -9.861 3.205 1.00 87.25 399 SER A C 1
ATOM 3131 O O . SER A 1 399 ? -2.816 -10.005 2.712 1.00 87.25 399 SER A O 1
ATOM 3133 N N . ALA A 1 400 ? -0.576 -10.135 2.522 1.00 85.38 400 ALA A N 1
ATOM 3134 C CA . ALA A 1 400 ? -0.563 -10.610 1.142 1.00 85.38 400 ALA A CA 1
ATOM 3135 C C . ALA A 1 400 ? -1.170 -12.020 1.013 1.00 85.38 400 ALA A C 1
ATOM 3137 O O . ALA A 1 400 ? -2.002 -12.255 0.134 1.00 85.38 400 ALA A O 1
ATOM 3138 N N . TYR A 1 401 ? -0.822 -12.933 1.928 1.00 86.06 401 TYR A N 1
ATOM 3139 C CA . TYR A 1 401 ? -1.375 -14.290 1.993 1.00 86.06 401 TYR A CA 1
ATOM 3140 C C . TYR A 1 401 ? -2.904 -14.277 2.152 1.00 86.06 401 TYR A C 1
ATOM 3142 O O . TYR A 1 401 ? -3.632 -14.902 1.372 1.00 86.06 401 TYR A O 1
ATOM 3150 N N . CYS A 1 402 ? -3.410 -13.494 3.109 1.00 86.00 402 CYS A N 1
ATOM 3151 C CA . CYS A 1 402 ? -4.842 -13.379 3.376 1.00 86.00 402 CYS A CA 1
ATOM 3152 C C . CYS A 1 402 ? -5.608 -12.743 2.205 1.00 86.00 402 CYS A C 1
ATOM 3154 O O . CYS A 1 402 ? -6.719 -13.180 1.896 1.00 86.00 402 CYS A O 1
ATOM 3156 N N . ARG A 1 403 ? -5.033 -11.741 1.522 1.00 84.94 403 ARG A N 1
ATOM 3157 C CA . ARG A 1 403 ? -5.648 -11.114 0.336 1.00 84.94 403 ARG A CA 1
ATOM 3158 C C . ARG A 1 403 ? -5.729 -12.068 -0.855 1.00 84.94 403 ARG A C 1
ATOM 3160 O O . ARG A 1 403 ? -6.738 -12.046 -1.556 1.00 84.94 403 ARG A O 1
ATOM 3167 N N . ALA A 1 404 ? -4.715 -12.912 -1.057 1.00 82.44 404 ALA A N 1
ATOM 3168 C CA . ALA A 1 404 ? -4.654 -13.839 -2.185 1.00 82.44 404 ALA A CA 1
ATOM 3169 C C . ALA A 1 404 ? -5.578 -15.060 -2.025 1.00 82.44 404 ALA A C 1
ATOM 3171 O O . ALA A 1 404 ? -6.206 -15.481 -2.994 1.00 82.44 404 ALA A O 1
ATOM 3172 N N . ARG A 1 405 ? -5.680 -15.635 -0.815 1.00 81.94 405 ARG A N 1
ATOM 3173 C CA . ARG A 1 405 ? -6.397 -16.909 -0.599 1.00 81.94 405 ARG A CA 1
ATOM 3174 C C . ARG A 1 405 ? -7.826 -16.773 -0.074 1.00 81.94 405 ARG A C 1
ATOM 3176 O O . ARG A 1 405 ? -8.627 -17.682 -0.279 1.00 81.94 405 ARG A O 1
ATOM 3183 N N . CYS A 1 406 ? -8.173 -15.669 0.593 1.00 80.31 406 CYS A N 1
ATOM 3184 C CA . CYS A 1 406 ? -9.458 -15.551 1.290 1.00 80.31 406 CYS A CA 1
ATOM 3185 C C . CYS A 1 406 ? -10.437 -14.582 0.601 1.00 80.31 406 CYS A C 1
ATOM 3187 O O . CYS A 1 406 ? -10.242 -13.361 0.566 1.00 80.31 406 CYS A O 1
ATOM 3189 N N . GLY A 1 407 ? -11.566 -15.127 0.135 1.00 82.31 407 GLY A N 1
ATOM 3190 C CA . GLY A 1 407 ? -12.716 -14.382 -0.392 1.00 82.31 407 GLY A CA 1
ATOM 3191 C C . GLY A 1 407 ? -13.967 -14.545 0.481 1.00 82.31 407 GLY A C 1
ATOM 3192 O O . GLY A 1 407 ? -14.883 -15.260 0.069 1.00 82.31 407 GLY A O 1
ATOM 3193 N N . PRO A 1 408 ? -14.021 -13.930 1.679 1.00 85.12 408 PRO A N 1
ATOM 3194 C CA . PRO A 1 408 ? -15.109 -14.156 2.626 1.00 85.12 408 PRO A CA 1
ATOM 3195 C C . PRO A 1 408 ? -16.457 -13.668 2.090 1.00 85.12 408 PRO A C 1
ATOM 3197 O O . PRO A 1 408 ? -16.545 -12.646 1.405 1.00 85.12 408 PRO A O 1
ATOM 3200 N N . ARG A 1 409 ? -17.531 -14.381 2.446 1.00 84.00 409 ARG A N 1
ATOM 3201 C CA . ARG A 1 409 ? -18.912 -13.989 2.128 1.00 84.00 409 ARG A CA 1
ATOM 3202 C C . ARG A 1 409 ? -19.765 -13.857 3.387 1.00 84.00 409 ARG A C 1
ATOM 3204 O O . ARG A 1 409 ? -19.522 -14.492 4.415 1.00 84.00 409 ARG A O 1
ATOM 3211 N N . LEU A 1 410 ? -20.785 -13.005 3.300 1.00 84.00 410 LEU A N 1
ATOM 3212 C CA . LEU A 1 410 ? -21.752 -12.828 4.378 1.00 84.00 410 LEU A CA 1
ATOM 3213 C C . LEU A 1 410 ? -22.694 -14.028 4.462 1.00 84.00 410 LEU A C 1
ATOM 3215 O O . LEU A 1 410 ? -23.204 -14.497 3.448 1.00 84.00 410 LEU A O 1
ATOM 3219 N N . SER A 1 411 ? -22.965 -14.470 5.690 1.00 87.88 411 SER A N 1
ATOM 3220 C CA . SER A 1 411 ? -24.042 -15.417 5.977 1.00 87.88 411 SER A CA 1
ATOM 3221 C C . SER A 1 411 ? -25.399 -14.702 6.018 1.00 87.88 411 SER A C 1
ATOM 3223 O O . SER A 1 411 ? -25.478 -13.524 6.379 1.00 87.88 411 SER A O 1
ATOM 3225 N N . ALA A 1 412 ? -26.486 -15.419 5.713 1.00 87.38 412 ALA A N 1
ATOM 3226 C CA . ALA A 1 412 ? -27.845 -14.862 5.736 1.00 87.38 412 ALA A CA 1
ATOM 3227 C C . ALA A 1 412 ? -28.212 -14.268 7.114 1.00 87.38 412 ALA A C 1
ATOM 3229 O O . ALA A 1 412 ? -28.754 -13.170 7.205 1.00 87.38 412 ALA A O 1
ATOM 3230 N N . SER A 1 413 ? -27.807 -14.935 8.202 1.00 87.75 413 SER A N 1
ATOM 3231 C CA . SER A 1 413 ? -28.030 -14.444 9.574 1.00 87.75 413 SER A CA 1
ATOM 3232 C C . SER A 1 413 ? -27.260 -13.158 9.911 1.00 87.75 413 SER A C 1
ATOM 3234 O O . SER A 1 413 ? -27.686 -12.370 10.757 1.00 87.75 413 SER A O 1
ATOM 3236 N N . ALA A 1 414 ? -26.100 -12.934 9.283 1.00 83.81 414 ALA A N 1
ATOM 3237 C CA . ALA A 1 414 ? -25.337 -11.702 9.444 1.00 83.81 414 ALA A CA 1
ATOM 3238 C C . ALA A 1 414 ? -25.954 -10.566 8.620 1.00 83.81 414 ALA A C 1
ATOM 3240 O O . ALA A 1 414 ? -26.055 -9.448 9.122 1.00 83.81 414 ALA A O 1
ATOM 3241 N N . ALA A 1 415 ? -26.415 -10.859 7.401 1.00 86.88 415 ALA A N 1
ATOM 3242 C CA . ALA A 1 415 ? -27.085 -9.887 6.540 1.00 86.88 415 ALA A CA 1
ATOM 3243 C C . ALA A 1 415 ? -28.331 -9.293 7.215 1.00 86.88 415 ALA A C 1
ATOM 3245 O O . ALA A 1 415 ? -28.496 -8.074 7.234 1.00 86.88 415 ALA A O 1
ATOM 3246 N N . GLU A 1 416 ? -29.145 -10.135 7.855 1.00 88.62 416 GLU A N 1
ATOM 3247 C CA . GLU A 1 416 ? -30.357 -9.689 8.544 1.00 88.62 416 GLU A CA 1
ATOM 3248 C C . GLU A 1 416 ? -30.051 -8.747 9.721 1.00 88.62 416 GLU A C 1
ATOM 3250 O O . GLU A 1 416 ? -30.681 -7.702 9.883 1.00 88.62 416 GLU A O 1
ATOM 3255 N N . ARG A 1 417 ? -29.004 -9.050 10.500 1.00 86.38 417 ARG A N 1
ATOM 3256 C CA . ARG A 1 417 ? -28.560 -8.187 11.607 1.00 86.38 417 ARG A CA 1
ATOM 3257 C C . ARG A 1 417 ? -28.000 -6.853 11.122 1.00 86.38 417 ARG A C 1
ATOM 3259 O O . ARG A 1 417 ? -28.265 -5.823 11.741 1.00 86.38 417 ARG A O 1
ATOM 3266 N N . LEU A 1 418 ? -27.249 -6.849 10.020 1.00 86.94 418 LEU A N 1
ATOM 3267 C CA . LEU A 1 418 ? -26.754 -5.611 9.414 1.00 86.94 418 LEU A CA 1
ATOM 3268 C C . LEU A 1 418 ? -27.905 -4.749 8.888 1.00 86.94 418 LEU A C 1
ATOM 3270 O O . LEU A 1 418 ? -27.908 -3.541 9.121 1.00 86.94 418 LEU A O 1
ATOM 3274 N N . ARG A 1 419 ? -28.911 -5.371 8.260 1.00 88.31 419 ARG A N 1
ATOM 3275 C CA . ARG A 1 419 ? -30.132 -4.694 7.808 1.00 88.31 419 ARG A CA 1
ATOM 3276 C C . ARG A 1 419 ? -30.874 -4.052 8.977 1.00 88.31 419 ARG A C 1
ATOM 3278 O O . ARG A 1 419 ? -31.122 -2.849 8.943 1.00 88.31 419 ARG A O 1
ATOM 3285 N N . ALA A 1 420 ? -31.160 -4.822 10.027 1.00 89.44 420 ALA A N 1
ATOM 3286 C CA . ALA A 1 420 ? -31.843 -4.321 11.218 1.00 89.44 420 ALA A CA 1
ATOM 3287 C C . ALA A 1 420 ? -31.073 -3.159 11.867 1.00 89.44 420 ALA A C 1
ATOM 3289 O O . ALA A 1 420 ? -31.656 -2.128 12.202 1.00 89.44 420 ALA A O 1
ATOM 3290 N N . ARG A 1 421 ? -29.743 -3.275 11.983 1.00 84.81 421 ARG A N 1
ATOM 3291 C CA . ARG A 1 421 ? -28.910 -2.214 12.561 1.00 84.81 421 ARG A CA 1
ATOM 3292 C C . ARG A 1 421 ? -28.897 -0.945 11.715 1.00 84.81 421 ARG A C 1
ATOM 3294 O O . ARG A 1 421 ? -28.965 0.142 12.279 1.00 84.81 421 ARG A O 1
ATOM 3301 N N . TYR A 1 422 ? -28.814 -1.074 10.395 1.00 86.94 422 TYR A N 1
ATOM 3302 C CA . TYR A 1 422 ? -28.851 0.068 9.486 1.00 86.94 422 TYR A CA 1
ATOM 3303 C C . TYR A 1 422 ? -30.177 0.830 9.587 1.00 86.94 422 TYR A C 1
ATOM 3305 O O . TYR A 1 422 ? -30.175 2.058 9.668 1.00 86.94 422 TYR A O 1
ATOM 3313 N N . VAL A 1 423 ? -31.300 0.107 9.668 1.00 89.19 423 VAL A N 1
ATOM 3314 C CA . VAL A 1 423 ? -32.620 0.714 9.899 1.00 89.19 423 VAL A CA 1
ATOM 3315 C C . VAL A 1 423 ? -32.635 1.467 11.231 1.00 89.19 423 VAL A C 1
ATOM 3317 O O . VAL A 1 423 ? -33.026 2.628 11.255 1.00 89.19 423 VAL A O 1
ATOM 3320 N N . LEU A 1 424 ? -32.127 0.866 12.313 1.00 88.75 424 LEU A N 1
ATOM 3321 C CA . LEU A 1 424 ? -32.035 1.532 13.619 1.00 88.75 424 LEU A CA 1
ATOM 3322 C C . LEU A 1 424 ? -31.166 2.798 13.585 1.00 88.75 424 LEU A C 1
ATOM 3324 O O . LEU A 1 424 ? -31.565 3.816 14.144 1.00 88.75 424 LEU A O 1
ATOM 3328 N N . MET A 1 425 ? -30.008 2.762 12.917 1.00 85.19 425 MET A N 1
ATOM 3329 C CA . MET A 1 425 ? -29.135 3.935 12.762 1.00 85.19 425 MET A CA 1
ATOM 3330 C C . MET A 1 425 ? -29.845 5.070 12.019 1.00 85.19 425 MET A C 1
ATOM 3332 O O . MET A 1 425 ? -29.778 6.223 12.439 1.00 85.19 425 MET A O 1
ATOM 3336 N N . ARG A 1 426 ? -30.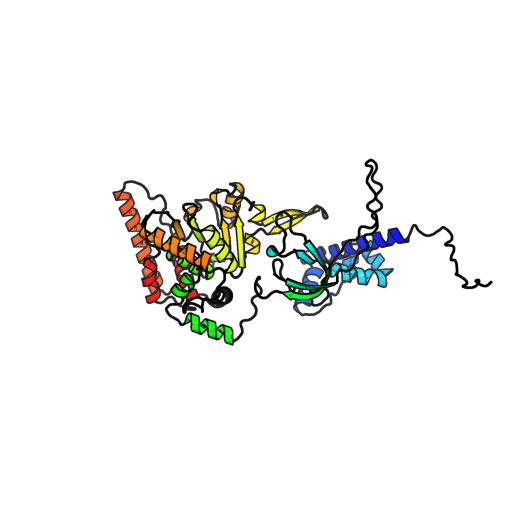575 4.745 10.947 1.00 85.69 426 ARG A N 1
ATOM 3337 C CA . ARG A 1 426 ? -31.320 5.732 10.161 1.00 85.69 426 ARG A CA 1
ATOM 3338 C C . ARG A 1 426 ? -32.499 6.324 10.934 1.00 85.69 426 ARG A C 1
ATOM 3340 O O . ARG A 1 426 ? -32.719 7.531 10.870 1.00 85.69 426 ARG A O 1
ATOM 3347 N N . THR A 1 427 ? -33.226 5.500 11.687 1.00 87.38 427 THR A N 1
ATOM 3348 C CA . THR A 1 427 ? -34.314 5.965 12.556 1.00 87.38 427 THR A CA 1
ATOM 3349 C C . THR A 1 427 ? -33.783 6.867 13.669 1.00 87.38 427 THR A C 1
ATOM 3351 O O . THR A 1 427 ? -34.354 7.928 13.902 1.00 87.38 427 THR A O 1
ATOM 3354 N N . GLY A 1 428 ? -32.666 6.498 14.306 1.00 85.75 428 GLY A N 1
ATOM 3355 C CA . GLY A 1 428 ? -32.026 7.308 15.348 1.00 85.75 428 GLY A CA 1
ATOM 3356 C C . GLY A 1 428 ? -31.540 8.665 14.833 1.00 85.75 428 GLY A C 1
ATOM 3357 O O . GLY A 1 428 ? -31.783 9.682 15.475 1.00 85.75 428 GLY A O 1
ATOM 3358 N N . ALA A 1 429 ? -30.944 8.705 13.638 1.00 82.69 429 ALA A N 1
ATOM 3359 C CA . ALA A 1 429 ? -30.559 9.960 12.993 1.00 82.69 429 ALA A CA 1
ATOM 3360 C C . ALA A 1 429 ? -31.771 10.862 12.719 1.00 82.69 429 ALA A C 1
ATOM 3362 O O . ALA A 1 429 ? -31.740 12.041 13.053 1.00 82.69 429 ALA A O 1
ATOM 3363 N N . SER A 1 430 ? -32.871 10.302 12.201 1.00 81.88 430 SER A N 1
ATOM 3364 C CA . SER A 1 430 ? -34.098 11.073 11.956 1.00 81.88 430 SER A CA 1
ATOM 3365 C C . SER A 1 430 ? -34.739 11.589 13.250 1.00 81.88 430 SER A C 1
ATOM 3367 O O . SER A 1 430 ? -35.272 12.696 13.273 1.00 81.88 430 SER A O 1
ATOM 3369 N N . GLN A 1 431 ? -34.680 10.816 14.338 1.00 84.88 431 GLN A N 1
ATOM 3370 C CA . GLN A 1 431 ? -35.142 11.266 15.653 1.00 84.88 431 GLN A CA 1
ATOM 3371 C C . GLN A 1 431 ? -34.278 12.410 16.195 1.00 84.88 431 GLN A C 1
ATOM 3373 O O . GLN A 1 431 ? -34.822 13.381 16.713 1.00 84.88 431 GLN A O 1
ATOM 3378 N N . HIS A 1 432 ? -32.956 12.329 16.038 1.00 83.06 432 HIS A N 1
ATOM 3379 C CA . HIS A 1 432 ? -32.041 13.374 16.492 1.00 83.06 432 HIS A CA 1
ATOM 3380 C C . HIS A 1 432 ? -32.189 14.672 15.683 1.00 83.06 432 HIS A C 1
ATOM 3382 O O . HIS A 1 432 ? -32.212 15.754 16.262 1.00 83.06 432 HIS A O 1
ATOM 3388 N N . GLU A 1 433 ? -32.400 14.575 14.367 1.00 82.81 433 GLU A N 1
ATOM 3389 C CA . GLU A 1 433 ? -32.710 15.735 13.517 1.00 82.81 433 GLU A CA 1
ATOM 3390 C C . GLU A 1 433 ? -33.989 16.453 13.961 1.00 82.81 433 GLU A C 1
ATOM 3392 O O . GLU A 1 433 ? -34.030 17.679 13.961 1.00 82.81 433 GLU A O 1
ATOM 3397 N N . ARG A 1 434 ? -35.014 15.703 14.393 1.00 82.62 434 ARG A N 1
ATOM 3398 C CA . ARG A 1 434 ? -36.259 16.274 14.935 1.00 82.62 434 ARG A CA 1
ATOM 3399 C C . ARG A 1 434 ? -36.078 16.917 16.309 1.00 82.62 434 ARG A C 1
ATOM 3401 O O . ARG A 1 434 ? -36.818 17.831 16.638 1.00 82.62 434 ARG A O 1
ATOM 3408 N N . GLN A 1 435 ? -35.145 16.422 17.121 1.00 83.56 435 GLN A N 1
ATOM 3409 C CA . GLN A 1 435 ? -34.881 16.969 18.457 1.00 83.56 435 GLN A CA 1
ATOM 3410 C C . GLN A 1 435 ? -34.054 18.255 18.409 1.00 83.56 435 GLN A C 1
ATOM 3412 O O . GLN A 1 435 ? -34.292 19.161 19.199 1.00 83.56 435 GLN A O 1
ATOM 3417 N N . VAL A 1 436 ? -33.068 18.321 17.513 1.00 81.75 436 VAL A N 1
ATOM 3418 C CA . VAL A 1 436 ? -32.119 19.444 17.433 1.00 81.75 436 VAL A CA 1
ATOM 3419 C C . VAL A 1 436 ? -32.573 20.501 16.413 1.00 81.75 436 VAL A C 1
ATOM 3421 O O . VAL A 1 436 ? -31.983 21.578 16.344 1.00 81.75 436 VAL A O 1
ATOM 3424 N N . ASP A 1 437 ? -33.607 20.200 15.616 1.00 75.88 437 ASP A N 1
ATOM 3425 C CA . ASP A 1 437 ? -34.146 21.029 14.520 1.00 75.88 437 ASP A CA 1
ATOM 3426 C C . ASP A 1 437 ? -33.054 21.532 13.549 1.00 75.88 437 ASP A C 1
ATOM 3428 O O . ASP A 1 437 ? -33.160 22.548 12.861 1.00 75.88 437 ASP A O 1
ATOM 3432 N N . LYS A 1 438 ? -31.947 20.782 13.496 1.00 79.44 438 LYS A N 1
ATOM 3433 C CA . LYS A 1 438 ? -30.807 20.971 12.606 1.00 79.44 438 LYS A CA 1
ATOM 3434 C C . LYS A 1 438 ? -30.565 19.662 11.882 1.00 79.44 438 LYS A C 1
ATOM 3436 O O . LYS A 1 438 ? -30.485 18.598 12.495 1.00 79.44 438 LYS A O 1
ATOM 3441 N N . ARG A 1 439 ? -30.412 19.757 10.562 1.00 68.44 439 ARG A N 1
ATOM 3442 C CA . ARG A 1 439 ? -30.009 18.617 9.737 1.00 68.44 439 ARG A CA 1
ATOM 3443 C C . ARG A 1 439 ? -28.611 18.170 10.135 1.00 68.44 439 ARG A C 1
ATOM 3445 O O . ARG A 1 439 ? -27.730 19.006 10.348 1.00 68.44 439 ARG A O 1
ATOM 3452 N N . LEU A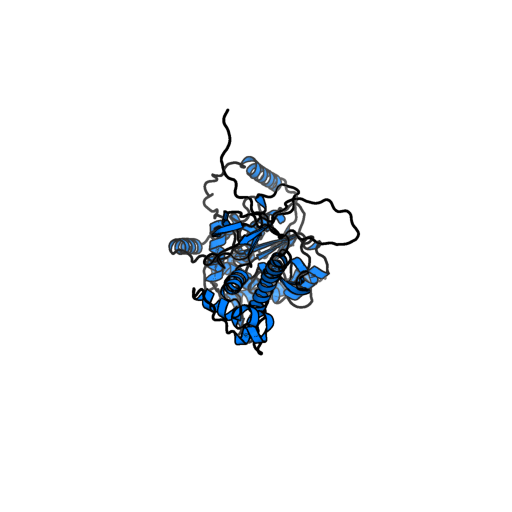 1 440 ? -28.405 16.859 10.190 1.00 63.91 440 LEU A N 1
ATOM 3453 C CA . LEU A 1 440 ? -27.078 16.306 10.410 1.00 63.91 440 LEU A CA 1
ATOM 3454 C C . LEU A 1 440 ? -26.172 16.678 9.232 1.00 63.91 440 LEU A C 1
ATOM 3456 O O . LEU A 1 440 ? -26.564 16.589 8.068 1.00 63.91 440 LEU A O 1
ATOM 3460 N N . SER A 1 441 ? -24.936 17.076 9.534 1.00 59.88 441 SER A N 1
ATOM 3461 C CA . SER A 1 441 ? -23.945 17.457 8.520 1.00 59.88 441 SER A CA 1
ATOM 3462 C C . SER A 1 441 ? -23.524 16.285 7.621 1.00 59.88 441 SER A C 1
ATOM 3464 O O . SER A 1 441 ? -23.030 16.508 6.516 1.00 59.88 441 SER A O 1
ATOM 3466 N N . ILE A 1 442 ? -23.743 15.038 8.059 1.00 71.38 442 ILE A N 1
ATOM 3467 C CA . ILE A 1 442 ? -23.394 13.816 7.325 1.00 71.38 442 ILE A CA 1
ATOM 3468 C C . ILE A 1 442 ? -24.631 12.904 7.218 1.00 71.38 442 ILE A C 1
ATOM 3470 O O . ILE A 1 442 ? -25.004 12.266 8.204 1.00 71.38 442 ILE A O 1
ATOM 3474 N N . PRO A 1 443 ? -25.270 12.789 6.036 1.00 72.94 443 PRO A N 1
ATOM 3475 C CA . PRO A 1 443 ? -26.423 11.910 5.852 1.00 72.94 443 PRO A CA 1
ATOM 3476 C C . PRO A 1 443 ? -26.046 10.419 5.849 1.00 72.94 443 PRO A C 1
ATOM 3478 O O . PRO A 1 443 ? -25.055 10.002 5.244 1.00 72.94 443 PRO A O 1
ATOM 3481 N N . ILE A 1 444 ? -26.904 9.589 6.452 1.00 80.75 444 ILE A N 1
ATOM 3482 C CA . ILE A 1 444 ? -26.786 8.122 6.430 1.00 80.75 444 ILE A CA 1
ATOM 3483 C C . ILE A 1 444 ? -27.260 7.589 5.073 1.00 80.75 444 ILE A C 1
ATOM 3485 O O . ILE A 1 444 ? -28.456 7.553 4.777 1.00 80.75 444 ILE A O 1
ATOM 3489 N N . THR A 1 445 ? -26.320 7.147 4.237 1.00 82.81 445 THR A N 1
ATOM 3490 C CA . THR A 1 445 ? -26.595 6.624 2.885 1.00 82.81 445 THR A CA 1
ATOM 3491 C C . THR A 1 445 ? -26.401 5.109 2.803 1.00 82.81 445 THR A C 1
ATOM 3493 O O . THR A 1 445 ? -25.817 4.486 3.689 1.00 82.81 445 THR A O 1
ATOM 3496 N N . VAL A 1 446 ? -26.854 4.492 1.706 1.00 83.25 446 VAL A N 1
ATOM 3497 C CA . VAL A 1 446 ? -26.608 3.062 1.417 1.00 83.25 446 VAL A CA 1
ATOM 3498 C C . VAL A 1 446 ? -25.106 2.753 1.335 1.00 83.25 446 VAL A C 1
ATOM 3500 O O . VAL A 1 446 ? -24.686 1.631 1.613 1.00 83.25 446 VAL A O 1
ATOM 3503 N N . ARG A 1 447 ? -24.266 3.757 1.049 1.00 81.50 447 ARG A N 1
ATOM 3504 C CA . ARG A 1 447 ? -22.809 3.597 1.024 1.00 81.50 447 ARG A CA 1
ATOM 3505 C C . ARG A 1 447 ? -22.238 3.208 2.385 1.00 81.50 447 ARG A C 1
ATOM 3507 O O . ARG A 1 447 ? -21.310 2.414 2.434 1.00 81.50 447 ARG A O 1
ATOM 3514 N N . GLN A 1 448 ? -22.816 3.702 3.481 1.00 83.62 448 GLN A N 1
ATOM 3515 C CA . GLN A 1 448 ? -22.395 3.306 4.828 1.00 83.62 448 GLN A CA 1
ATOM 3516 C C . GLN A 1 448 ? -22.713 1.831 5.104 1.00 83.62 448 GLN A C 1
ATOM 3518 O O . GLN A 1 448 ? -21.934 1.140 5.752 1.00 83.62 448 GLN A O 1
ATOM 3523 N N . LEU A 1 449 ? -23.819 1.310 4.561 1.00 86.69 449 LEU A N 1
ATOM 3524 C CA . LEU A 1 449 ? -24.115 -0.120 4.646 1.00 86.69 449 LEU A CA 1
ATOM 3525 C C . LEU A 1 449 ? -23.098 -0.943 3.840 1.00 86.69 449 LEU A C 1
ATOM 3527 O O . LEU A 1 449 ? -22.596 -1.947 4.345 1.00 86.69 449 LEU A O 1
ATOM 3531 N N . GLU A 1 450 ? -22.745 -0.506 2.626 1.00 85.31 450 GLU A N 1
ATOM 3532 C CA . GLU A 1 450 ? -21.678 -1.146 1.840 1.00 85.31 450 GLU A CA 1
ATOM 3533 C C . GLU A 1 450 ? -20.320 -1.099 2.563 1.00 85.31 450 GLU A C 1
ATOM 3535 O O . GLU A 1 450 ? -19.598 -2.095 2.571 1.00 85.31 450 GLU A O 1
ATOM 3540 N N . ALA A 1 451 ? -19.992 0.018 3.216 1.00 86.38 451 ALA A N 1
ATOM 3541 C CA . ALA A 1 451 ? -18.786 0.178 4.025 1.00 86.38 451 ALA A CA 1
ATOM 3542 C C . ALA A 1 451 ? -18.737 -0.836 5.178 1.00 86.38 451 ALA A C 1
ATOM 3544 O O . ALA A 1 451 ? -17.764 -1.577 5.322 1.00 86.38 451 ALA A O 1
ATOM 3545 N N . ILE A 1 452 ? -19.821 -0.946 5.956 1.00 87.69 452 ILE A N 1
ATOM 3546 C CA . ILE A 1 452 ? -19.932 -1.912 7.062 1.00 87.69 452 ILE A CA 1
ATOM 3547 C C . ILE A 1 452 ? -19.771 -3.349 6.551 1.00 87.69 452 ILE A C 1
ATOM 3549 O O . ILE A 1 452 ? -19.146 -4.180 7.216 1.00 87.69 452 ILE A O 1
ATOM 3553 N N . VAL A 1 453 ? -20.297 -3.654 5.363 1.00 88.44 453 VAL A N 1
ATOM 3554 C CA . VAL A 1 453 ? -20.112 -4.953 4.705 1.00 88.44 453 VAL A CA 1
ATOM 3555 C C . VAL A 1 453 ? -18.636 -5.202 4.369 1.00 88.44 453 VAL A C 1
ATOM 3557 O O . VAL A 1 453 ? -18.128 -6.271 4.703 1.00 88.44 453 VAL A O 1
ATOM 3560 N N . ARG A 1 454 ? -17.911 -4.228 3.803 1.00 88.44 454 ARG A N 1
ATOM 3561 C CA . ARG A 1 454 ? -16.469 -4.374 3.505 1.00 88.44 454 ARG A CA 1
ATOM 3562 C C . ARG A 1 454 ? -15.626 -4.566 4.761 1.00 88.44 454 ARG A C 1
ATOM 3564 O O . ARG A 1 454 ? -14.793 -5.465 4.793 1.00 88.44 454 ARG A O 1
ATOM 3571 N N . ILE A 1 455 ? -15.885 -3.789 5.812 1.00 88.38 455 ILE A N 1
ATOM 3572 C CA . ILE A 1 455 ? -15.216 -3.927 7.121 1.00 88.38 455 ILE A CA 1
ATOM 3573 C C . ILE A 1 455 ? -15.511 -5.304 7.724 1.00 88.38 455 ILE A C 1
ATOM 3575 O O . ILE A 1 455 ? -14.680 -5.944 8.370 1.00 88.38 455 ILE A O 1
ATOM 3579 N N . SER A 1 456 ? -16.726 -5.798 7.495 1.00 87.94 456 SER A N 1
ATOM 3580 C CA . SER A 1 456 ? -17.100 -7.127 7.942 1.00 87.94 456 SER A CA 1
ATOM 3581 C C . SER A 1 456 ? -16.292 -8.216 7.240 1.00 87.94 456 SER A C 1
ATOM 3583 O O . SER A 1 456 ? -15.868 -9.177 7.882 1.00 87.94 456 SER A O 1
ATOM 3585 N N . GLU A 1 457 ? -16.077 -8.058 5.939 1.00 87.81 457 GLU A N 1
ATOM 3586 C CA . GLU A 1 457 ? -15.267 -8.955 5.121 1.00 87.81 457 GLU A CA 1
ATOM 3587 C C . GLU A 1 457 ? -13.777 -8.870 5.469 1.00 87.81 457 GLU A C 1
ATOM 3589 O O . GLU A 1 457 ? -13.142 -9.914 5.583 1.00 87.81 457 GLU A O 1
ATOM 3594 N N . SER A 1 458 ? -13.225 -7.678 5.721 1.00 87.81 458 SER A N 1
ATOM 3595 C CA . SER A 1 458 ? -11.813 -7.520 6.104 1.00 87.81 458 SER A CA 1
ATOM 3596 C C . SER A 1 458 ? -11.493 -8.211 7.428 1.00 87.81 458 SER A C 1
ATOM 3598 O O . SER A 1 458 ? -10.473 -8.884 7.550 1.00 87.81 458 SER A O 1
ATOM 3600 N N . LEU A 1 459 ? -12.401 -8.128 8.404 1.00 86.50 459 LEU A N 1
ATOM 3601 C CA . LEU A 1 459 ? -12.275 -8.845 9.675 1.00 86.50 459 LEU A CA 1
ATOM 3602 C C . LEU A 1 459 ? -12.361 -10.366 9.499 1.00 86.50 459 LEU A C 1
ATOM 3604 O O . LEU A 1 459 ? -11.608 -11.104 10.124 1.00 86.50 459 LEU A O 1
ATOM 3608 N N . ALA A 1 460 ? -13.258 -10.849 8.636 1.00 84.56 460 ALA A N 1
ATOM 3609 C CA . ALA A 1 460 ? -13.336 -12.279 8.333 1.00 84.56 460 ALA A CA 1
ATOM 3610 C C . ALA A 1 460 ? -12.072 -12.782 7.624 1.00 84.56 460 ALA A C 1
ATOM 3612 O O . ALA A 1 460 ? -11.603 -13.886 7.913 1.00 84.56 460 ALA A O 1
ATOM 3613 N N . ARG A 1 461 ? -11.507 -11.953 6.739 1.00 87.12 461 ARG A N 1
ATOM 3614 C CA . ARG A 1 461 ? -10.245 -12.208 6.046 1.00 87.12 461 ARG A CA 1
ATOM 3615 C C . ARG A 1 461 ? -9.054 -12.240 7.007 1.00 87.12 461 ARG A C 1
ATOM 3617 O O . ARG A 1 461 ? -8.191 -13.089 6.829 1.00 87.12 461 ARG A O 1
ATOM 3624 N N . CYS A 1 462 ? -9.034 -11.393 8.038 1.00 84.38 462 CYS A N 1
ATOM 3625 C CA . CYS A 1 462 ? -8.005 -11.408 9.086 1.00 84.38 462 CYS A CA 1
ATOM 3626 C C . CYS A 1 462 ? -7.908 -12.769 9.803 1.00 84.38 462 CYS A C 1
ATOM 3628 O O . CYS A 1 462 ? -6.807 -13.218 10.103 1.00 84.38 462 CYS A O 1
ATOM 3630 N N . ASN A 1 463 ? -9.039 -13.450 10.014 1.00 82.19 463 ASN A N 1
ATOM 3631 C CA . ASN A 1 463 ? -9.097 -14.769 10.661 1.00 82.19 463 ASN A CA 1
ATOM 3632 C C . ASN A 1 463 ? -9.064 -15.941 9.658 1.00 82.19 463 ASN A C 1
ATOM 3634 O O . ASN A 1 463 ? -9.380 -17.068 10.027 1.00 82.19 463 ASN A O 1
ATOM 3638 N N . CYS A 1 464 ? -8.780 -15.687 8.373 1.00 71.56 464 CYS A N 1
ATOM 3639 C CA . CYS A 1 464 ? -8.875 -16.681 7.293 1.00 71.56 464 CYS A CA 1
ATOM 3640 C C . CYS A 1 464 ? -10.218 -17.447 7.249 1.00 71.56 464 CYS A C 1
ATOM 3642 O O . CYS A 1 464 ? -10.289 -18.596 6.815 1.00 71.56 464 CYS A O 1
ATOM 3644 N N . SER A 1 465 ? -11.308 -16.815 7.692 1.00 70.06 465 SER A N 1
ATOM 3645 C CA . SER A 1 465 ? -12.632 -17.439 7.727 1.00 70.06 465 SER A CA 1
ATOM 3646 C C . SER A 1 465 ? -13.385 -17.186 6.419 1.00 70.06 465 SER A C 1
ATOM 3648 O O . SER A 1 465 ? -13.513 -16.047 5.970 1.00 70.06 465 SER A O 1
ATOM 3650 N N . LEU A 1 466 ? -13.916 -18.246 5.799 1.00 59.09 466 LEU A N 1
ATOM 3651 C CA . LEU A 1 466 ? -14.696 -18.140 4.554 1.00 59.09 466 LEU A CA 1
ATOM 3652 C C . LEU A 1 466 ? -16.133 -17.638 4.798 1.00 59.09 466 LEU A C 1
ATOM 3654 O O . LEU A 1 466 ? -16.748 -17.052 3.903 1.00 59.09 466 LEU A O 1
ATOM 3658 N N . LEU A 1 467 ? -16.657 -17.836 6.015 1.00 56.62 467 LEU A N 1
ATOM 3659 C CA . LEU A 1 467 ? -18.020 -17.482 6.411 1.00 56.62 467 LEU A CA 1
ATOM 3660 C C . LEU A 1 467 ? -18.041 -16.603 7.663 1.00 56.62 467 LEU A C 1
ATOM 3662 O O . LEU A 1 467 ? -17.473 -16.940 8.699 1.00 56.62 467 LEU A O 1
ATOM 3666 N N . LEU A 1 468 ? -18.795 -15.507 7.583 1.00 57.84 468 LEU A N 1
ATOM 3667 C CA . LEU A 1 468 ? -19.071 -14.630 8.720 1.00 57.84 468 LEU A CA 1
ATOM 3668 C C . LEU A 1 468 ? -20.055 -15.283 9.706 1.00 57.84 468 LEU A C 1
ATOM 3670 O O . LEU A 1 468 ? -21.263 -15.335 9.444 1.00 57.84 468 LEU A O 1
ATOM 3674 N N . GLN A 1 469 ? -19.540 -15.757 10.845 1.00 54.06 469 GLN A N 1
ATOM 3675 C CA . GLN A 1 469 ? -20.318 -16.348 11.943 1.00 54.06 469 GLN A CA 1
ATOM 3676 C C . GLN A 1 469 ? -20.776 -15.316 12.993 1.00 54.06 469 GLN A C 1
ATOM 3678 O O . GLN A 1 469 ? -20.389 -14.145 12.983 1.00 54.06 469 GLN A O 1
ATOM 3683 N N . LYS A 1 470 ? -21.668 -15.750 13.898 1.00 46.91 470 LYS A N 1
ATOM 3684 C CA . LYS A 1 470 ? -22.425 -14.873 14.806 1.00 46.91 470 LYS A CA 1
ATOM 3685 C C . LYS A 1 470 ? -21.576 -14.071 15.799 1.00 46.91 470 LYS A C 1
ATOM 3687 O O . LYS A 1 470 ? -21.967 -12.941 16.100 1.00 46.91 470 LYS A O 1
ATOM 3692 N N . SER A 1 471 ? -20.449 -14.616 16.260 1.00 44.19 471 SER A N 1
ATOM 3693 C CA . SER A 1 471 ? -19.599 -14.048 17.320 1.00 44.19 471 SER A CA 1
ATOM 3694 C C . SER A 1 471 ? -18.802 -12.815 16.879 1.00 44.19 471 SER A C 1
ATOM 3696 O O . SER A 1 471 ? -18.628 -11.881 17.659 1.00 44.19 471 SER A O 1
ATOM 3698 N N . THR A 1 472 ? -18.392 -12.739 15.609 1.00 45.88 472 THR A N 1
ATOM 3699 C CA . THR A 1 472 ? -17.593 -11.618 15.075 1.00 45.88 472 THR A CA 1
ATOM 3700 C C . THR A 1 472 ? -18.392 -10.316 14.976 1.00 45.88 472 THR A C 1
ATOM 3702 O O . THR A 1 472 ? -17.820 -9.234 14.899 1.00 45.88 472 THR A O 1
ATOM 3705 N N . SER A 1 473 ? -19.727 -10.395 14.966 1.00 37.84 473 SER A N 1
ATOM 3706 C CA . SER A 1 473 ? -20.600 -9.220 14.858 1.00 37.84 473 SER A CA 1
ATOM 3707 C C . SER A 1 473 ? -20.700 -8.429 16.168 1.00 37.84 473 SER A C 1
ATOM 3709 O O . SER A 1 473 ? -20.959 -7.236 16.113 1.00 37.84 473 SER A O 1
ATOM 3711 N N . GLN A 1 474 ? -20.493 -9.063 17.331 1.00 32.53 474 GLN A N 1
ATOM 3712 C CA . GLN A 1 474 ? -20.731 -8.443 18.643 1.00 32.53 474 GLN A CA 1
ATOM 3713 C C . GLN A 1 474 ? -19.606 -7.469 19.045 1.00 32.53 474 GLN A C 1
ATOM 3715 O O . GLN A 1 474 ? -19.901 -6.360 19.476 1.00 32.53 474 GLN A O 1
ATOM 3720 N N . LYS A 1 475 ? -18.331 -7.829 18.806 1.00 37.69 475 LYS A N 1
ATOM 3721 C CA . LYS A 1 475 ? -17.153 -6.965 19.067 1.00 37.69 475 LYS A CA 1
ATOM 3722 C C . LYS A 1 475 ? -17.090 -5.711 18.160 1.00 37.69 475 LYS A C 1
ATOM 3724 O O . LYS A 1 475 ? -16.269 -4.833 18.386 1.00 37.69 475 LYS A O 1
ATOM 3729 N N . ARG A 1 476 ? -17.933 -5.616 17.117 1.00 43.75 476 ARG A N 1
ATOM 3730 C CA . ARG A 1 476 ? -17.901 -4.556 16.079 1.00 43.75 476 ARG A CA 1
ATOM 3731 C C . ARG A 1 476 ? -18.574 -3.241 16.455 1.00 43.75 476 ARG A C 1
ATOM 3733 O O . ARG A 1 476 ? -18.386 -2.261 15.741 1.00 43.75 476 ARG A O 1
ATOM 3740 N N . TYR A 1 477 ? -19.408 -3.216 17.489 1.00 40.38 477 TYR A N 1
ATOM 3741 C CA . TYR A 1 477 ? -20.280 -2.062 17.720 1.00 40.38 477 TYR A CA 1
ATOM 3742 C C . TYR A 1 477 ? -19.609 -0.896 18.450 1.00 40.38 477 TYR A C 1
ATOM 3744 O O . TYR A 1 477 ? -20.143 0.211 18.379 1.00 40.38 477 TYR A O 1
ATOM 3752 N N . ASP A 1 478 ? -18.434 -1.107 19.045 1.00 35.06 478 ASP A N 1
ATOM 3753 C CA . ASP A 1 478 ? -17.756 -0.071 19.829 1.00 35.06 478 ASP A CA 1
ATOM 3754 C C . ASP A 1 478 ? -16.934 0.894 18.955 1.00 35.06 478 ASP A C 1
ATOM 3756 O O . ASP A 1 478 ? -17.069 2.100 19.126 1.00 35.06 478 ASP A O 1
ATOM 3760 N N . CYS A 1 479 ? -16.236 0.434 17.903 1.00 34.69 479 CYS A N 1
ATOM 3761 C CA . CYS A 1 479 ? -15.483 1.347 17.015 1.00 34.69 479 CYS A CA 1
ATOM 3762 C C . CYS A 1 479 ? -16.372 2.295 16.181 1.00 34.69 479 CYS A C 1
ATOM 3764 O O . CYS A 1 479 ? -15.898 3.321 15.709 1.00 34.69 479 CYS A O 1
ATOM 3766 N N . SER A 1 480 ? -17.653 1.965 15.957 1.00 34.38 480 SER A N 1
ATOM 3767 C CA . SER A 1 480 ? -18.596 2.860 15.250 1.00 34.38 480 SER A CA 1
ATOM 3768 C C . SER A 1 480 ? -19.250 3.905 16.158 1.00 34.38 480 SER A C 1
ATOM 3770 O O . SER A 1 480 ? -19.939 4.797 15.670 1.00 34.38 480 SER A O 1
ATOM 3772 N N . LYS A 1 481 ? -19.068 3.775 17.475 1.00 33.22 481 LYS A N 1
ATOM 3773 C CA . LYS A 1 481 ? -19.556 4.708 18.488 1.00 33.22 481 LYS A CA 1
ATOM 3774 C C . LYS A 1 481 ? -18.385 5.540 19.019 1.00 33.22 481 LYS A C 1
ATOM 3776 O O . LYS A 1 481 ? -18.131 5.548 20.217 1.00 33.22 481 LYS A O 1
ATOM 3781 N N . CYS A 1 482 ? -17.669 6.249 18.150 1.00 26.95 482 CYS A N 1
ATOM 3782 C CA . CYS A 1 482 ? -16.907 7.396 18.638 1.00 26.95 482 CYS A CA 1
ATOM 3783 C C . CYS A 1 482 ? -17.927 8.504 18.959 1.00 26.95 482 CYS A C 1
ATOM 3785 O O . CYS A 1 482 ? -18.716 8.849 18.073 1.00 26.95 482 CYS A O 1
ATOM 3787 N N . PRO A 1 483 ? -17.995 9.008 20.204 1.00 25.59 483 PRO A N 1
ATOM 3788 C CA . PRO A 1 483 ? -18.858 10.135 20.529 1.00 25.59 483 PRO A CA 1
ATOM 3789 C C . PRO A 1 483 ? -18.421 11.361 19.712 1.00 25.59 483 PRO A C 1
ATOM 3791 O O . PRO A 1 483 ? -17.225 11.593 19.529 1.00 25.59 483 PRO A O 1
ATOM 3794 N N . HIS A 1 484 ? -19.406 12.075 19.164 1.00 27.30 484 HIS A N 1
ATOM 3795 C CA . HIS A 1 484 ? -19.234 13.348 18.459 1.00 27.30 484 HIS A CA 1
ATOM 3796 C C . HIS A 1 484 ? -18.561 14.417 19.333 1.00 27.30 484 HIS A C 1
ATOM 3798 O O . HIS A 1 484 ? -18.872 14.436 20.544 1.00 27.30 484 HIS A O 1
#

InterPro domains:
  IPR001208 MCM domain [PF00493] (196-339)
  IPR001208 MCM domain [PF00493] (345-375)
  IPR001208 MCM domain [PR01657] (249-264)
  IPR001208 MCM domain [PR01657] (309-323)
  IPR001208 MCM domain [PS50051] (208-338)
  IPR012340 Nucleic acid-binding, OB-fold [SSF50249] (34-103)
  IPR012340 Nucleic acid-binding, OB-fold [SSF50249] (102-140)
  IPR018525 Mini-chromosome maintenance, conserved site [PS00847] (317-325)
  IPR027417 P-loop containing nucleoside triphosphate hydrolase [G3DSA:3.40.50.300] (189-343)
  IPR027417 P-loop containing nucleoside triphosphate hydrolase [G3DSA:3.40.50.300] (344-474)
  IPR027417 P-loop containing nucleoside triphosphate hydrolase [SSF52540] (218-461)
  IPR027925 MCM, N-terminal domain [PF14551] (32-106)
  IPR031327 Mini-chromosome maintenance protein [PTHR11630] (103-339)
  IPR031327 Mini-chromosome maintenance protein [SM00350] (35-473)
  IPR041562 MCM, AAA-lid domain [PF17855] (394-470)